Protein AF-0000000085035047 (afdb_homodimer)

pLDDT: mean 96.56, std 3.83, range [50.47, 98.94]

Solvent-accessible surface area (backbone atoms only — not comparable to full-atom values): 28621 Å² total; per-residue (Å²): 92,32,32,30,36,51,61,58,9,42,32,40,32,51,67,88,42,80,45,72,74,44,67,36,40,34,36,32,37,59,63,46,33,72,75,69,70,40,66,66,44,41,54,66,47,47,47,49,54,51,51,47,40,31,73,75,41,15,54,67,38,71,71,41,52,54,65,52,70,88,74,54,93,82,37,68,30,52,38,52,28,62,33,44,81,69,79,24,57,30,35,37,42,66,34,76,21,32,15,22,32,38,31,62,39,36,58,48,44,19,11,44,41,46,88,55,65,40,71,74,42,51,38,70,31,68,59,44,44,52,52,39,43,75,62,59,33,41,59,47,99,68,48,36,78,41,59,63,61,44,49,51,50,43,43,72,74,65,56,48,28,36,34,36,58,38,38,31,94,49,28,69,54,47,53,58,47,55,53,45,26,69,72,67,74,35,46,71,46,34,33,37,34,63,20,48,77,54,52,79,84,40,47,76,30,56,71,70,32,18,31,39,38,20,56,53,18,61,61,43,44,66,70,47,21,60,62,25,46,31,36,41,40,58,51,54,36,26,30,22,51,36,72,67,32,43,52,45,54,46,56,34,53,71,73,52,80,69,31,30,37,37,31,80,44,74,48,58,67,77,52,79,91,46,38,35,37,60,53,90,125,92,34,33,32,36,51,61,56,10,41,33,40,32,50,67,90,42,78,44,72,74,43,67,37,40,33,36,33,38,59,64,46,32,71,75,68,70,41,67,68,44,40,54,67,46,48,48,49,54,52,50,48,42,30,73,76,40,15,54,67,40,70,71,42,52,52,65,52,68,87,74,52,93,82,39,69,30,53,37,51,28,62,34,46,80,69,79,23,56,33,34,37,42,68,32,77,20,32,15,21,33,38,31,64,38,36,57,48,43,20,11,45,41,45,89,56,63,39,72,74,42,51,38,70,31,70,59,44,44,50,51,37,43,75,62,60,33,42,61,48,98,68,48,37,80,39,60,63,62,44,50,52,50,43,44,72,74,65,55,48,28,35,34,36,59,38,37,32,92,48,27,68,54,47,54,57,46,54,53,46,26,69,73,66,75,35,47,72,46,35,33,35,34,63,20,47,76,53,52,78,85,40,46,77,30,54,70,71,33,19,30,37,37,20,54,52,18,60,62,44,44,68,70,48,21,60,62,26,46,31,34,42,40,58,50,55,37,25,30,20,50,37,74,68,32,43,51,46,53,46,57,34,53,70,74,52,80,68,31,32,37,37,31,79,43,75,47,57,66,78,50,78,90,45,38,34,36,61,53,88,123

Foldseek 3Di:
DWWFADQQWIWDADALAIDTDDWHQFQAAPLCCVPVVDGGDTSVNRRVLSNCCCVPANALYLSHWQFDDDQDQDDPLLLCLLCQVHLAPWEWEQAAQFATKIASHSRNSCSRRHPDGGIDWHAHDPSVQVVCVVRG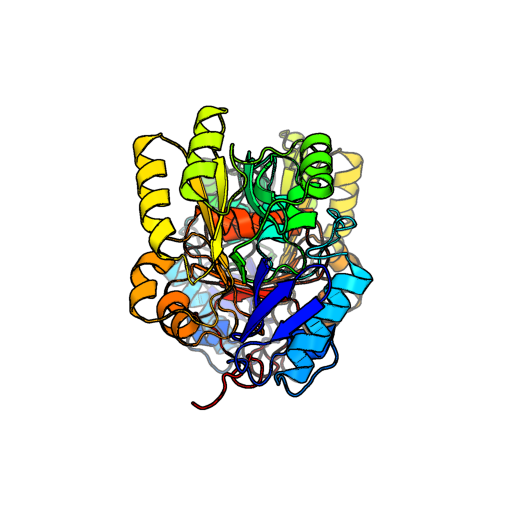IDADPRGIHDQLVVVVVVVVVPTAEYEYEDEQVRLVVLVSVVVCCVVSVGHYQYEYDNNQPHDPVSLVSQLSHQKYWCAQPPCCQVRVFQQAPDWDDAATTMGGHDPSSVVSSVSSVVPDPDDDDDDDDRTPDYDPVRYTDTDPD/DWWFADQQWIWDADALAIDTDDWHQFQAAPLCCVPVVDGGDTSVNRRVLSNCCCVPANALYLNHWQFDDDQDQDDPLLLCLLCQVHLAPWEWEQAAQFATKIASHSRNSCSRRHPDGGIDWHAHDPSVQVVCVVRGIDADPRGIHDQLVVVVVVVVVPTAEYEYEDEQVRLVVLVSVVVVCVVSVGHYQYEYDNNQPHDPVSLVSQLSHQKYWCAQPPCCQVRVFQQAPDWDDAATTMGGHDPSSVVSSVSSVVPDPDDDDDDDDRTPDYDPVRYTDTDPD

Nearest PDB structures (foldseek):
  2hig-assembly1_B-2  TM=5.770E-01  e=3.362E+00  Trypanosoma brucei
  3f5m-assembly1_D  TM=5.810E-01  e=4.275E+00  Trypanosoma brucei
  7d73-assembly1_F  TM=5.641E-01  e=5.435E+00  Homo sapiens
  3f5m-assembly1_B  TM=4.274E-01  e=2.644E+00  Trypanosoma brucei
  3f5m-assembly1_A  TM=4.271E-01  e=3.570E+00  Trypanosoma brucei

Radius of gyration: 27.34 Å; Cα contacts (8 Å, |Δi|>4): 1334; chains: 2; bounding box: 51×74×58 Å

Sequence (562 aa):
MHELLCRGARVLVRGCEVEVLTDPAVSSCPYVRAVYKIENIDREAVKRILEDKIREFGFFCPHRSLESDIAVPFGSSEMISSVMGDLIDCAVVVCDGAGSVITRNPKLVQGIGARMNGLLKTVPIPEIIERIREMGGVTLEDPRIDQVAAVRRAIEMGFKRIAVTVIGPMARDIEELRAMESAESVKLAIFSTCNTLVREEDVPYLEKADIVCASASRIVMERIGPRALIQLGVHIPVFVLTSFGKAIALRYLEGMRSPILISRSRLPFLKEDALPKLRDIMHELLCRGARVLVRGCEVEVLTDPAVSSCPYVRAVYKIENIDREAVKRILEDKIREFGFFCPHRSLESDIAVPFGSSEMISSVMGDLIDCAVVVCDGAGSVITRNPKLVQGIGARMNGLLKTVPIPEIIERIREMGGVTLEDPRIDQVAAVRRAIEMGFKRIAVTVIGPMARDIEELRAMESAESVKLAIFSTCNTLVREEDVPYLEKADIVCASASRIVMERIGPRALIQLGVHIPVFVLTSFGKAIALRYLEGMRSPILISRSRLPFLKEDALPKLRDI

Secondary structure (DSSP, 8-state):
-EEEEETTEEEEEETTEEEE-S--SEEE-HHHHHHH--SS--HHHHHHHHHHHHHHH-TTSTT--------STT-HHHHHHHHBTTTBSEEEEEETTTEEEEE--HHHHHHHHTT--EEEE----HHHHHHHHHTT-EE-SS----HHHHHHHHHHTT-SEEEEEEEGGGTTHHHHHHHHHHHHT-EEEEEEE--TT--GGGHHHHTT-SEEE-TT-HHIIIIIGGG-SEEE-SSS-EEE-SHHHHHHHHHHHHT--S-EEEEE--SS---GGGS-EE---/-EEEEETTEEEEEETTEEEE-S--SEEE-HHHHHHH--SS--HHHHHHHHHHHHHHH-TTSTT--------STT-HHHHHHHHBTTTBSEEEEEETTTEEEEE--HHHHHHHHTT--EEEE----HHHHHHHHHTT-EE-SS----HHHHHHHHHHTT-SEEEEEEEGGGTTHHHHHHHHHHHHT-EEEEEEE--TT--GGGHHHHTTSSEEE-TT-HHIIIIIGGG-SEEE-SSS-EEE-SHHHHHHHHHHHHT--S-EEEEE--S----GGGS-EE---

Organism: Korarchaeum cryptofilum (strain OPF8) (NCBI:txid374847)

Structure (mmCIF, N/CA/C/O backbone):
data_AF-0000000085035047-model_v1
#
loop_
_entity.id
_entity.type
_entity.pdbx_description
1 polymer 'Methanogenesis marker protein 8'
#
loop_
_atom_site.group_PDB
_atom_site.id
_atom_site.type_symbol
_atom_site.label_atom_id
_atom_site.label_alt_id
_atom_site.label_comp_id
_atom_site.label_asym_id
_atom_site.label_entity_id
_atom_site.label_seq_id
_atom_site.pdbx_PDB_ins_code
_atom_site.Cartn_x
_atom_site.Cartn_y
_atom_site.Cartn_z
_atom_site.occupancy
_atom_site.B_iso_or_equiv
_atom_site.auth_seq_id
_atom_site.auth_comp_id
_atom_site.auth_asym_id
_atom_site.auth_atom_id
_atom_site.pdbx_PDB_model_num
ATOM 1 N N . MET A 1 1 ? 1.13 36.344 19.844 1 92.12 1 MET A N 1
ATOM 2 C CA . MET A 1 1 ? -0.221 35.969 19.422 1 92.12 1 MET A CA 1
ATOM 3 C C . MET A 1 1 ? -0.184 35 18.266 1 92.12 1 MET A C 1
ATOM 5 O O . MET A 1 1 ? 0.542 35.219 17.281 1 92.12 1 MET A O 1
ATOM 9 N N . HIS A 1 2 ? -0.903 33.906 18.469 1 97.19 2 HIS A N 1
ATOM 10 C CA . HIS A 1 2 ? -1.031 32.875 17.422 1 97.19 2 HIS A CA 1
ATOM 11 C C . HIS A 1 2 ? -2.48 32.719 16.969 1 97.19 2 HIS A C 1
ATOM 13 O O . HIS A 1 2 ? -3.404 32.875 17.781 1 97.19 2 HIS A O 1
ATOM 19 N N . GLU A 1 3 ? -2.67 32.562 15.703 1 98.19 3 GLU A N 1
ATOM 20 C CA . GLU A 1 3 ? -3.979 32.281 15.133 1 98.19 3 GLU A CA 1
ATOM 21 C C . GLU A 1 3 ? -3.963 30.953 14.367 1 98.19 3 GLU A C 1
ATOM 23 O O . GLU A 1 3 ? -3.016 30.656 13.633 1 98.19 3 GLU A O 1
ATOM 28 N N . LEU A 1 4 ? -4.969 30.172 14.602 1 98.25 4 LEU A N 1
ATOM 29 C CA . LEU A 1 4 ? -4.996 28.859 13.945 1 98.25 4 LEU A CA 1
ATOM 30 C C . LEU A 1 4 ? -6.43 28.406 13.688 1 98.25 4 LEU A C 1
ATOM 32 O O . LEU A 1 4 ? -7.379 29.047 14.156 1 98.25 4 LEU A O 1
ATOM 36 N N . LEU A 1 5 ? -6.531 27.391 12.867 1 98.06 5 LEU A N 1
ATOM 37 C CA . LEU A 1 5 ? -7.789 26.703 12.641 1 98.06 5 LEU A CA 1
ATOM 38 C C . LEU A 1 5 ? -7.816 25.375 13.391 1 98.06 5 LEU A C 1
ATOM 40 O O . LEU A 1 5 ? -6.844 24.609 13.359 1 98.06 5 LEU A O 1
ATOM 44 N N . CYS A 1 6 ? -8.828 25.125 14.125 1 97.69 6 CYS A N 1
ATOM 45 C CA . CYS A 1 6 ? -9.086 23.859 14.781 1 97.69 6 CYS A CA 1
ATOM 46 C C . CYS A 1 6 ? -10.516 23.391 14.523 1 97.69 6 CYS A C 1
ATOM 48 O O . CYS A 1 6 ? -11.469 23.984 15 1 97.69 6 CYS A O 1
ATOM 50 N N . ARG A 1 7 ? -10.586 22.297 13.711 1 96.88 7 ARG A N 1
ATOM 51 C CA . ARG A 1 7 ? -11.875 21.75 13.32 1 96.88 7 ARG A CA 1
ATOM 52 C C . ARG A 1 7 ? -12.727 22.812 12.609 1 96.88 7 ARG A C 1
ATOM 54 O O . ARG A 1 7 ? -13.945 22.844 12.781 1 96.88 7 ARG A O 1
ATOM 61 N N . GLY A 1 8 ? -12.07 23.688 11.93 1 96.5 8 GLY A N 1
ATOM 62 C CA . GLY A 1 8 ? -12.758 24.703 11.164 1 96.5 8 GLY A CA 1
ATOM 63 C C . GLY A 1 8 ? -13.031 25.969 11.961 1 96.5 8 GLY A C 1
ATOM 64 O O . GLY A 1 8 ? -13.547 26.953 11.422 1 96.5 8 GLY A O 1
ATOM 65 N N . ALA A 1 9 ? -12.719 25.953 13.188 1 97.69 9 ALA A N 1
ATOM 66 C CA . ALA A 1 9 ? -12.875 27.156 14 1 97.69 9 ALA A CA 1
ATOM 67 C C . ALA A 1 9 ? -11.594 28 13.992 1 97.69 9 ALA A C 1
ATOM 69 O O . ALA A 1 9 ? -10.492 27.453 14.047 1 97.69 9 ALA A O 1
ATOM 70 N N . ARG A 1 10 ? -11.812 29.297 14 1 97.94 10 ARG A N 1
ATOM 71 C CA . ARG A 1 10 ? -10.695 30.203 14.203 1 97.94 10 ARG A CA 1
ATOM 72 C C . ARG A 1 10 ? -10.398 30.391 15.688 1 97.94 10 ARG A C 1
ATOM 74 O O . ARG A 1 10 ? -11.305 30.672 16.469 1 97.94 10 ARG A O 1
ATOM 81 N N . VAL A 1 11 ? -9.195 30.25 16 1 98.44 11 VAL A N 1
ATOM 82 C CA . VAL A 1 11 ? -8.805 30.312 17.406 1 98.44 11 VAL A CA 1
ATOM 83 C C . VAL A 1 11 ? -7.621 31.266 17.578 1 98.44 11 VAL A C 1
ATOM 85 O O . VAL A 1 11 ? -6.707 31.281 16.75 1 98.44 11 VAL A O 1
ATOM 88 N N . LEU A 1 12 ? -7.703 32.031 18.609 1 98.25 12 LEU A N 1
ATOM 89 C CA . LEU A 1 12 ? -6.609 32.906 19 1 98.25 12 LEU A CA 1
ATOM 90 C C . LEU A 1 12 ? -5.957 32.406 20.281 1 98.25 12 LEU A C 1
ATOM 92 O O . LEU A 1 12 ? -6.645 32.031 21.234 1 98.25 12 LEU A O 1
ATOM 96 N N . VAL A 1 13 ? -4.656 32.375 20.25 1 97.31 13 VAL A N 1
ATOM 97 C CA . VAL A 1 13 ? -3.914 32 21.453 1 97.31 13 VAL A CA 1
ATOM 98 C C . VAL A 1 13 ? -2.965 33.156 21.828 1 97.31 13 VAL A C 1
ATOM 100 O O . VAL A 1 13 ? -2.139 33.562 21.016 1 97.31 13 VAL A O 1
ATOM 103 N N . ARG A 1 14 ? -3.113 33.656 22.969 1 93.69 14 ARG A N 1
ATOM 104 C CA . ARG A 1 14 ? -2.248 34.656 23.547 1 93.69 14 ARG A CA 1
ATOM 105 C C . ARG A 1 14 ? -1.565 34.156 24.812 1 93.69 14 ARG A C 1
ATOM 107 O O . ARG A 1 14 ? -2.229 33.875 25.812 1 93.69 14 ARG A O 1
ATOM 114 N N . GLY A 1 15 ? -0.243 34.156 24.625 1 86.06 15 GLY A N 1
ATOM 115 C CA . GLY A 1 15 ? 0.412 33.406 25.703 1 86.06 15 GLY A CA 1
ATOM 116 C C . GLY A 1 15 ? -0.043 31.969 25.781 1 86.06 15 GLY A C 1
ATOM 117 O O . GLY A 1 15 ? 0.105 31.203 24.812 1 86.06 15 GLY A O 1
ATOM 118 N N . CYS A 1 16 ? -0.577 31.516 26.75 1 84.25 16 CYS A N 1
ATOM 119 C CA . CYS A 1 16 ? -1.072 30.141 26.859 1 84.25 16 CYS A CA 1
ATOM 120 C C . CYS A 1 16 ? -2.58 30.125 27.078 1 84.25 16 CYS A C 1
ATOM 122 O O . CYS A 1 16 ? -3.139 29.109 27.484 1 84.25 16 CYS A O 1
ATOM 124 N N . GLU A 1 17 ? -3.137 31.312 26.734 1 93.56 17 GLU A N 1
ATOM 125 C CA . GLU A 1 17 ? -4.586 31.406 26.875 1 93.56 17 GLU A CA 1
ATOM 126 C C . GLU A 1 17 ? -5.281 31.234 25.531 1 93.56 17 GLU A C 1
ATOM 128 O O . GLU A 1 17 ? -4.828 31.75 24.516 1 93.56 17 GLU A O 1
ATOM 133 N N . VAL A 1 18 ? -6.383 30.531 25.562 1 97.69 18 VAL A N 1
ATOM 134 C CA . VAL A 1 18 ? -7.07 30.141 24.328 1 97.69 18 VAL A CA 1
ATOM 135 C C . VAL A 1 18 ? -8.383 30.922 24.203 1 97.69 18 VAL A C 1
ATOM 137 O O . VAL A 1 18 ? -9.18 30.969 25.141 1 97.69 18 VAL A O 1
ATOM 140 N N . GLU A 1 19 ? -8.586 31.516 23.125 1 97.94 19 GLU A N 1
ATOM 141 C CA . GLU A 1 19 ? -9.844 32.188 22.781 1 97.94 19 GLU A CA 1
ATOM 142 C C . GLU A 1 19 ? -10.398 31.656 21.453 1 97.94 19 GLU A C 1
ATOM 144 O O . GLU A 1 19 ? -9.773 31.828 20.406 1 97.94 19 GLU A O 1
ATOM 149 N N . VAL A 1 20 ? -11.562 31.047 21.5 1 98.31 20 VAL A N 1
ATOM 150 C CA . VAL A 1 20 ? -12.211 30.547 20.281 1 98.31 20 VAL A CA 1
ATOM 151 C C . VAL A 1 20 ? -13.062 31.656 19.672 1 98.31 20 VAL A C 1
ATOM 153 O O . VAL A 1 20 ? -14.039 32.125 20.266 1 98.31 20 VAL A O 1
ATOM 156 N N . LEU A 1 21 ? -12.781 31.969 18.453 1 97.81 21 LEU A N 1
ATOM 157 C CA . LEU A 1 21 ? -13.367 33.156 17.844 1 97.81 21 LEU A CA 1
ATOM 158 C C . LEU A 1 21 ? -14.633 32.812 17.062 1 97.81 21 LEU A C 1
ATOM 160 O O . LEU A 1 21 ? -15.539 33.656 16.938 1 97.81 21 LEU A O 1
ATOM 164 N N . THR A 1 22 ? -14.688 31.625 16.469 1 97.62 22 THR A N 1
ATOM 165 C CA . THR A 1 22 ? -15.82 31.219 15.648 1 97.62 22 THR A CA 1
ATOM 166 C C . THR A 1 22 ? -16.25 29.797 16 1 97.62 22 THR A C 1
ATOM 168 O O . THR A 1 22 ? -15.508 29.062 16.641 1 97.62 22 THR A O 1
ATOM 171 N N . ASP A 1 23 ? -17.453 29.453 15.547 1 97.38 23 ASP A N 1
ATOM 172 C CA . ASP A 1 23 ? -17.922 28.078 15.711 1 97.38 23 ASP A CA 1
ATOM 173 C C . ASP A 1 23 ? -17.141 27.125 14.797 1 97.38 23 ASP A C 1
ATOM 175 O O . ASP A 1 23 ? -16.766 27.5 13.688 1 97.38 23 ASP A O 1
ATOM 179 N N . PRO A 1 24 ? -16.859 25.938 15.328 1 97.81 24 PRO A N 1
ATOM 180 C CA . PRO A 1 24 ? -16.234 24.969 14.445 1 97.81 24 PRO A CA 1
ATOM 181 C C . PRO A 1 24 ? -17.125 24.562 13.273 1 97.81 24 PRO A C 1
ATOM 183 O O . PRO A 1 24 ? -18.344 24.516 13.414 1 97.81 24 PRO A O 1
ATOM 186 N N . ALA A 1 25 ? -16.5 24.297 12.156 1 97.12 25 ALA A N 1
ATOM 187 C CA . ALA A 1 25 ? -17.234 23.812 10.984 1 97.12 25 ALA A CA 1
ATOM 188 C C . ALA A 1 25 ? -17.547 22.328 11.094 1 97.12 25 ALA A C 1
ATOM 190 O O . ALA A 1 25 ? -18.5 21.844 10.477 1 97.12 25 ALA A O 1
ATOM 191 N N . VAL A 1 26 ? -16.766 21.594 11.828 1 97.31 26 VAL A N 1
ATOM 192 C CA . VAL A 1 26 ? -16.906 20.156 11.984 1 97.31 26 VAL A CA 1
ATOM 193 C C . VAL A 1 26 ? -17.75 19.844 13.211 1 97.31 26 VAL A C 1
ATOM 195 O O . VAL A 1 26 ? -17.5 20.359 14.305 1 97.31 26 VAL A O 1
ATOM 198 N N . SER A 1 27 ? -18.75 19.016 13.047 1 96.5 27 SER A N 1
ATOM 199 C CA . SER A 1 27 ? -19.641 18.688 14.156 1 96.5 27 SER A CA 1
ATOM 200 C C . SER A 1 27 ? -19.219 17.391 14.836 1 96.5 27 SER A C 1
ATOM 202 O O . SER A 1 27 ? -19.469 17.188 16.031 1 96.5 27 SER A O 1
ATOM 204 N N . SER A 1 28 ? -18.734 16.484 14.062 1 95.88 28 SER A N 1
ATOM 205 C CA . SER A 1 28 ? -18.219 15.227 14.586 1 95.88 28 SER A CA 1
ATOM 206 C C . SER A 1 28 ? -17.047 14.719 13.75 1 95.88 28 SER A C 1
ATOM 208 O O . SER A 1 28 ? -16.969 14.992 12.555 1 95.88 28 SER A O 1
ATOM 210 N N . CYS A 1 29 ? -16.172 13.992 14.406 1 95.5 29 CYS A N 1
ATOM 211 C CA . CYS A 1 29 ? -14.961 13.5 13.758 1 95.5 29 CYS A CA 1
ATOM 212 C C . CYS A 1 29 ? -14.445 12.25 14.453 1 95.5 29 CYS A C 1
ATOM 214 O O . CYS A 1 29 ? -14.234 12.25 15.672 1 95.5 29 CYS A O 1
ATOM 216 N N . PRO A 1 30 ? -14.211 11.234 13.695 1 93.31 30 PRO A N 1
ATOM 217 C CA . PRO A 1 30 ? -13.734 9.984 14.289 1 93.31 30 PRO A CA 1
ATOM 218 C C . PRO A 1 30 ? -12.414 10.156 15.031 1 93.31 30 PRO A C 1
ATOM 220 O O . PRO A 1 30 ? -12.188 9.516 16.062 1 93.31 30 PRO A O 1
ATOM 223 N N . TYR A 1 31 ? -11.539 10.945 14.602 1 92.88 31 TYR A N 1
ATOM 224 C CA . TYR A 1 31 ? -10.266 11.195 15.273 1 92.88 31 TYR A CA 1
ATOM 225 C C . TYR A 1 31 ? -10.484 11.852 16.625 1 92.88 31 TYR A C 1
ATOM 227 O O . TYR A 1 31 ? -9.891 11.445 17.625 1 92.88 31 TYR A O 1
ATOM 235 N N . VAL A 1 32 ? -11.297 12.844 16.656 1 95.12 32 VAL A N 1
ATOM 236 C CA . VAL A 1 32 ? -11.57 13.586 17.875 1 95.12 32 VAL A CA 1
ATOM 237 C C . VAL A 1 32 ? -12.219 12.664 18.922 1 95.12 32 VAL A C 1
ATOM 239 O O . VAL A 1 32 ? -11.859 12.703 20.094 1 95.12 32 VAL A O 1
ATOM 242 N N . ARG A 1 33 ? -13.109 11.875 18.406 1 95.12 33 ARG A N 1
ATOM 243 C CA . ARG A 1 33 ? -13.742 10.906 19.297 1 95.12 33 ARG A CA 1
ATOM 244 C C . ARG A 1 33 ? -12.719 9.938 19.875 1 95.12 33 ARG A C 1
ATOM 246 O O . ARG A 1 33 ? -12.719 9.672 21.078 1 95.12 33 ARG A O 1
ATOM 253 N N . ALA A 1 34 ? -11.844 9.492 19.047 1 91.5 34 ALA A N 1
ATOM 254 C CA . ALA A 1 34 ? -10.883 8.469 19.453 1 91.5 34 ALA A CA 1
ATOM 255 C C . ALA A 1 34 ? -9.828 9.055 20.391 1 91.5 34 ALA A C 1
ATOM 257 O O . ALA A 1 34 ? -9.445 8.414 21.375 1 91.5 34 ALA A O 1
ATOM 258 N N . VAL A 1 35 ? -9.375 10.258 20.156 1 91.69 35 VAL A N 1
ATOM 259 C CA . VAL A 1 35 ? -8.203 10.805 20.828 1 91.69 35 VAL A CA 1
ATOM 260 C C . VAL A 1 35 ? -8.641 11.68 22 1 91.69 35 VAL A C 1
ATOM 262 O O . VAL A 1 35 ? -8.039 11.633 23.078 1 91.69 35 VAL A O 1
ATOM 265 N N . TYR A 1 36 ? -9.711 12.391 21.844 1 94.5 36 TYR A N 1
ATOM 266 C CA . TYR A 1 36 ? -10.094 13.375 22.844 1 94.5 36 TYR A CA 1
ATOM 267 C C . TYR A 1 36 ? -11.359 12.953 23.578 1 94.5 36 TYR A C 1
ATOM 269 O O . TYR A 1 36 ? -11.781 13.594 24.531 1 94.5 36 TYR A O 1
ATOM 277 N N . LYS A 1 37 ? -12.031 11.953 23.094 1 96.06 37 LYS A N 1
ATOM 278 C CA . LYS A 1 37 ? -13.258 11.438 23.688 1 96.06 37 LYS A CA 1
ATOM 279 C C . LYS A 1 37 ? -14.367 12.484 23.641 1 96.06 37 LYS A C 1
ATOM 281 O O . LYS A 1 37 ? -15.109 12.656 24.609 1 96.06 37 LYS A O 1
ATOM 286 N N . ILE A 1 38 ? -14.336 13.156 22.562 1 96.5 38 ILE A N 1
ATOM 287 C CA . ILE A 1 38 ? -15.352 14.172 22.312 1 96.5 38 ILE A CA 1
ATOM 288 C C . ILE A 1 38 ? -16.266 13.742 21.156 1 96.5 38 ILE A C 1
ATOM 290 O O . ILE A 1 38 ? -15.781 13.484 20.062 1 96.5 38 ILE A O 1
ATOM 294 N N . GLU A 1 39 ? -17.531 13.695 21.406 1 94.88 39 GLU A N 1
ATOM 295 C CA . GLU A 1 39 ? -18.484 13.266 20.391 1 94.88 39 GLU A CA 1
ATOM 296 C C . GLU A 1 39 ? -19 14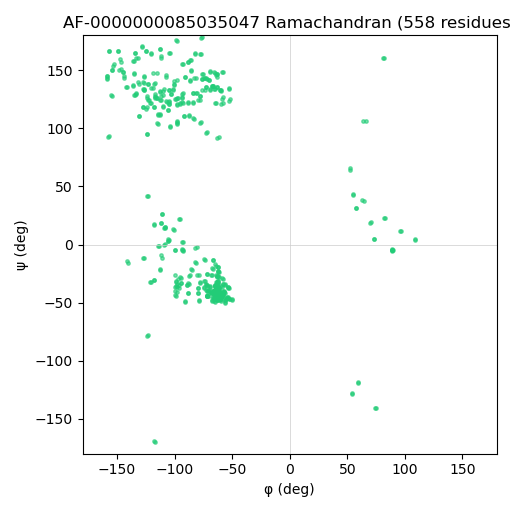.453 19.594 1 94.88 39 GLU A C 1
ATOM 298 O O . GLU A 1 39 ? -19.016 14.406 18.359 1 94.88 39 GLU A O 1
ATOM 303 N N . ASN A 1 40 ? -19.422 15.469 20.359 1 95.75 40 ASN A N 1
ATOM 304 C CA . ASN A 1 40 ? -19.906 16.688 19.734 1 95.75 40 ASN A CA 1
ATOM 305 C C . ASN A 1 40 ? -18.891 17.828 19.828 1 95.75 40 ASN A C 1
ATOM 307 O O . ASN A 1 40 ? -18.531 18.25 20.922 1 95.75 40 ASN A O 1
ATOM 311 N N . ILE A 1 41 ? -18.547 18.328 18.672 1 97.88 41 ILE A N 1
ATOM 312 C CA . ILE A 1 41 ? -17.484 19.328 18.641 1 97.88 41 ILE A CA 1
ATOM 313 C C . ILE A 1 41 ? -18.109 20.734 18.594 1 97.88 41 ILE A C 1
ATOM 315 O O . ILE A 1 41 ? -18.609 21.156 17.547 1 97.88 41 ILE A O 1
ATOM 319 N N . ASP A 1 42 ? -18.094 21.391 19.641 1 97.19 42 ASP A N 1
ATOM 320 C CA . ASP A 1 42 ? -18.516 22.781 19.75 1 97.19 42 ASP A CA 1
ATOM 321 C C . ASP A 1 42 ? -17.344 23.672 20.172 1 97.19 42 ASP A C 1
ATOM 323 O O . ASP A 1 42 ? -16.188 23.25 20.141 1 97.19 42 ASP A O 1
ATOM 327 N N . ARG A 1 43 ? -17.656 24.969 20.516 1 97.69 43 ARG A N 1
ATOM 328 C CA . ARG A 1 43 ? -16.609 25.906 20.875 1 97.69 43 ARG A CA 1
ATOM 329 C C . ARG A 1 43 ? -15.859 25.438 22.109 1 97.69 43 ARG A C 1
ATOM 331 O O . ARG A 1 43 ? -14.633 25.578 22.203 1 97.69 43 ARG A O 1
ATOM 338 N N . GLU A 1 44 ? -16.625 24.922 23.031 1 97.81 44 GLU A N 1
ATOM 339 C CA . GLU A 1 44 ? -16 24.422 24.25 1 97.81 44 GLU A CA 1
ATOM 340 C C . GLU A 1 44 ? -15.07 23.25 23.969 1 97.81 44 GLU A C 1
ATOM 342 O O . GLU A 1 44 ? -14 23.141 24.562 1 97.81 44 GLU A O 1
ATOM 347 N N . ALA A 1 45 ? -15.523 22.375 23.125 1 97.75 45 ALA A N 1
ATOM 348 C CA . ALA A 1 45 ? -14.695 21.234 22.734 1 97.75 45 ALA A CA 1
ATOM 349 C C . ALA A 1 45 ? -13.391 21.703 22.094 1 97.75 45 ALA A C 1
ATOM 351 O O . ALA A 1 45 ? -12.32 21.172 22.406 1 97.75 45 ALA A O 1
ATOM 352 N N . VAL A 1 46 ? -13.453 22.641 21.219 1 98.31 46 VAL A N 1
ATOM 353 C CA . VAL A 1 46 ? -12.281 23.172 20.547 1 98.31 46 VAL A CA 1
ATOM 354 C C . VAL A 1 46 ? -11.32 23.766 21.562 1 98.31 46 VAL A C 1
ATOM 356 O O . VAL A 1 46 ? -10.117 23.516 21.531 1 98.31 46 VAL A O 1
ATOM 359 N N . LYS A 1 47 ? -11.883 24.578 22.453 1 98.06 47 LYS A N 1
ATOM 360 C CA . LYS A 1 47 ? -11.078 25.156 23.516 1 98.06 47 LYS A CA 1
ATOM 361 C C . LYS A 1 47 ? -10.359 24.078 24.328 1 98.06 47 LYS A C 1
ATOM 363 O O . LYS A 1 47 ? -9.156 24.188 24.578 1 98.06 47 LYS A O 1
ATOM 368 N N . ARG A 1 48 ? -11.055 23.109 24.688 1 97.38 48 ARG A N 1
ATOM 369 C CA . ARG A 1 48 ? -10.5 22.016 25.469 1 97.38 48 ARG A CA 1
ATOM 370 C C . ARG A 1 48 ? -9.367 21.312 24.719 1 97.38 48 ARG A C 1
ATOM 372 O O . ARG A 1 48 ? -8.336 20.984 25.312 1 97.38 48 ARG A O 1
ATOM 379 N N . ILE A 1 49 ? -9.586 21.016 23.484 1 97.69 49 ILE A N 1
ATOM 380 C CA . ILE A 1 49 ? -8.586 20.359 22.656 1 97.69 49 ILE A CA 1
ATOM 381 C C . ILE A 1 49 ? -7.285 21.156 22.672 1 97.69 49 ILE A C 1
ATOM 383 O O . ILE A 1 49 ? -6.207 20.609 22.875 1 97.69 49 ILE A O 1
ATOM 387 N N . LEU A 1 50 ? -7.391 22.469 22.5 1 97.75 50 LEU A N 1
ATOM 388 C CA . LEU A 1 50 ? -6.203 23.312 22.453 1 97.75 50 LEU A CA 1
ATOM 389 C C . LEU A 1 50 ? -5.547 23.422 23.828 1 97.75 50 LEU A C 1
ATOM 391 O O . LEU A 1 50 ? -4.32 23.422 23.922 1 97.75 50 LEU A O 1
ATOM 395 N N . GLU A 1 51 ? -6.348 23.516 24.812 1 97.19 51 GLU A N 1
ATOM 396 C CA . GLU A 1 51 ? -5.801 23.562 26.172 1 97.19 51 GLU A CA 1
ATOM 397 C C . GLU A 1 51 ? -5.062 22.266 26.5 1 97.19 51 GLU A C 1
ATOM 399 O O . GLU A 1 51 ? -4.02 22.297 27.172 1 97.19 51 GLU A O 1
ATOM 404 N N . ASP A 1 52 ? -5.578 21.172 26.094 1 96.25 52 ASP A N 1
ATOM 405 C CA . ASP A 1 52 ? -4.906 19.891 26.281 1 96.25 52 ASP A CA 1
ATOM 406 C C . ASP A 1 52 ? -3.557 19.859 25.562 1 96.25 52 ASP A C 1
ATOM 408 O O . ASP A 1 52 ? -2.566 19.375 26.125 1 96.25 52 ASP A O 1
ATOM 412 N N . LYS A 1 53 ? -3.516 20.375 24.391 1 96.25 53 LYS A N 1
ATOM 413 C CA . LYS A 1 53 ? -2.275 20.406 23.609 1 96.25 53 LYS A CA 1
ATOM 414 C C . LYS A 1 53 ? -1.237 21.297 24.281 1 96.25 53 LYS A C 1
ATOM 416 O O . LYS A 1 53 ? -0.046 20.984 24.297 1 96.25 53 LYS A O 1
ATOM 421 N N . ILE A 1 54 ? -1.733 22.391 24.797 1 96.62 54 ILE A N 1
ATOM 422 C CA . ILE A 1 54 ? -0.844 23.312 25.5 1 96.62 54 ILE A CA 1
ATOM 423 C C . ILE A 1 54 ? -0.306 22.641 26.766 1 96.62 54 ILE A C 1
ATOM 425 O O . ILE A 1 54 ? 0.9 22.656 27.016 1 96.62 54 ILE A O 1
ATOM 429 N N . ARG A 1 55 ? -1.183 22.031 27.484 1 95.69 55 ARG A N 1
ATOM 430 C CA . ARG A 1 55 ? -0.823 21.406 28.75 1 95.69 55 ARG A CA 1
ATOM 431 C C . ARG A 1 55 ? 0.118 20.219 28.531 1 95.69 55 ARG A C 1
ATOM 433 O O . ARG A 1 55 ? 1.132 20.094 29.219 1 95.69 55 ARG A O 1
ATOM 440 N N . GLU A 1 56 ? -0.155 19.438 27.547 1 95.38 56 GLU A N 1
ATOM 441 C CA . GLU A 1 56 ? 0.547 18.172 27.375 1 95.38 56 GLU A CA 1
ATOM 442 C C . GLU A 1 56 ? 1.82 18.344 26.562 1 95.38 56 GLU A C 1
ATOM 444 O O . GLU A 1 56 ? 2.82 17.672 26.797 1 95.38 56 GLU A O 1
ATOM 449 N N . PHE A 1 57 ? 1.799 19.297 25.578 1 96.44 57 PHE A N 1
ATOM 450 C CA . PHE A 1 57 ? 2.896 19.328 24.609 1 96.44 57 PHE A CA 1
ATOM 451 C C . PHE A 1 57 ? 3.506 20.719 24.531 1 96.44 57 PHE A C 1
ATOM 453 O O . PHE A 1 57 ? 4.488 20.938 23.812 1 96.44 57 PHE A O 1
ATOM 460 N N . GLY A 1 58 ? 2.855 21.734 25.125 1 96.38 58 GLY A N 1
ATOM 461 C CA . GLY A 1 58 ? 3.406 23.078 25.188 1 96.38 58 GLY A CA 1
ATOM 462 C C . GLY A 1 58 ? 3.172 23.875 23.922 1 96.38 58 GLY A C 1
ATOM 463 O O . GLY A 1 58 ? 3.912 24.828 23.641 1 96.38 58 GLY A O 1
ATOM 464 N N . PHE A 1 59 ? 2.211 23.516 23.172 1 97.19 59 PHE A N 1
ATOM 465 C CA . PHE A 1 59 ? 1.922 24.25 21.938 1 97.19 59 PHE A CA 1
ATOM 466 C C . PHE A 1 59 ? 1.771 25.75 22.234 1 97.19 59 PHE A C 1
ATOM 468 O O . PHE A 1 59 ? 1.195 26.125 23.25 1 97.19 59 PHE A O 1
ATOM 475 N N . PHE A 1 60 ? 2.408 26.625 21.406 1 96.44 60 PHE A N 1
ATOM 476 C CA . PHE A 1 60 ? 2.285 28.078 21.391 1 96.44 60 PHE A CA 1
ATOM 477 C C . PHE A 1 60 ? 3.01 28.688 22.594 1 96.44 60 PHE A C 1
ATOM 479 O O . PHE A 1 60 ? 2.969 29.891 22.797 1 96.44 60 PHE A O 1
ATOM 486 N N . CYS A 1 61 ? 3.686 27.828 23.359 1 95.19 61 CYS A N 1
ATOM 487 C CA . CYS A 1 61 ? 4.383 28.281 24.547 1 95.19 61 CYS A CA 1
ATOM 488 C C . CYS A 1 61 ? 5.871 27.969 24.469 1 95.19 61 CYS A C 1
ATOM 490 O O . CYS A 1 61 ? 6.293 27.141 23.656 1 95.19 61 CYS A O 1
ATOM 492 N N . PRO A 1 62 ? 6.656 28.625 25.344 1 95.06 62 PRO A N 1
ATOM 493 C CA . PRO A 1 62 ? 8.109 28.406 25.328 1 95.06 62 PRO A CA 1
ATOM 494 C C . PRO A 1 62 ? 8.5 26.969 25.625 1 95.06 62 PRO A C 1
ATOM 496 O O . PRO A 1 62 ? 9.562 26.516 25.188 1 95.06 62 PRO A O 1
ATOM 499 N N . HIS A 1 63 ? 7.699 26.234 26.281 1 94.5 63 HIS A N 1
ATOM 500 C CA . HIS A 1 63 ? 8.055 24.859 26.656 1 94.5 63 HIS A CA 1
ATOM 501 C C . HIS A 1 63 ? 7.508 23.859 25.641 1 94.5 63 HIS A C 1
ATOM 503 O O . HIS A 1 63 ? 7.32 22.688 25.969 1 94.5 63 HIS A O 1
ATOM 509 N N . ARG A 1 64 ? 7.242 24.312 24.453 1 96.75 64 ARG A N 1
ATOM 510 C CA . ARG A 1 64 ? 6.777 23.5 23.328 1 96.75 64 ARG A CA 1
ATOM 511 C C . ARG A 1 64 ? 7.695 22.312 23.109 1 96.75 64 ARG A C 1
ATOM 513 O O . ARG A 1 64 ? 8.906 22.469 22.938 1 96.75 64 ARG A O 1
ATOM 520 N N . SER A 1 65 ? 7.125 21.141 23.109 1 96.88 65 SER A N 1
ATOM 521 C CA . SER A 1 65 ? 7.883 19.953 22.766 1 96.88 65 SER A CA 1
ATOM 522 C C . SER A 1 65 ? 8.117 19.844 21.266 1 96.88 65 SER A C 1
ATOM 524 O O . SER A 1 65 ? 7.188 20 20.469 1 96.88 65 SER A O 1
ATOM 526 N N . LEU A 1 66 ? 9.367 19.562 20.844 1 97.31 66 LEU A N 1
ATOM 527 C CA . LEU A 1 66 ? 9.703 19.422 19.438 1 97.31 66 LEU A CA 1
ATOM 528 C C . LEU A 1 66 ? 10.055 17.969 19.109 1 97.31 66 LEU A C 1
ATOM 530 O O . LEU A 1 66 ? 10.742 17.703 18.109 1 97.31 66 LEU A O 1
ATOM 534 N N . GLU A 1 67 ? 9.68 17.078 19.922 1 94.62 67 GLU A N 1
ATOM 535 C CA . GLU A 1 67 ? 9.805 15.641 19.703 1 94.62 67 GLU A CA 1
ATOM 536 C C . GLU A 1 67 ? 8.461 14.93 19.891 1 94.62 67 GLU A C 1
ATOM 538 O O . GLU A 1 67 ? 7.676 15.312 20.766 1 94.62 67 GLU A O 1
ATOM 543 N N . SER A 1 68 ? 8.258 14.039 19.031 1 93.12 68 SER A N 1
ATOM 544 C CA . SER A 1 68 ? 7.008 13.289 19.125 1 93.12 68 SER A CA 1
ATOM 545 C C . SER A 1 68 ? 7.105 11.953 18.406 1 93.12 68 SER A C 1
ATOM 547 O O . SER A 1 68 ? 7.766 11.844 17.375 1 93.12 68 SER A O 1
ATOM 549 N N . ASP A 1 69 ? 6.438 11 18.969 1 89.5 69 ASP A N 1
ATOM 550 C CA . ASP A 1 69 ? 6.203 9.75 18.25 1 89.5 69 ASP A CA 1
ATOM 551 C C . ASP A 1 69 ? 5.094 9.914 17.219 1 89.5 69 ASP A C 1
ATOM 553 O O . ASP A 1 69 ? 4.598 11.023 17 1 89.5 69 ASP A O 1
ATOM 557 N N . ILE A 1 70 ? 4.859 8.859 16.516 1 87.44 70 ILE A N 1
ATOM 558 C CA . ILE A 1 70 ? 3.787 8.852 15.523 1 87.44 70 ILE A CA 1
ATOM 559 C C . ILE A 1 70 ? 2.459 9.172 16.203 1 87.44 70 ILE A C 1
ATOM 561 O O . ILE A 1 70 ? 2.107 8.562 17.219 1 87.44 70 ILE A O 1
ATOM 565 N N . ALA A 1 71 ? 1.777 10.172 15.664 1 87.06 71 ALA A N 1
ATOM 566 C CA . ALA A 1 71 ? 0.505 10.602 16.234 1 87.06 71 ALA A CA 1
ATOM 567 C C . ALA A 1 71 ? -0.673 10.023 15.453 1 87.06 71 ALA A C 1
ATOM 569 O O . ALA A 1 71 ? -1.71 9.695 16.031 1 87.06 71 ALA A O 1
ATOM 570 N N . VAL A 1 72 ? -0.532 10.008 14.172 1 91.25 72 VAL A N 1
ATOM 571 C CA . VAL A 1 72 ? -1.527 9.422 13.281 1 91.25 72 VAL A CA 1
ATOM 572 C C . VAL A 1 72 ? -0.832 8.586 12.211 1 91.25 72 VAL A C 1
ATOM 574 O O . VAL A 1 72 ? 0.313 8.859 11.844 1 91.25 72 VAL A O 1
ATOM 577 N N . PRO A 1 73 ? -1.512 7.688 11.648 1 93.31 73 PRO A N 1
ATOM 578 C CA . PRO A 1 73 ? -0.831 6.73 10.781 1 93.31 73 PRO A CA 1
ATOM 579 C C . PRO A 1 73 ? -0.505 7.309 9.406 1 93.31 73 PRO A C 1
ATOM 581 O O . PRO A 1 73 ? 0.465 6.891 8.766 1 93.31 73 PRO A O 1
ATOM 584 N N . PHE A 1 74 ? -1.358 8.195 8.906 1 96.69 74 PHE A N 1
ATOM 585 C CA . PHE A 1 74 ? -1.146 8.672 7.543 1 96.69 74 PHE A CA 1
ATOM 586 C C . PHE A 1 74 ? -1.021 10.188 7.512 1 96.69 74 PHE A C 1
ATOM 588 O O . PHE A 1 74 ? -1.581 10.844 6.633 1 96.69 74 PHE A O 1
ATOM 595 N N . GLY A 1 75 ? -0.311 10.695 8.461 1 96.69 75 GLY A N 1
ATOM 596 C CA . GLY A 1 75 ? -0.086 12.133 8.516 1 96.69 75 GLY A CA 1
ATOM 597 C C . GLY A 1 75 ? 1.05 12.586 7.617 1 96.69 75 GLY A C 1
ATOM 598 O O . GLY A 1 75 ? 1.884 11.781 7.203 1 96.69 75 GLY A O 1
ATOM 599 N N . SER A 1 76 ? 1.078 13.859 7.387 1 98.12 76 SER A N 1
ATOM 600 C CA . SER A 1 76 ? 2.117 14.438 6.539 1 98.12 76 SER A CA 1
ATOM 601 C C . SER A 1 76 ? 3.488 14.336 7.195 1 98.12 76 SER A C 1
ATOM 603 O O . SER A 1 76 ? 4.453 13.891 6.57 1 98.12 76 SER A O 1
ATOM 605 N N . SER A 1 77 ? 3.588 14.727 8.477 1 98.06 77 SER A N 1
ATOM 606 C CA . SER A 1 77 ? 4.887 14.695 9.148 1 98.06 77 SER A CA 1
ATOM 607 C C . SER A 1 77 ? 5.406 13.273 9.281 1 98.06 77 SER A C 1
ATOM 609 O O . SER A 1 77 ? 6.609 13.031 9.172 1 98.06 77 SER A O 1
ATOM 611 N N . GLU A 1 78 ? 4.473 12.281 9.516 1 97.62 78 GLU A N 1
ATOM 612 C CA . GLU A 1 78 ? 4.863 10.875 9.586 1 97.62 78 GLU A CA 1
ATOM 613 C C . GLU A 1 78 ? 5.504 10.414 8.281 1 97.62 78 GLU A C 1
ATOM 615 O O . GLU A 1 78 ? 6.574 9.812 8.289 1 97.62 78 GLU A O 1
ATOM 620 N N . MET A 1 79 ? 4.887 10.789 7.191 1 98.25 79 MET A N 1
ATOM 621 C CA . MET A 1 79 ? 5.379 10.352 5.891 1 98.25 79 MET A CA 1
ATOM 622 C C . MET A 1 79 ? 6.684 11.062 5.535 1 98.25 79 MET A C 1
ATOM 624 O O . MET A 1 79 ? 7.645 10.422 5.109 1 98.25 79 MET A O 1
ATOM 628 N N . ILE A 1 80 ? 6.723 12.359 5.77 1 98.69 80 ILE A N 1
ATOM 629 C CA . ILE A 1 80 ? 7.898 13.148 5.418 1 98.69 80 ILE A CA 1
ATOM 630 C C . ILE A 1 80 ? 9.102 12.656 6.219 1 98.69 80 ILE A C 1
ATOM 632 O O . ILE A 1 80 ? 10.164 12.391 5.652 1 98.69 80 ILE A O 1
ATOM 636 N N . SER A 1 81 ? 8.93 12.492 7.508 1 97.94 81 SER A N 1
ATOM 637 C CA . SER A 1 81 ? 10.039 12.094 8.367 1 97.94 81 SER A CA 1
ATOM 638 C C . SER A 1 81 ? 10.562 10.711 7.996 1 97.94 81 SER A C 1
ATOM 640 O O . SER A 1 81 ? 11.766 10.453 8.086 1 97.94 81 SER A O 1
ATOM 642 N N . SER A 1 82 ? 9.711 9.883 7.547 1 96.56 82 SER A N 1
ATOM 643 C CA . SER A 1 82 ? 10.086 8.5 7.273 1 96.56 82 SER A CA 1
ATOM 644 C C . SER A 1 82 ? 10.969 8.406 6.035 1 96.56 82 SER A C 1
ATOM 646 O O . SER A 1 82 ? 11.773 7.48 5.914 1 96.56 82 SER A O 1
ATOM 648 N N . VAL A 1 83 ? 10.859 9.367 5.125 1 97.75 83 VAL A N 1
ATOM 649 C CA . VAL A 1 83 ? 11.57 9.234 3.857 1 97.75 83 VAL A CA 1
ATOM 650 C C . VAL A 1 83 ? 12.734 10.219 3.811 1 97.75 83 VAL A C 1
ATOM 652 O O . VAL A 1 83 ? 13.414 10.344 2.785 1 97.75 83 VAL A O 1
ATOM 655 N N . MET A 1 84 ? 12.844 10.961 4.922 1 97.62 84 MET A N 1
ATOM 656 C CA . MET A 1 84 ? 13.953 11.914 5 1 97.62 84 MET A CA 1
ATOM 657 C C . MET A 1 84 ? 15.289 11.195 4.895 1 97.62 84 MET A C 1
ATOM 659 O O . MET A 1 84 ? 15.516 10.18 5.559 1 97.62 84 MET A O 1
ATOM 663 N N . GLY A 1 85 ? 16.266 11.703 4.012 1 96.19 85 GLY A N 1
ATOM 664 C CA . GLY A 1 85 ? 17.562 11.078 3.785 1 96.19 85 GLY A CA 1
ATOM 665 C C . GLY A 1 85 ? 17.531 10.047 2.67 1 96.19 85 GLY A C 1
ATOM 666 O O . GLY A 1 85 ? 18.578 9.523 2.279 1 96.19 85 GLY A O 1
ATOM 667 N N . ASP A 1 86 ? 16.328 9.797 2.135 1 96 86 ASP A N 1
ATOM 668 C CA . ASP A 1 86 ? 16.141 8.859 1.03 1 96 86 ASP A CA 1
ATOM 669 C C . ASP A 1 86 ? 15.469 9.539 -0.157 1 96 86 ASP A C 1
ATOM 671 O O . ASP A 1 86 ? 16.141 10.109 -1.021 1 96 86 ASP A O 1
ATOM 675 N N . LEU A 1 87 ? 14.203 9.734 -0.091 1 97.69 87 LEU A N 1
ATOM 676 C CA . LEU A 1 87 ? 13.461 10.344 -1.187 1 97.69 87 LEU A CA 1
ATOM 677 C C . LEU A 1 87 ? 13.461 11.867 -1.059 1 97.69 87 LEU A C 1
ATOM 679 O O . LEU A 1 87 ? 13.25 12.578 -2.045 1 97.69 87 LEU A O 1
ATOM 683 N N . ILE A 1 88 ? 13.594 12.312 0.246 1 98.38 88 ILE A N 1
ATOM 684 C CA . ILE A 1 88 ? 13.562 13.734 0.569 1 98.38 88 ILE A CA 1
ATOM 685 C C . ILE A 1 88 ? 14.844 14.117 1.304 1 98.38 88 ILE A C 1
ATOM 687 O O . ILE A 1 88 ? 15.289 13.406 2.205 1 98.38 88 ILE A O 1
ATOM 691 N N . ASP A 1 89 ? 15.383 15.242 0.94 1 97.81 89 ASP A N 1
ATOM 692 C CA . ASP A 1 89 ? 16.609 15.695 1.587 1 97.81 89 ASP A CA 1
ATOM 693 C C . ASP A 1 89 ? 16.297 16.734 2.666 1 97.81 89 ASP A C 1
ATOM 695 O O . ASP A 1 89 ? 17.094 16.922 3.596 1 97.81 89 ASP A O 1
ATOM 699 N N . CYS A 1 90 ? 15.172 17.406 2.449 1 98.25 90 CYS A N 1
ATOM 700 C CA . CYS A 1 90 ? 14.828 18.5 3.342 1 98.25 90 CYS A CA 1
ATOM 701 C C . CYS A 1 90 ? 13.32 18.719 3.383 1 98.25 90 CYS A C 1
ATOM 703 O O . CYS A 1 90 ? 12.609 18.328 2.455 1 98.25 90 CYS A O 1
ATOM 705 N N . ALA A 1 91 ? 12.93 19.266 4.512 1 98.88 91 ALA A N 1
ATOM 706 C CA . ALA A 1 91 ? 11.508 19.594 4.645 1 98.88 91 ALA A CA 1
ATOM 707 C C . ALA A 1 91 ? 11.305 21.047 5.035 1 98.88 91 ALA A C 1
ATOM 709 O O . ALA A 1 91 ? 12.125 21.625 5.758 1 98.88 91 ALA A O 1
ATOM 710 N N . VAL A 1 92 ? 10.289 21.625 4.531 1 98.94 92 VAL A N 1
ATOM 711 C CA . VAL A 1 92 ? 9.773 22.922 4.949 1 98.94 92 VAL A CA 1
ATOM 712 C C . VAL A 1 92 ? 8.414 22.75 5.613 1 98.94 92 VAL A C 1
ATOM 714 O O . VAL A 1 92 ? 7.426 22.422 4.953 1 98.94 92 VAL A O 1
ATOM 717 N N . VAL A 1 93 ? 8.375 23.016 6.906 1 98.75 93 VAL A N 1
ATOM 718 C CA . VAL A 1 93 ? 7.152 22.812 7.68 1 98.75 93 VAL A CA 1
ATOM 719 C C . VAL A 1 93 ? 6.891 24.031 8.555 1 98.75 93 VAL A C 1
ATOM 721 O O . VAL A 1 93 ? 7.785 24.859 8.766 1 98.75 93 VAL A O 1
ATOM 724 N N . VAL A 1 94 ? 5.664 24.188 9 1 98.69 94 VAL A N 1
ATOM 725 C CA . VAL A 1 94 ? 5.285 25.359 9.781 1 98.69 94 VAL A CA 1
ATOM 726 C C . VAL A 1 94 ? 5.23 25 11.258 1 98.69 94 VAL A C 1
ATOM 728 O O . VAL A 1 94 ? 4.637 24 11.641 1 98.69 94 VAL A O 1
ATOM 731 N N . CYS A 1 95 ? 5.809 25.828 12.078 1 98.5 95 CYS A N 1
ATOM 732 C CA . CYS A 1 95 ? 5.875 25.609 13.523 1 98.5 95 CYS A CA 1
ATOM 733 C C . CYS A 1 95 ? 5.355 26.812 14.281 1 98.5 95 CYS A C 1
ATOM 735 O O . CYS A 1 95 ? 5.707 27.953 13.961 1 98.5 95 CYS A O 1
ATOM 737 N N . ASP A 1 96 ? 4.512 26.562 15.281 1 97.75 96 ASP A N 1
ATOM 738 C CA . ASP A 1 96 ? 4.129 27.656 16.172 1 97.75 96 ASP A CA 1
ATOM 739 C C . ASP A 1 96 ? 5.344 28.234 16.891 1 97.75 96 ASP A C 1
ATOM 741 O O . ASP A 1 96 ? 6.211 27.484 17.359 1 97.75 96 ASP A O 1
ATOM 745 N N . GLY A 1 97 ? 5.41 29.531 16.875 1 97.44 97 GLY A N 1
ATOM 746 C CA . GLY A 1 97 ? 6.508 30.219 17.547 1 97.44 97 GLY A CA 1
ATOM 747 C C . GLY A 1 97 ? 7.719 30.422 16.656 1 97.44 97 GLY A C 1
ATOM 748 O O . GLY A 1 97 ? 8.672 31.094 17.047 1 97.44 97 GLY A O 1
ATOM 749 N N . ALA A 1 98 ? 7.668 29.844 15.375 1 98.38 98 ALA A N 1
ATOM 750 C CA . ALA A 1 98 ? 8.883 29.922 14.578 1 98.38 98 ALA A CA 1
ATOM 751 C C . ALA A 1 98 ? 8.562 30.203 13.109 1 98.38 98 ALA A C 1
ATOM 753 O O . ALA A 1 98 ? 9.438 30.578 12.336 1 98.38 98 ALA A O 1
ATOM 754 N N . GLY A 1 99 ? 7.25 30 12.742 1 98.38 99 GLY A N 1
ATOM 755 C CA . GLY A 1 99 ? 6.906 30.141 11.336 1 98.38 99 GLY A CA 1
ATOM 756 C C . GLY A 1 99 ? 7.371 28.969 10.492 1 98.38 99 GLY A C 1
ATOM 757 O O . GLY A 1 99 ? 7.234 27.812 10.891 1 98.38 99 GLY A O 1
ATOM 758 N N . SER A 1 100 ? 7.863 29.281 9.266 1 98.81 100 SER A N 1
ATOM 759 C CA . SER A 1 100 ? 8.359 28.234 8.375 1 98.81 100 SER A CA 1
ATOM 760 C C . SER A 1 100 ? 9.75 27.781 8.789 1 98.81 100 SER A C 1
ATOM 762 O O . SER A 1 100 ? 10.656 28.594 8.961 1 98.81 100 SER A O 1
ATOM 764 N N . VAL A 1 101 ? 9.914 26.5 8.945 1 98.88 101 VAL A N 1
ATOM 765 C CA . VAL A 1 101 ? 11.164 25.891 9.391 1 98.88 101 VAL A CA 1
ATOM 766 C C . VAL A 1 101 ? 11.711 24.984 8.305 1 98.88 101 VAL A C 1
ATOM 768 O O . VAL A 1 101 ? 10.977 24.156 7.738 1 98.88 101 VAL A O 1
ATOM 771 N N . ILE A 1 102 ? 12.945 25.156 7.969 1 98.94 102 ILE A N 1
ATOM 772 C CA . ILE A 1 102 ? 13.688 24.297 7.051 1 98.94 102 ILE A CA 1
ATOM 773 C C . ILE A 1 102 ? 14.531 23.297 7.848 1 98.94 102 ILE A C 1
ATOM 775 O O . ILE A 1 102 ? 15.312 23.688 8.719 1 98.94 102 ILE A O 1
ATOM 779 N N . THR A 1 103 ? 14.391 22 7.57 1 98.81 103 THR A N 1
ATOM 780 C CA . THR A 1 103 ? 15.164 21.062 8.383 1 98.81 103 THR A CA 1
ATOM 781 C C . THR A 1 103 ? 15.414 19.766 7.617 1 98.81 103 THR A C 1
ATOM 783 O O . THR A 1 103 ? 14.602 19.359 6.777 1 98.81 103 THR A O 1
ATOM 786 N N . ARG A 1 104 ? 16.5 19.109 7.875 1 98.38 104 ARG A N 1
ATOM 787 C CA . ARG A 1 104 ? 16.828 17.781 7.379 1 98.38 104 ARG A CA 1
ATOM 788 C C . ARG A 1 104 ? 16.688 16.734 8.484 1 98.38 104 ARG A C 1
ATOM 790 O O . ARG A 1 104 ? 17.062 15.578 8.297 1 98.38 104 ARG A O 1
ATOM 797 N N . ASN A 1 105 ? 16.25 17.219 9.633 1 98.38 105 ASN A N 1
ATOM 798 C CA . ASN A 1 105 ? 16.125 16.344 10.797 1 98.38 105 ASN A CA 1
ATOM 799 C C . ASN A 1 105 ? 14.727 15.734 10.883 1 98.38 105 ASN A C 1
ATOM 801 O O . ASN A 1 105 ? 13.758 16.422 11.211 1 98.38 105 ASN A O 1
ATOM 805 N N . PRO A 1 106 ? 14.656 14.406 10.648 1 98.19 106 PRO A N 1
ATOM 806 C CA . PRO A 1 106 ? 13.336 13.781 10.656 1 98.19 106 PRO A CA 1
ATOM 807 C C . PRO A 1 106 ? 12.648 13.883 12.016 1 98.19 106 PRO A C 1
ATOM 809 O O . PRO A 1 106 ? 11.422 13.992 12.086 1 98.19 106 PRO A O 1
ATOM 812 N N . LYS A 1 107 ? 13.367 13.883 13.062 1 98 107 LYS A N 1
ATOM 813 C CA . LYS A 1 107 ? 12.789 14 14.398 1 98 107 LYS A CA 1
ATOM 814 C C . LYS A 1 107 ? 12.133 15.359 14.594 1 98 107 LYS A C 1
ATOM 816 O O . LYS A 1 107 ? 11.055 15.453 15.195 1 98 107 LYS A O 1
ATOM 821 N N . LEU A 1 108 ? 12.781 16.328 14.07 1 98.56 108 LEU A N 1
ATOM 822 C CA . LEU A 1 108 ? 12.234 17.672 14.172 1 98.56 108 LEU A CA 1
ATOM 823 C C . LEU A 1 108 ? 10.977 17.828 13.32 1 98.56 108 LEU A C 1
ATOM 825 O O . LEU A 1 108 ? 9.992 18.438 13.758 1 98.56 108 LEU A O 1
ATOM 829 N N . VAL A 1 109 ? 10.969 17.25 12.102 1 98.62 109 VAL A N 1
ATOM 830 C CA . VAL A 1 109 ? 9.797 17.266 11.234 1 98.62 109 VAL A CA 1
ATOM 831 C C . VAL A 1 109 ? 8.602 16.656 11.969 1 98.62 109 VAL A C 1
ATOM 833 O O . VAL A 1 109 ? 7.531 17.266 12.039 1 98.62 109 VAL A O 1
ATOM 836 N N . GLN A 1 110 ? 8.844 15.5 12.523 1 98.38 110 GLN A N 1
ATOM 837 C CA . GLN A 1 110 ? 7.789 14.781 13.234 1 98.38 110 GLN A CA 1
ATOM 838 C C . GLN A 1 110 ? 7.352 15.547 14.484 1 98.38 110 GLN A C 1
ATOM 840 O O . GLN A 1 110 ? 6.156 15.672 14.758 1 98.38 110 GLN A O 1
ATOM 845 N N . GLY A 1 111 ? 8.273 16.047 15.203 1 98 111 GLY A N 1
ATOM 846 C CA . GLY A 1 111 ? 7.961 16.797 16.406 1 98 111 GLY A CA 1
ATOM 847 C C . GLY A 1 111 ? 7.137 18.047 16.141 1 98 111 GLY A C 1
ATOM 848 O O . GLY A 1 111 ? 6.207 18.344 16.891 1 98 111 GLY A O 1
ATOM 849 N N . ILE A 1 112 ? 7.434 18.75 15.07 1 98 112 ILE A N 1
ATOM 850 C CA . ILE A 1 112 ? 6.719 19.969 14.703 1 98 112 ILE A CA 1
ATOM 851 C C . ILE A 1 112 ? 5.312 19.609 14.211 1 98 112 ILE A C 1
ATOM 853 O O . ILE A 1 112 ? 4.332 20.219 14.633 1 98 112 ILE A O 1
ATOM 857 N N . GLY A 1 113 ? 5.277 18.594 13.422 1 97.38 113 GLY A N 1
ATOM 858 C CA . GLY A 1 113 ? 4.059 18.344 12.664 1 97.38 113 GLY A CA 1
ATOM 859 C C . GLY A 1 113 ? 3.039 17.531 13.438 1 97.38 113 GLY A C 1
ATOM 860 O O . GLY A 1 113 ? 1.844 17.578 13.141 1 97.38 113 GLY A O 1
ATOM 861 N N . ALA A 1 114 ? 3.545 16.797 14.469 1 95.94 114 ALA A N 1
ATOM 862 C CA . ALA A 1 114 ? 2.637 15.914 15.203 1 95.94 114 ALA A CA 1
ATOM 863 C C . ALA A 1 114 ? 1.571 16.719 15.938 1 95.94 114 ALA A C 1
ATOM 865 O O . ALA A 1 114 ? 1.894 17.625 16.719 1 95.94 114 ALA A O 1
ATOM 866 N N . ARG A 1 115 ? 0.294 16.469 15.656 1 93.44 115 ARG A N 1
ATOM 867 C CA . ARG A 1 115 ? -0.851 17.047 16.344 1 93.44 115 ARG A CA 1
ATOM 868 C C . ARG A 1 115 ? -0.983 18.531 16.016 1 93.44 115 ARG A C 1
ATOM 870 O O . ARG A 1 115 ? -1.661 19.281 16.734 1 93.44 115 ARG A O 1
ATOM 877 N N . MET A 1 116 ? -0.358 18.922 14.945 1 94.19 116 MET A N 1
ATOM 878 C CA . MET A 1 116 ? -0.404 20.328 14.547 1 94.19 116 MET A CA 1
ATOM 879 C C . MET A 1 116 ? -1.745 20.672 13.906 1 94.19 116 MET A C 1
ATOM 881 O O . MET A 1 116 ? -2.322 19.844 13.188 1 94.19 116 MET A O 1
ATOM 885 N N . ASN A 1 117 ? -2.215 21.844 14.195 1 93.25 117 ASN A N 1
ATOM 886 C CA . ASN A 1 117 ? -3.389 22.406 13.523 1 93.25 117 ASN A CA 1
ATOM 887 C C . ASN A 1 117 ? -2.996 23.359 12.406 1 93.25 117 ASN A C 1
ATOM 889 O O . ASN A 1 117 ? -1.811 23.562 12.141 1 93.25 117 ASN A O 1
ATOM 893 N N . GLY A 1 118 ? -4.031 23.812 11.711 1 97 118 GLY A N 1
ATOM 894 C CA . GLY A 1 118 ? -3.758 24.781 10.648 1 97 118 GLY A CA 1
ATOM 895 C C . GLY A 1 118 ? -3.367 26.141 11.18 1 97 118 GLY A C 1
ATOM 896 O O . GLY A 1 118 ? -4.23 26.984 11.445 1 97 118 GLY A O 1
ATOM 897 N N . LEU A 1 119 ? -2.086 26.375 11.242 1 98.19 119 LEU A N 1
ATOM 898 C CA . LEU A 1 119 ? -1.564 27.641 11.766 1 98.19 119 LEU A CA 1
ATOM 899 C C . LEU A 1 119 ? -1.652 28.75 10.719 1 98.19 119 LEU A C 1
ATOM 901 O O . LEU A 1 119 ? -1.156 28.578 9.602 1 98.19 119 LEU A O 1
ATOM 905 N N . LEU A 1 120 ? -2.295 29.797 11.102 1 97.88 120 LEU A N 1
ATOM 906 C CA . LEU A 1 120 ? -2.496 30.922 10.18 1 97.88 120 LEU A CA 1
ATOM 907 C C . LEU A 1 120 ? -1.472 32.031 10.43 1 97.88 120 LEU A C 1
ATOM 909 O O . LEU A 1 120 ? -0.966 32.625 9.477 1 97.88 120 LEU A O 1
ATOM 913 N N . LYS A 1 121 ? -1.317 32.281 11.664 1 97.44 121 LYS A N 1
ATOM 914 C CA . LYS A 1 121 ? -0.394 33.312 12.094 1 97.44 121 LYS A CA 1
ATOM 915 C C . LYS A 1 121 ? 0.322 32.938 13.383 1 97.44 121 LYS A C 1
ATOM 917 O O . LYS A 1 121 ? -0.261 32.281 14.242 1 97.44 121 LYS A O 1
ATOM 922 N N . THR A 1 122 ? 1.571 33.312 13.461 1 97.62 122 THR A N 1
ATOM 923 C CA . THR A 1 122 ? 2.332 33.062 14.68 1 97.62 122 THR A CA 1
ATOM 924 C C . THR A 1 122 ? 3.33 34.156 14.945 1 97.62 122 THR A C 1
ATOM 926 O O . THR A 1 122 ? 3.607 35 14.062 1 97.62 122 THR A O 1
ATOM 929 N N . VAL A 1 123 ? 3.703 34.281 16.156 1 96.38 123 VAL A N 1
ATOM 930 C CA . VAL A 1 123 ? 4.742 35.219 16.547 1 96.38 123 VAL A CA 1
ATOM 931 C C . VAL A 1 123 ? 5.953 34.469 17.094 1 96.38 123 VAL A C 1
ATOM 933 O O . VAL A 1 123 ? 5.812 33.406 17.703 1 96.38 123 VAL A O 1
ATOM 936 N N . PRO A 1 124 ? 7.086 35.031 16.859 1 97.12 124 PRO A N 1
ATOM 937 C CA . PRO A 1 124 ? 8.305 34.312 17.266 1 97.12 124 PRO A CA 1
ATOM 938 C C . PRO A 1 124 ? 8.375 34.125 18.781 1 97.12 124 PRO A C 1
ATOM 940 O O . PRO A 1 124 ? 8.047 35.031 19.547 1 97.12 124 PRO A O 1
ATOM 943 N N . ILE A 1 125 ? 8.734 32.938 19.156 1 97.06 125 ILE A N 1
ATOM 944 C CA . ILE A 1 125 ? 9.086 32.594 20.531 1 97.06 125 ILE A CA 1
ATOM 945 C C . ILE A 1 125 ? 10.562 32.219 20.594 1 97.06 125 ILE A C 1
ATOM 947 O O . ILE A 1 125 ? 10.953 31.141 20.109 1 97.06 125 ILE A O 1
ATOM 951 N N . PRO A 1 126 ? 11.367 33 21.234 1 97.38 126 PRO A N 1
ATOM 952 C CA . PRO A 1 126 ? 12.82 32.812 21.172 1 97.38 126 PRO A CA 1
ATOM 953 C C . PRO A 1 126 ? 13.25 31.422 21.641 1 97.38 126 PRO A C 1
ATOM 955 O O . PRO A 1 126 ? 14.125 30.812 21.031 1 97.38 126 PRO A O 1
ATOM 958 N N . GLU A 1 127 ? 12.664 30.875 22.688 1 97.5 127 GLU A N 1
ATOM 959 C CA . GLU A 1 127 ? 13.031 29.578 23.219 1 97.5 127 GLU A CA 1
ATOM 960 C C . GLU A 1 127 ? 12.812 28.469 22.188 1 97.5 127 GLU A C 1
ATOM 962 O O . GLU A 1 127 ? 13.641 27.562 22.062 1 97.5 127 GLU A O 1
ATOM 967 N N . ILE A 1 128 ? 11.742 28.594 21.422 1 97.75 128 ILE A N 1
ATOM 968 C CA . ILE A 1 128 ? 11.414 27.594 20.422 1 97.75 128 ILE A CA 1
ATOM 969 C C . ILE A 1 128 ? 12.406 27.688 19.25 1 97.75 128 ILE A C 1
ATOM 971 O O . ILE A 1 128 ? 12.922 26.672 18.797 1 97.75 128 ILE A O 1
ATOM 975 N N . ILE A 1 129 ? 12.672 28.875 18.828 1 98.38 129 ILE A N 1
ATOM 976 C CA . ILE A 1 129 ? 13.562 29.125 17.703 1 98.38 129 ILE A CA 1
ATOM 977 C C . ILE A 1 129 ? 14.961 28.609 18.031 1 98.38 129 ILE A C 1
ATOM 979 O O . ILE A 1 129 ? 15.617 27.969 17.203 1 98.38 129 ILE A O 1
ATOM 983 N N . GLU A 1 130 ? 15.398 28.828 19.266 1 98.19 130 GLU A N 1
ATOM 984 C CA . GLU A 1 130 ? 16.703 28.344 19.703 1 98.19 130 GLU A CA 1
ATOM 985 C C . GLU A 1 130 ? 16.766 26.828 19.672 1 98.19 130 GLU A C 1
ATOM 987 O O . GLU A 1 130 ? 17.766 26.25 19.219 1 98.19 130 GLU A O 1
ATOM 992 N N . ARG A 1 131 ? 15.789 26.172 20.156 1 98.19 131 ARG A N 1
ATOM 993 C CA . ARG A 1 131 ? 15.758 24.719 20.156 1 98.19 131 ARG A CA 1
ATOM 994 C C . ARG A 1 131 ? 15.734 24.172 18.734 1 98.19 131 ARG A C 1
ATOM 996 O O . ARG A 1 131 ? 16.359 23.141 18.453 1 98.19 131 ARG A O 1
ATOM 1003 N N . ILE A 1 132 ? 14.992 24.812 17.844 1 98.62 132 ILE A N 1
ATOM 1004 C CA . ILE A 1 132 ? 14.969 24.422 16.453 1 98.62 132 ILE A CA 1
ATOM 1005 C C . ILE A 1 132 ? 16.375 24.5 15.859 1 98.62 132 ILE A C 1
ATOM 1007 O O . ILE A 1 132 ? 16.828 23.562 15.188 1 98.62 132 ILE A O 1
ATOM 1011 N N . ARG A 1 133 ? 17.047 25.578 16.188 1 98.38 133 ARG A N 1
ATOM 1012 C CA . ARG A 1 133 ? 18.422 25.734 15.711 1 98.38 133 ARG A CA 1
ATOM 1013 C C . ARG A 1 133 ? 19.328 24.641 16.25 1 98.38 133 ARG A C 1
ATOM 1015 O O . ARG A 1 133 ? 20.141 24.094 15.516 1 98.38 133 ARG A O 1
ATOM 1022 N N . GLU A 1 134 ? 19.156 24.328 17.469 1 98.31 134 GLU A N 1
ATOM 1023 C CA . GLU A 1 134 ? 19.969 23.281 18.109 1 98.31 134 GLU A CA 1
ATOM 1024 C C . GLU A 1 134 ? 19.719 21.922 17.469 1 98.31 134 GLU A C 1
ATOM 1026 O O . GLU A 1 134 ? 20.625 21.094 17.422 1 98.31 134 GLU A O 1
ATOM 1031 N N . MET A 1 135 ? 18.562 21.812 16.938 1 98.25 135 MET A N 1
ATOM 1032 C CA . MET A 1 135 ? 18.203 20.531 16.328 1 98.25 135 MET A CA 1
ATOM 1033 C C . MET A 1 135 ? 18.516 20.547 14.828 1 98.25 135 MET A C 1
ATOM 1035 O O . MET A 1 135 ? 18.156 19.609 14.109 1 98.25 135 MET A O 1
ATOM 1039 N N . GLY A 1 136 ? 19.062 21.609 14.375 1 97.75 136 GLY A N 1
ATOM 1040 C CA . GLY A 1 136 ? 19.516 21.672 13 1 97.75 136 GLY A CA 1
ATOM 1041 C C . GLY A 1 136 ? 18.516 22.328 12.062 1 97.75 136 GLY A C 1
ATOM 1042 O O . GLY A 1 136 ? 18.656 22.25 10.844 1 97.75 136 GLY A O 1
ATOM 1043 N N . GLY A 1 137 ? 17.5 22.953 12.617 1 98.56 137 GLY A N 1
ATOM 1044 C CA . GLY A 1 137 ? 16.516 23.656 11.805 1 98.56 137 GLY A CA 1
ATOM 1045 C C . GLY A 1 137 ? 16.906 25.109 11.523 1 98.56 137 GLY A C 1
ATOM 1046 O O . GLY A 1 137 ? 17.734 25.688 12.234 1 98.56 137 GLY A O 1
ATOM 1047 N N . VAL A 1 138 ? 16.328 25.594 10.453 1 98.62 138 VAL A N 1
ATOM 1048 C CA . VAL A 1 138 ? 16.562 26.984 10.039 1 98.62 138 VAL A CA 1
ATOM 1049 C C . VAL A 1 138 ? 15.219 27.688 9.859 1 98.62 138 VAL A C 1
ATOM 1051 O O . VAL A 1 138 ? 14.297 27.141 9.258 1 98.62 138 VAL A O 1
ATOM 1054 N N . THR A 1 139 ? 15.133 28.875 10.414 1 98.44 139 THR A N 1
ATOM 1055 C CA . THR A 1 139 ? 13.953 29.703 10.203 1 98.44 139 THR A CA 1
ATOM 1056 C C . THR A 1 139 ? 14.258 30.828 9.227 1 98.44 139 THR A C 1
ATOM 1058 O O . THR A 1 139 ? 15.422 31.094 8.914 1 98.44 139 THR A O 1
ATOM 1061 N N . LEU A 1 140 ? 13.227 31.438 8.727 1 98 140 LEU A N 1
ATOM 1062 C CA . LEU A 1 140 ? 13.398 32.625 7.918 1 98 140 LEU A CA 1
ATOM 1063 C C . LEU A 1 140 ? 13.883 33.812 8.773 1 98 140 LEU A C 1
ATOM 1065 O O . LEU A 1 140 ? 13.656 33.812 9.984 1 98 140 LEU A O 1
ATOM 1069 N N . GLU A 1 141 ? 14.695 34.688 7.996 1 93.94 141 GLU A N 1
ATOM 1070 C CA . GLU A 1 141 ? 15.062 35.938 8.633 1 93.94 141 GLU A CA 1
ATOM 1071 C C . GLU A 1 141 ? 13.898 36.938 8.625 1 93.94 141 GLU A C 1
ATOM 1073 O O . GLU A 1 141 ? 13.617 37.562 7.605 1 93.94 141 GLU A O 1
ATOM 1078 N N . ASP A 1 142 ? 13.297 37.125 9.711 1 93.56 142 ASP A N 1
ATOM 1079 C CA . ASP A 1 142 ? 12.07 37.344 10.469 1 93.56 142 ASP A CA 1
ATOM 1080 C C . ASP A 1 142 ? 11.148 36.125 10.414 1 93.56 142 ASP A C 1
ATOM 1082 O O . ASP A 1 142 ? 10.688 35.75 9.336 1 93.56 142 ASP A O 1
ATOM 1086 N N . PRO A 1 143 ? 11.188 35.562 11.523 1 95.44 143 PRO A N 1
ATOM 1087 C CA . PRO A 1 143 ? 10.391 34.344 11.547 1 95.44 143 PRO A CA 1
ATOM 1088 C C . PRO A 1 143 ? 8.914 34.562 11.242 1 95.44 143 PRO A C 1
ATOM 1090 O O . PRO A 1 143 ? 8.289 35.438 11.867 1 95.44 143 PRO A O 1
ATOM 1093 N N . ARG A 1 144 ? 8.43 33.938 10.242 1 97.19 144 ARG A N 1
ATOM 1094 C CA . ARG A 1 144 ? 7.043 34.062 9.789 1 97.19 144 ARG A CA 1
ATOM 1095 C C . ARG A 1 144 ? 6.621 32.844 8.984 1 97.19 144 ARG A C 1
ATOM 1097 O O . ARG A 1 144 ? 7.469 32.062 8.562 1 97.19 144 ARG A O 1
ATOM 1104 N N . ILE A 1 145 ? 5.398 32.75 8.781 1 98.25 145 ILE A N 1
ATOM 1105 C CA . ILE A 1 145 ? 4.891 31.672 7.926 1 98.25 145 ILE A CA 1
ATOM 1106 C C . ILE A 1 145 ? 4.973 32.094 6.465 1 98.25 145 ILE A C 1
ATOM 1108 O O . ILE A 1 145 ? 4.273 33.031 6.043 1 98.25 145 ILE A O 1
ATOM 1112 N N . ASP A 1 146 ? 5.832 31.531 5.773 1 98.44 146 ASP A N 1
ATOM 1113 C CA . ASP A 1 146 ? 6.02 31.766 4.344 1 98.44 146 ASP A CA 1
ATOM 1114 C C . ASP A 1 146 ? 6.711 30.578 3.68 1 98.44 146 ASP A C 1
ATOM 1116 O O . ASP A 1 146 ? 7.938 30.562 3.562 1 98.44 146 ASP A O 1
ATOM 1120 N N . GLN A 1 147 ? 5.93 29.703 3.176 1 98.31 147 GLN A N 1
ATOM 1121 C CA . GLN A 1 147 ? 6.461 28.453 2.639 1 98.31 147 GLN A CA 1
ATOM 1122 C C . GLN A 1 147 ? 7.207 28.688 1.33 1 98.31 147 GLN A C 1
ATOM 1124 O O . GLN A 1 147 ? 8.172 27.984 1.024 1 98.31 147 GLN A O 1
ATOM 1129 N N . VAL A 1 148 ? 6.723 29.625 0.556 1 98.44 148 VAL A N 1
ATOM 1130 C CA . VAL A 1 148 ? 7.371 29.938 -0.712 1 98.44 148 VAL A CA 1
ATOM 1131 C C . VAL A 1 148 ? 8.773 30.469 -0.454 1 98.44 148 VAL A C 1
ATOM 1133 O O . VAL A 1 148 ? 9.75 29.969 -1.019 1 98.44 148 VAL A O 1
ATOM 1136 N N . ALA A 1 149 ? 8.875 31.391 0.454 1 98.5 149 ALA A N 1
ATOM 1137 C CA . ALA A 1 149 ? 10.18 31.953 0.794 1 98.5 149 ALA A CA 1
ATOM 1138 C C . ALA A 1 149 ? 11.086 30.891 1.422 1 98.5 149 ALA A C 1
ATOM 1140 O O . ALA A 1 149 ? 12.297 30.875 1.169 1 98.5 149 ALA A O 1
ATOM 1141 N N . ALA A 1 150 ? 10.555 30.078 2.24 1 98.75 150 ALA A N 1
ATOM 1142 C CA . ALA A 1 150 ? 11.344 29.062 2.922 1 98.75 150 ALA A CA 1
ATOM 1143 C C . ALA A 1 150 ? 11.883 28.031 1.931 1 98.75 150 ALA A C 1
ATOM 1145 O O . ALA A 1 150 ? 13.016 27.562 2.066 1 98.75 150 ALA A O 1
ATOM 1146 N N . VAL A 1 151 ? 11.062 27.641 0.957 1 98.69 151 VAL A N 1
ATOM 1147 C CA . VAL A 1 151 ? 11.523 26.703 -0.072 1 98.69 151 VAL A CA 1
ATOM 1148 C C . VAL A 1 151 ? 12.641 27.344 -0.886 1 98.69 151 VAL A C 1
ATOM 1150 O O . VAL A 1 151 ? 13.641 26.703 -1.193 1 98.69 151 VAL A O 1
ATOM 1153 N N . ARG A 1 152 ? 12.438 28.609 -1.212 1 98.19 152 ARG A N 1
ATOM 1154 C CA . ARG A 1 152 ? 13.508 29.328 -1.911 1 98.19 152 ARG A CA 1
ATOM 1155 C C . ARG A 1 152 ? 14.805 29.281 -1.118 1 98.19 152 ARG A C 1
ATOM 1157 O O . ARG A 1 152 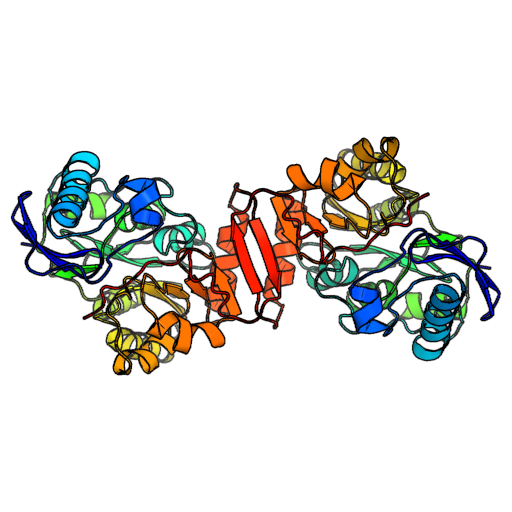? 15.875 29.016 -1.68 1 98.19 152 ARG A O 1
ATOM 1164 N N . ARG A 1 153 ? 14.711 29.562 0.127 1 98.44 153 ARG A N 1
ATOM 1165 C CA . ARG A 1 153 ? 15.875 29.516 0.998 1 98.44 153 ARG A CA 1
ATOM 1166 C C . ARG A 1 153 ? 16.484 28.109 1.032 1 98.44 153 ARG A C 1
ATOM 1168 O O . ARG A 1 153 ? 17.703 27.969 1.019 1 98.44 153 ARG A O 1
ATOM 1175 N N . ALA A 1 154 ? 15.664 27.062 1.116 1 98.62 154 ALA A N 1
ATOM 1176 C CA . ALA A 1 154 ? 16.141 25.688 1.091 1 98.62 154 ALA A CA 1
ATOM 1177 C C . ALA A 1 154 ? 16.922 25.391 -0.19 1 98.62 154 ALA A C 1
ATOM 1179 O O . ALA A 1 154 ? 17.969 24.734 -0.155 1 98.62 154 ALA A O 1
ATOM 1180 N N . ILE A 1 155 ? 16.359 25.875 -1.3 1 98.19 155 ILE A N 1
ATOM 1181 C CA . ILE A 1 155 ? 17.031 25.703 -2.586 1 98.19 155 ILE A CA 1
ATOM 1182 C C . ILE A 1 155 ? 18.391 26.391 -2.557 1 98.19 155 ILE A C 1
ATOM 1184 O O . ILE A 1 155 ? 19.391 25.828 -3.006 1 98.19 155 ILE A O 1
ATOM 1188 N N . GLU A 1 156 ? 18.422 27.562 -1.985 1 97.62 156 GLU A N 1
ATOM 1189 C CA . GLU A 1 156 ? 19.672 28.312 -1.858 1 97.62 156 GLU A CA 1
ATOM 1190 C C . GLU A 1 156 ? 20.688 27.547 -1.004 1 97.62 156 GLU A C 1
ATOM 1192 O O . GLU A 1 156 ? 21.891 27.656 -1.218 1 97.62 156 GLU A O 1
ATOM 1197 N N . MET A 1 157 ? 20.203 26.844 -0.063 1 97.75 157 MET A N 1
ATOM 1198 C CA . MET A 1 157 ? 21.047 26.047 0.825 1 97.75 157 MET A CA 1
ATOM 1199 C C . MET A 1 157 ? 21.578 24.812 0.117 1 97.75 157 MET A C 1
ATOM 1201 O O . MET A 1 157 ? 22.406 24.078 0.665 1 97.75 157 MET A O 1
ATOM 1205 N N . GLY A 1 158 ? 21 24.469 -1.1 1 97.38 158 GLY A N 1
ATOM 1206 C CA . GLY A 1 158 ? 21.547 23.391 -1.925 1 97.38 158 GLY A CA 1
ATOM 1207 C C . GLY A 1 158 ? 20.672 22.156 -1.953 1 97.38 158 GLY A C 1
ATOM 1208 O O . GLY A 1 158 ? 21.047 21.141 -2.553 1 97.38 158 GLY A O 1
ATOM 1209 N N . PHE A 1 159 ? 19.562 22.25 -1.323 1 97.88 159 PHE A N 1
ATOM 1210 C CA . PHE A 1 159 ? 18.672 21.094 -1.312 1 97.88 159 PHE A CA 1
ATOM 1211 C C . PHE A 1 159 ? 17.969 20.938 -2.65 1 97.88 159 PHE A C 1
ATOM 1213 O O . PHE A 1 159 ? 17.609 21.922 -3.289 1 97.88 159 PHE A O 1
ATOM 1220 N N . LYS A 1 160 ? 17.688 19.656 -3.076 1 97.5 160 LYS A N 1
ATOM 1221 C CA . LYS A 1 160 ? 17.141 19.391 -4.406 1 97.5 160 LYS A CA 1
ATOM 1222 C C . LYS A 1 160 ? 15.805 18.672 -4.316 1 97.5 160 LYS A C 1
ATOM 1224 O O . LYS A 1 160 ? 14.992 18.734 -5.246 1 97.5 160 LYS A O 1
ATOM 1229 N N . ARG A 1 161 ? 15.609 17.859 -3.33 1 98.62 161 ARG A N 1
ATOM 1230 C CA . ARG A 1 161 ? 14.352 17.172 -3.064 1 98.62 161 ARG A CA 1
ATOM 1231 C C . ARG A 1 161 ? 13.734 17.641 -1.753 1 98.62 161 ARG A C 1
ATOM 1233 O O . ARG A 1 161 ? 14.188 17.25 -0.672 1 98.62 161 ARG A O 1
ATOM 1240 N N . ILE A 1 162 ? 12.711 18.469 -1.817 1 98.88 162 ILE A N 1
ATOM 1241 C CA . ILE A 1 162 ? 12.203 19.203 -0.667 1 98.88 162 ILE A CA 1
ATOM 1242 C C . ILE A 1 162 ? 10.734 18.875 -0.446 1 98.88 162 ILE A C 1
ATOM 1244 O O . ILE A 1 162 ? 9.922 18.984 -1.369 1 98.88 162 ILE A O 1
ATOM 1248 N N . ALA A 1 163 ? 10.406 18.438 0.711 1 98.94 163 ALA A N 1
ATOM 1249 C CA . ALA A 1 163 ? 9.008 18.328 1.098 1 98.94 163 ALA A CA 1
ATOM 1250 C C . ALA A 1 163 ? 8.5 19.641 1.677 1 98.94 163 ALA A C 1
ATOM 1252 O O . ALA A 1 163 ? 9.211 20.328 2.42 1 98.94 163 ALA A O 1
ATOM 1253 N N . VAL A 1 164 ? 7.289 20 1.355 1 98.88 164 VAL A N 1
ATOM 1254 C CA . VAL A 1 164 ? 6.715 21.25 1.875 1 98.88 164 VAL A CA 1
ATOM 1255 C C . VAL A 1 164 ? 5.238 21.031 2.205 1 98.88 164 VAL A C 1
ATOM 1257 O O . VAL A 1 164 ? 4.516 20.375 1.451 1 98.88 164 VAL A O 1
ATOM 1260 N N . THR A 1 165 ? 4.812 21.531 3.354 1 98.75 165 THR A N 1
ATOM 1261 C CA . THR A 1 165 ? 3.408 21.469 3.746 1 98.75 165 THR A CA 1
ATOM 1262 C C . THR A 1 165 ? 2.719 22.797 3.492 1 98.75 165 THR A C 1
ATOM 1264 O O . THR A 1 165 ? 3.295 23.859 3.744 1 98.75 165 THR A O 1
ATOM 1267 N N . VAL A 1 166 ? 1.535 22.734 2.98 1 98.62 166 VAL A N 1
ATOM 1268 C CA . VAL A 1 166 ? 0.697 23.891 2.727 1 98.62 166 VAL A CA 1
ATOM 1269 C C . VAL A 1 166 ? -0.718 23.641 3.238 1 98.62 166 VAL A C 1
ATOM 1271 O O . VAL A 1 166 ? -1.3 22.578 2.969 1 98.62 166 VAL A O 1
ATOM 1274 N N . ILE A 1 167 ? -1.268 24.594 4.035 1 98.31 167 ILE A N 1
ATOM 1275 C CA . ILE A 1 167 ? -2.625 24.391 4.527 1 98.31 167 ILE A CA 1
ATOM 1276 C C . ILE A 1 167 ? -3.631 24.906 3.498 1 98.31 167 ILE A C 1
ATOM 1278 O O . ILE A 1 167 ? -3.301 25.734 2.656 1 98.31 167 ILE A O 1
ATOM 1282 N N . GLY A 1 168 ? -4.824 24.438 3.58 1 97.19 168 GLY A N 1
ATOM 1283 C CA . GLY A 1 168 ? -5.895 24.734 2.643 1 97.19 168 GLY A CA 1
ATOM 1284 C C . GLY A 1 168 ? -6.062 26.219 2.389 1 97.19 168 GLY A C 1
ATOM 1285 O O . GLY A 1 168 ? -6.109 26.656 1.238 1 97.19 168 GLY A O 1
ATOM 1286 N N . PRO A 1 169 ? -6.086 26.969 3.426 1 96.19 169 PRO A N 1
ATOM 1287 C CA . PRO A 1 169 ? -6.262 28.422 3.273 1 96.19 169 PRO A CA 1
ATOM 1288 C C . PRO A 1 169 ? -5.133 29.078 2.482 1 96.19 169 PRO A C 1
ATOM 1290 O O . PRO A 1 169 ? -5.289 30.188 1.985 1 96.19 169 PRO A O 1
ATOM 1293 N N . MET A 1 170 ? -4.043 28.406 2.393 1 97.31 170 MET A N 1
ATOM 1294 C CA . MET A 1 170 ? -2.9 28.938 1.656 1 97.31 170 MET A CA 1
ATOM 1295 C C . MET A 1 170 ? -2.656 28.141 0.38 1 97.31 170 MET A C 1
ATOM 1297 O O . MET A 1 170 ? -1.535 28.109 -0.128 1 97.31 170 MET A O 1
ATOM 1301 N N . ALA A 1 171 ? -3.664 27.516 -0.175 1 98.06 171 ALA A N 1
ATOM 1302 C CA . ALA A 1 171 ? -3.564 26.609 -1.312 1 98.06 171 ALA A CA 1
ATOM 1303 C C . ALA A 1 171 ? -2.936 27.297 -2.518 1 98.06 171 ALA A C 1
ATOM 1305 O O . ALA A 1 171 ? -2.234 26.672 -3.311 1 98.06 171 ALA A O 1
ATOM 1306 N N . ARG A 1 172 ? -3.088 28.594 -2.678 1 97.62 172 ARG A N 1
ATOM 1307 C CA . ARG A 1 172 ? -2.582 29.344 -3.82 1 97.62 172 ARG A CA 1
ATOM 1308 C C . ARG A 1 172 ? -1.06 29.281 -3.883 1 97.62 172 ARG A C 1
ATOM 1310 O O . ARG A 1 172 ? -0.475 29.375 -4.965 1 97.62 172 ARG A O 1
ATOM 1317 N N . ASP A 1 173 ? -0.418 29.109 -2.742 1 98.19 173 ASP A N 1
ATOM 1318 C CA . ASP A 1 173 ? 1.039 29.047 -2.688 1 98.19 173 ASP A CA 1
ATOM 1319 C C . ASP A 1 173 ? 1.558 27.859 -3.496 1 98.19 173 ASP A C 1
ATOM 1321 O O . ASP A 1 173 ? 2.717 27.844 -3.914 1 98.19 173 ASP A O 1
ATOM 1325 N N . ILE A 1 174 ? 0.731 26.844 -3.713 1 98.69 174 ILE A N 1
ATOM 1326 C CA . ILE A 1 174 ? 1.139 25.641 -4.422 1 98.69 174 ILE A CA 1
ATOM 1327 C C . ILE A 1 174 ? 1.535 25.984 -5.855 1 98.69 174 ILE A C 1
ATOM 1329 O O . ILE A 1 174 ? 2.471 25.406 -6.406 1 98.69 174 ILE A O 1
ATOM 1333 N N . GLU A 1 175 ? 0.807 26.938 -6.414 1 97.75 175 GLU A N 1
ATOM 1334 C CA . GLU A 1 175 ? 1.128 27.375 -7.77 1 97.75 175 GLU A CA 1
ATOM 1335 C C . GLU A 1 175 ? 2.545 27.938 -7.848 1 97.75 175 GLU A C 1
ATOM 1337 O O . GLU A 1 175 ? 3.307 27.594 -8.75 1 97.75 175 GLU A O 1
ATOM 1342 N N . GLU A 1 176 ? 2.814 28.734 -6.945 1 97.19 176 GLU A N 1
ATOM 1343 C CA . GLU A 1 176 ? 4.145 29.344 -6.914 1 97.19 176 GLU A CA 1
ATOM 1344 C C . GLU A 1 176 ? 5.219 28.297 -6.641 1 97.19 176 GLU A C 1
ATOM 1346 O O . GLU A 1 176 ? 6.305 28.344 -7.227 1 97.19 176 GLU A O 1
ATOM 1351 N N . LEU A 1 177 ? 4.949 27.422 -5.793 1 98.5 177 LEU A N 1
ATOM 1352 C CA . LEU A 1 177 ? 5.887 26.344 -5.473 1 98.5 177 LEU A CA 1
ATOM 1353 C C . LEU A 1 177 ? 6.188 25.5 -6.707 1 98.5 177 LEU A C 1
ATOM 1355 O O . LEU A 1 177 ? 7.352 25.203 -6.988 1 98.5 177 LEU A O 1
ATOM 1359 N N . ARG A 1 178 ? 5.188 25.125 -7.48 1 98 178 ARG A N 1
ATOM 1360 C CA . ARG A 1 178 ? 5.379 24.328 -8.695 1 98 178 ARG A CA 1
ATOM 1361 C C . ARG A 1 178 ? 6.188 25.109 -9.727 1 98 178 ARG A C 1
ATOM 1363 O O . ARG A 1 178 ? 7.043 24.531 -10.406 1 98 178 ARG A O 1
ATOM 1370 N N . ALA A 1 179 ? 5.906 26.375 -9.781 1 96.38 179 ALA A N 1
ATOM 1371 C CA . ALA A 1 179 ? 6.668 27.203 -10.711 1 96.38 179 ALA A CA 1
ATOM 1372 C C . ALA A 1 179 ? 8.148 27.203 -10.352 1 96.38 179 ALA A C 1
ATOM 1374 O O . ALA A 1 179 ? 9.016 27.203 -11.234 1 96.38 179 ALA A O 1
ATOM 1375 N N . MET A 1 180 ? 8.43 27.188 -9.102 1 95.5 180 MET A N 1
ATOM 1376 C CA . MET A 1 180 ? 9.805 27.172 -8.625 1 95.5 180 MET A CA 1
ATOM 1377 C C . MET A 1 180 ? 10.492 25.859 -8.969 1 95.5 180 MET A C 1
ATOM 1379 O O . MET A 1 180 ? 11.688 25.844 -9.273 1 95.5 180 MET A O 1
ATOM 1383 N N . GLU A 1 181 ? 9.781 24.766 -8.805 1 95.06 181 GLU A N 1
ATOM 1384 C CA . GLU A 1 181 ? 10.328 23.453 -9.117 1 95.06 181 GLU A CA 1
ATOM 1385 C C . GLU A 1 181 ? 10.867 23.391 -10.539 1 95.06 181 GLU A C 1
ATOM 1387 O O . GLU A 1 181 ? 11.977 22.922 -10.773 1 95.06 181 GLU A O 1
ATOM 1392 N N . SER A 1 182 ? 10.125 23.891 -11.445 1 90 182 SER A N 1
ATOM 1393 C CA . SER A 1 182 ? 10.484 23.906 -12.859 1 90 182 SER A CA 1
ATOM 1394 C C . SER A 1 182 ? 11.68 24.812 -13.117 1 90 182 SER A C 1
ATOM 1396 O O . SER A 1 182 ? 12.609 24.438 -13.836 1 90 182 SER A O 1
ATOM 1398 N N . ALA A 1 183 ? 11.648 25.891 -12.461 1 93.19 183 ALA A N 1
ATOM 1399 C CA . ALA A 1 183 ? 12.648 26.938 -12.711 1 93.19 183 ALA A CA 1
ATOM 1400 C C . ALA A 1 183 ? 14 26.547 -12.125 1 93.19 183 ALA A C 1
ATOM 1402 O O . ALA A 1 183 ? 15.047 26.828 -12.719 1 93.19 183 ALA A O 1
ATOM 1403 N N . GLU A 1 184 ? 14.008 25.938 -11.016 1 93.88 184 GLU A N 1
ATOM 1404 C CA . GLU A 1 184 ? 15.234 25.703 -10.266 1 93.88 184 GLU A CA 1
ATOM 1405 C C . GLU A 1 184 ? 15.688 24.25 -10.383 1 93.88 184 GLU A C 1
ATOM 1407 O O . GLU A 1 184 ? 16.719 23.859 -9.82 1 93.88 184 GLU A O 1
ATOM 1412 N N . SER A 1 185 ? 15.062 23.406 -11.141 1 92.81 185 SER A N 1
ATOM 1413 C CA . SER A 1 185 ? 15.375 22 -11.359 1 92.81 185 SER A CA 1
ATOM 1414 C C . SER A 1 185 ? 15.453 21.234 -10.047 1 92.81 185 SER A C 1
ATOM 1416 O O . SER A 1 185 ? 16.438 20.547 -9.773 1 92.81 185 SER A O 1
ATOM 1418 N N . VAL A 1 186 ? 14.492 21.531 -9.18 1 97.69 186 VAL A N 1
ATOM 1419 C CA . VAL A 1 186 ? 14.352 20.797 -7.93 1 97.69 186 VAL A CA 1
ATOM 1420 C C . VAL A 1 186 ? 13.07 19.969 -7.961 1 97.69 186 VAL A C 1
ATOM 1422 O O . VAL A 1 186 ? 12.227 20.141 -8.844 1 97.69 186 VAL A O 1
ATOM 1425 N N . LYS A 1 187 ? 12.984 19.016 -7.117 1 98.19 187 LYS A N 1
ATOM 1426 C CA . LYS A 1 187 ? 11.781 18.188 -6.965 1 98.19 187 LYS A CA 1
ATOM 1427 C C . LYS A 1 187 ? 11.086 18.469 -5.637 1 98.19 187 LYS A C 1
ATOM 1429 O O . LYS A 1 187 ? 11.688 18.328 -4.57 1 98.19 187 LYS A O 1
ATOM 1434 N N . LEU A 1 188 ? 9.875 18.922 -5.719 1 98.75 188 LEU A N 1
ATOM 1435 C CA . LEU A 1 188 ? 9.117 19.219 -4.512 1 98.75 188 LEU A CA 1
ATOM 1436 C C . LEU A 1 188 ? 8.062 18.156 -4.246 1 98.75 188 LEU A C 1
ATOM 1438 O O . LEU A 1 188 ? 7.402 17.688 -5.176 1 98.75 188 LEU A O 1
ATOM 1442 N N . ALA A 1 189 ? 8.008 17.719 -3.033 1 98.88 189 ALA A N 1
ATOM 1443 C CA . ALA A 1 189 ? 6.848 16.969 -2.547 1 98.88 189 ALA A CA 1
ATOM 1444 C C . ALA A 1 189 ? 5.895 17.875 -1.777 1 98.88 189 ALA A C 1
ATOM 1446 O O . ALA A 1 189 ? 6.164 18.25 -0.633 1 98.88 189 ALA A O 1
ATOM 1447 N N . ILE A 1 190 ? 4.805 18.203 -2.379 1 98.88 190 ILE A N 1
ATOM 1448 C CA . ILE A 1 190 ? 3.883 19.156 -1.78 1 98.88 190 ILE A CA 1
ATOM 1449 C C . ILE A 1 190 ? 2.756 18.422 -1.065 1 98.88 190 ILE A C 1
ATOM 1451 O O . ILE A 1 190 ? 2.008 17.656 -1.69 1 98.88 190 ILE A O 1
ATOM 1455 N N . PHE A 1 191 ? 2.656 18.672 0.225 1 98.88 191 PHE A N 1
ATOM 1456 C CA . PHE A 1 191 ? 1.614 18.109 1.081 1 98.88 191 PHE A CA 1
ATOM 1457 C C . PHE A 1 191 ? 0.574 19.172 1.426 1 98.88 191 PHE A C 1
ATOM 1459 O O . PHE A 1 191 ? 0.883 20.156 2.098 1 98.88 191 PHE A O 1
ATOM 1466 N N . SER A 1 192 ? -0.621 18.953 0.969 1 98.75 192 SER A N 1
ATOM 1467 C CA . SER A 1 192 ? -1.715 19.844 1.364 1 98.75 192 SER A CA 1
ATOM 1468 C C . SER A 1 192 ? -2.447 19.297 2.586 1 98.75 192 SER A C 1
ATOM 1470 O O . SER A 1 192 ? -2.957 18.172 2.564 1 98.75 192 SER A O 1
ATOM 1472 N N . THR A 1 193 ? -2.465 20.109 3.6 1 97.25 193 THR A N 1
ATOM 1473 C CA . THR A 1 193 ? -3.061 19.672 4.859 1 97.25 193 THR A CA 1
ATOM 1474 C C . THR A 1 193 ? -4.086 20.688 5.348 1 97.25 193 THR A C 1
ATOM 1476 O O . THR A 1 193 ? -4.23 21.766 4.758 1 97.25 193 THR A O 1
ATOM 1479 N N . CYS A 1 194 ? -4.867 20.359 6.383 1 96.31 194 CYS A N 1
ATOM 1480 C CA . CYS A 1 194 ? -5.863 21.234 6.98 1 96.31 194 CYS A CA 1
ATOM 1481 C C . CYS A 1 194 ? -6.812 21.781 5.926 1 96.31 194 CYS A C 1
ATOM 1483 O O . CYS A 1 194 ? -6.977 23 5.805 1 96.31 194 CYS A O 1
ATOM 1485 N N . ASN A 1 195 ? -7.586 20.922 5.285 1 97.81 195 ASN A N 1
ATOM 1486 C CA . ASN A 1 195 ? -8.359 21.297 4.105 1 97.81 195 ASN A CA 1
ATOM 1487 C C . ASN A 1 195 ? -9.852 21.375 4.414 1 97.81 195 ASN A C 1
ATOM 1489 O O . ASN A 1 195 ? -10.672 21.453 3.5 1 97.81 195 ASN A O 1
ATOM 1493 N N . THR A 1 196 ? -10.203 21.391 5.645 1 96.5 196 THR A N 1
ATOM 1494 C CA . THR A 1 196 ? -11.594 21.375 6.066 1 96.5 196 THR A CA 1
ATOM 1495 C C . THR A 1 196 ? -12.375 22.5 5.391 1 96.5 196 THR A C 1
ATOM 1497 O O . THR A 1 196 ? -13.5 22.312 4.938 1 96.5 196 THR A O 1
ATOM 1500 N N . LEU A 1 197 ? -11.734 23.641 5.211 1 95.75 197 LEU A N 1
ATOM 1501 C CA . LEU A 1 197 ? -12.461 24.828 4.797 1 95.75 197 LEU A CA 1
ATOM 1502 C C . LEU A 1 197 ? -12.141 25.188 3.35 1 95.75 197 LEU A C 1
ATOM 1504 O O . LEU A 1 197 ? -12.406 26.312 2.908 1 95.75 197 LEU A O 1
ATOM 1508 N N . VAL A 1 198 ? -11.586 24.328 2.643 1 96.5 198 VAL A N 1
ATOM 1509 C CA . VAL A 1 198 ? -11.266 24.594 1.246 1 96.5 198 VAL A CA 1
ATOM 1510 C C . VAL A 1 198 ? -12.555 24.812 0.451 1 96.5 198 VAL A C 1
ATOM 1512 O O . VAL A 1 198 ? -13.602 24.266 0.789 1 96.5 198 VAL A O 1
ATOM 1515 N N . ARG A 1 199 ? -12.484 25.75 -0.599 1 96.81 199 ARG A N 1
ATOM 1516 C CA . ARG A 1 199 ? -13.57 26.078 -1.513 1 96.81 199 ARG A CA 1
ATOM 1517 C C . ARG A 1 199 ? -13.25 25.625 -2.932 1 96.81 199 ARG A C 1
ATOM 1519 O O . ARG A 1 199 ? -12.125 25.219 -3.219 1 96.81 199 ARG A O 1
ATOM 1526 N N . GLU A 1 200 ? -14.203 25.656 -3.721 1 97.88 200 GLU A N 1
ATOM 1527 C CA . GLU A 1 200 ? -14.062 25.234 -5.113 1 97.88 200 GLU A CA 1
ATOM 1528 C C . GLU A 1 200 ? -12.898 25.953 -5.793 1 97.88 200 GLU A C 1
ATOM 1530 O O . GLU A 1 200 ? -12.188 25.359 -6.605 1 97.88 200 GLU A O 1
ATOM 1535 N N . GLU A 1 201 ? -12.711 27.156 -5.477 1 97.81 201 GLU A N 1
ATOM 1536 C CA . GLU A 1 201 ? -11.68 27.953 -6.113 1 97.81 201 GLU A CA 1
ATOM 1537 C C . GLU A 1 201 ? -10.281 27.453 -5.75 1 97.81 201 GLU A C 1
ATOM 1539 O O . GLU A 1 201 ? -9.297 27.797 -6.406 1 97.81 201 GLU A O 1
ATOM 1544 N N . ASP A 1 202 ? -10.195 26.719 -4.668 1 97.94 202 ASP A N 1
ATOM 1545 C CA . ASP A 1 202 ? -8.914 26.188 -4.215 1 97.94 202 ASP A CA 1
ATOM 1546 C C . ASP A 1 202 ? -8.539 24.906 -4.965 1 97.94 202 ASP A C 1
ATOM 1548 O O . ASP A 1 202 ? -7.383 24.5 -4.961 1 97.94 202 ASP A O 1
ATOM 1552 N N . VAL A 1 203 ? -9.516 24.281 -5.668 1 98.25 203 VAL A N 1
ATOM 1553 C CA . VAL A 1 203 ? -9.391 22.938 -6.242 1 98.25 203 VAL A CA 1
ATOM 1554 C C . VAL A 1 203 ? -8.266 22.922 -7.277 1 98.25 203 VAL A C 1
ATOM 1556 O O . VAL A 1 203 ? -7.395 22.062 -7.25 1 98.25 203 VAL A O 1
ATOM 1559 N N . PRO A 1 204 ? -8.164 23.938 -8.164 1 98.38 204 PRO A N 1
ATOM 1560 C CA . PRO A 1 204 ? -7.102 23.906 -9.18 1 98.38 204 PRO A CA 1
ATOM 1561 C C . PRO A 1 204 ? -5.703 23.922 -8.57 1 98.38 204 PRO A C 1
ATOM 1563 O O . PRO A 1 204 ? -4.762 23.391 -9.156 1 98.38 204 PRO A O 1
ATOM 1566 N N . TYR A 1 205 ? -5.57 24.5 -7.383 1 98.62 205 TYR A N 1
ATOM 1567 C CA . TYR A 1 205 ? -4.277 24.516 -6.703 1 98.62 205 TYR A CA 1
ATOM 1568 C C . TYR A 1 205 ? -4 23.188 -6.008 1 98.62 205 TYR A C 1
ATOM 1570 O O . TYR A 1 205 ? -2.889 22.672 -6.082 1 98.62 205 TYR A O 1
ATOM 1578 N N . LEU A 1 206 ? -5.012 22.641 -5.371 1 98.62 206 LEU A N 1
ATOM 1579 C CA . LEU A 1 206 ? -4.871 21.375 -4.645 1 98.62 206 LEU A CA 1
ATOM 1580 C C . LEU A 1 206 ? -4.516 20.234 -5.598 1 98.62 206 LEU A C 1
ATOM 1582 O O . LEU A 1 206 ? -3.775 19.328 -5.227 1 98.62 206 LEU A O 1
ATOM 1586 N N . GLU A 1 207 ? -4.996 20.297 -6.828 1 98.31 207 GLU A N 1
ATOM 1587 C CA . GLU A 1 207 ? -4.734 19.281 -7.836 1 98.31 207 GLU A CA 1
ATOM 1588 C C . GLU A 1 207 ? -3.25 19.203 -8.188 1 98.31 207 GLU A C 1
ATOM 1590 O O . GLU A 1 207 ? -2.777 18.219 -8.734 1 98.31 207 GLU A O 1
ATOM 1595 N N . LYS A 1 208 ? -2.561 20.234 -7.848 1 98.44 208 LYS A N 1
ATOM 1596 C CA . LYS A 1 208 ? -1.14 20.312 -8.172 1 98.44 208 LYS A CA 1
ATOM 1597 C C . LYS A 1 208 ? -0.282 19.781 -7.027 1 98.44 208 LYS A C 1
ATOM 1599 O O . LYS A 1 208 ? 0.942 19.703 -7.145 1 98.44 208 LYS A O 1
ATOM 1604 N N . ALA A 1 209 ? -0.891 19.438 -5.93 1 98.75 209 ALA A N 1
ATOM 1605 C CA . ALA A 1 209 ? -0.163 18.859 -4.809 1 98.75 209 ALA A CA 1
ATOM 1606 C C . ALA A 1 209 ? 0.147 17.391 -5.066 1 98.75 209 ALA A C 1
ATOM 1608 O O . ALA A 1 209 ? -0.385 16.781 -6.004 1 98.75 209 ALA A O 1
ATOM 1609 N N . ASP A 1 210 ? 1.066 16.828 -4.305 1 98.81 210 ASP A N 1
ATOM 1610 C CA . ASP A 1 210 ? 1.407 15.414 -4.414 1 98.81 210 ASP A CA 1
ATOM 1611 C C . ASP A 1 210 ? 0.514 14.562 -3.516 1 98.81 210 ASP A C 1
ATOM 1613 O O . ASP A 1 210 ? 0.136 13.445 -3.885 1 98.81 210 ASP A O 1
ATOM 1617 N N . ILE A 1 211 ? 0.274 15.062 -2.307 1 98.88 211 ILE A N 1
ATOM 1618 C CA . ILE A 1 211 ? -0.541 14.375 -1.311 1 98.88 211 ILE A CA 1
ATOM 1619 C C . ILE A 1 211 ? -1.5 15.367 -0.656 1 98.88 211 ILE A C 1
ATOM 1621 O O . ILE A 1 211 ? -1.085 16.438 -0.212 1 98.88 211 ILE A O 1
ATOM 1625 N N . VAL A 1 212 ? -2.779 15.016 -0.622 1 98.88 212 VAL A N 1
ATOM 1626 C CA . VAL A 1 212 ? -3.814 15.922 -0.13 1 98.88 212 VAL A CA 1
ATOM 1627 C C . VAL A 1 212 ? -4.641 15.219 0.947 1 98.88 212 VAL A C 1
ATOM 1629 O O . VAL A 1 212 ? -5.277 14.195 0.685 1 98.88 212 VAL A O 1
ATOM 1632 N N . CYS A 1 213 ? -4.586 15.789 2.123 1 98.19 213 CYS A N 1
ATOM 1633 C CA . CYS A 1 213 ? -5.461 15.305 3.186 1 98.19 213 CYS A CA 1
ATOM 1634 C C . CYS A 1 213 ? -6.863 15.875 3.045 1 98.19 213 CYS A C 1
ATOM 1636 O O . CYS A 1 213 ? -7.035 17.094 2.947 1 98.19 213 CYS A O 1
ATOM 1638 N N . ALA A 1 214 ? -7.84 15.055 3.092 1 97.5 214 ALA A N 1
ATOM 1639 C CA . ALA A 1 214 ? -9.211 15.516 2.896 1 97.5 214 ALA A CA 1
ATOM 1640 C C . ALA A 1 214 ? -9.711 16.266 4.121 1 97.5 214 ALA A C 1
ATOM 1642 O O . ALA A 1 214 ? -10.484 17.234 3.996 1 97.5 214 ALA A O 1
ATOM 1643 N N . SER A 1 215 ? -9.195 15.836 5.297 1 95.06 215 SER A N 1
ATOM 1644 C CA . SER A 1 215 ? -9.805 16.328 6.527 1 95.06 215 SER A CA 1
ATOM 1645 C C . SER A 1 215 ? -11.312 16.078 6.531 1 95.06 215 SER A C 1
ATOM 1647 O O . SER A 1 215 ? -11.766 14.953 6.34 1 95.06 215 SER A O 1
ATOM 1649 N N . ALA A 1 216 ? -12.141 17.125 6.789 1 95.69 216 ALA A N 1
ATOM 1650 C CA . ALA A 1 216 ? -13.594 16.953 6.762 1 95.69 216 ALA A CA 1
ATOM 1651 C C . ALA A 1 216 ? -14.18 17.484 5.457 1 95.69 216 ALA A C 1
ATOM 1653 O O . ALA A 1 216 ? -15.406 17.578 5.309 1 95.69 216 ALA A O 1
ATOM 1654 N N . SER A 1 217 ? -13.406 17.766 4.453 1 96.12 217 SER A N 1
ATOM 1655 C CA . SER A 1 217 ? -13.844 18.5 3.271 1 96.12 217 SER A CA 1
ATOM 1656 C C . SER A 1 217 ? -14.508 17.578 2.256 1 96.12 217 SER A C 1
ATOM 1658 O O . SER A 1 217 ? -13.844 16.719 1.666 1 96.12 217 SER A O 1
ATOM 1660 N N . ARG A 1 218 ? -15.695 17.828 1.893 1 94.44 218 ARG A N 1
ATOM 1661 C CA . ARG A 1 218 ? -16.406 17.109 0.844 1 94.44 218 ARG A CA 1
ATOM 1662 C C . ARG A 1 218 ? -15.875 17.484 -0.536 1 94.44 218 ARG A C 1
ATOM 1664 O O . ARG A 1 218 ? -15.828 16.641 -1.437 1 94.44 218 ARG A O 1
ATOM 1671 N N . ILE A 1 219 ? -15.508 18.672 -0.634 1 97.06 219 ILE A N 1
ATOM 1672 C CA . ILE A 1 219 ? -14.977 19.172 -1.896 1 97.06 219 ILE A CA 1
ATOM 1673 C C . ILE A 1 219 ? -13.727 18.375 -2.275 1 97.06 219 ILE A C 1
ATOM 1675 O O . ILE A 1 219 ? -13.594 17.922 -3.412 1 97.06 219 ILE A O 1
ATOM 1679 N N . VAL A 1 220 ? -12.844 18.172 -1.325 1 98.25 220 VAL A N 1
ATOM 1680 C CA . VAL A 1 220 ? -11.617 17.422 -1.591 1 98.25 220 VAL A CA 1
ATOM 1681 C C . VAL A 1 220 ? -11.961 15.984 -1.963 1 98.25 220 VAL A C 1
ATOM 1683 O O . VAL A 1 220 ? -11.43 15.445 -2.936 1 98.25 220 VAL A O 1
ATOM 1686 N N . MET A 1 221 ? -12.883 15.422 -1.231 1 97.75 221 MET A N 1
ATOM 1687 C CA . MET A 1 221 ? -13.258 14.031 -1.485 1 97.75 221 MET A CA 1
ATOM 1688 C C . MET A 1 221 ? -13.891 13.883 -2.863 1 97.75 221 MET A C 1
ATOM 1690 O O . MET A 1 221 ? -13.578 12.945 -3.598 1 97.75 221 MET A O 1
ATOM 1694 N N . GLU A 1 222 ? -14.617 14.805 -3.311 1 97.25 222 GLU A N 1
ATOM 1695 C CA . GLU A 1 222 ? -15.391 14.688 -4.543 1 97.25 222 GLU A CA 1
ATOM 1696 C C . GLU A 1 222 ? -14.578 15.141 -5.75 1 97.25 222 GLU A C 1
ATOM 1698 O O . GLU A 1 222 ? -14.711 14.586 -6.844 1 97.25 222 GLU A O 1
ATOM 1703 N N . ARG A 1 223 ? -13.758 16.141 -5.527 1 98.12 223 ARG A N 1
ATOM 1704 C CA . ARG A 1 223 ? -13.086 16.75 -6.672 1 98.12 223 ARG A CA 1
ATOM 1705 C C . ARG A 1 223 ? -11.664 16.219 -6.828 1 98.12 223 ARG A C 1
ATOM 1707 O O . ARG A 1 223 ? -11.148 16.125 -7.945 1 98.12 223 ARG A O 1
ATOM 1714 N N . ILE A 1 224 ? -11.023 15.867 -5.734 1 98.62 224 ILE A N 1
ATOM 1715 C CA . ILE A 1 224 ? -9.641 15.422 -5.758 1 98.62 224 ILE A CA 1
ATOM 1716 C C . ILE A 1 224 ? -9.578 13.898 -5.699 1 98.62 224 ILE A C 1
ATOM 1718 O O . ILE A 1 224 ? -8.773 13.273 -6.395 1 98.62 224 ILE A O 1
ATOM 1722 N N . GLY A 1 225 ? -10.484 13.281 -4.945 1 98.38 225 GLY A N 1
ATOM 1723 C CA . GLY A 1 225 ? -10.531 11.852 -4.699 1 98.38 225 GLY A CA 1
ATOM 1724 C C . GLY A 1 225 ? -10.5 11.023 -5.973 1 98.38 225 GLY A C 1
ATOM 1725 O O . GLY A 1 225 ? -9.695 10.102 -6.098 1 98.38 225 GLY A O 1
ATOM 1726 N N . PRO A 1 226 ? -11.289 11.359 -6.961 1 98.12 226 PRO A N 1
ATOM 1727 C CA . PRO A 1 226 ? -11.375 10.539 -8.172 1 98.12 226 PRO A CA 1
ATOM 1728 C C . PRO A 1 226 ? -10.078 10.531 -8.977 1 98.12 226 PRO A C 1
ATOM 1730 O O . PRO A 1 226 ? -9.891 9.664 -9.836 1 98.12 226 PRO A O 1
ATOM 1733 N N . ARG A 1 227 ? -9.18 11.445 -8.656 1 97.19 227 ARG A N 1
ATOM 1734 C CA . ARG A 1 227 ? -7.945 11.57 -9.422 1 97.19 227 ARG A CA 1
ATOM 1735 C C . ARG A 1 227 ? -6.789 10.875 -8.711 1 97.19 227 ARG A C 1
ATOM 1737 O O . ARG A 1 227 ? -5.68 10.805 -9.242 1 97.19 227 ARG A O 1
ATOM 1744 N N . ALA A 1 228 ? -7.047 10.398 -7.582 1 98.62 228 ALA A N 1
ATOM 1745 C CA . ALA A 1 228 ? -5.973 9.875 -6.742 1 98.62 228 ALA A CA 1
ATOM 1746 C C . ALA A 1 228 ? -5.469 8.539 -7.27 1 98.62 228 ALA A C 1
ATOM 1748 O O . ALA A 1 228 ? -6.246 7.734 -7.789 1 98.62 228 ALA A O 1
ATOM 1749 N N . LEU A 1 229 ? -4.172 8.312 -7.156 1 98.5 229 LEU A N 1
ATOM 1750 C CA . LEU A 1 229 ? -3.551 7.02 -7.406 1 98.5 229 LEU A CA 1
ATOM 1751 C C . LEU A 1 229 ? -3.732 6.09 -6.207 1 98.5 229 LEU A C 1
ATOM 1753 O O . LEU A 1 229 ? -3.863 4.875 -6.375 1 98.5 229 LEU A O 1
ATOM 1757 N N . ILE A 1 230 ? -3.652 6.695 -5.066 1 98.81 230 ILE A N 1
ATOM 1758 C CA . ILE A 1 230 ? -3.818 5.969 -3.812 1 98.81 230 ILE A CA 1
ATOM 1759 C C . ILE A 1 230 ? -4.707 6.773 -2.867 1 98.81 230 ILE A C 1
ATOM 1761 O O . ILE A 1 230 ? -4.578 7.996 -2.773 1 98.81 230 ILE A O 1
ATOM 1765 N N . GLN A 1 231 ? -5.59 6.148 -2.232 1 98.81 231 GLN A N 1
ATOM 1766 C CA . GLN A 1 231 ? -6.234 6.672 -1.031 1 98.81 231 GLN A CA 1
ATOM 1767 C C . GLN A 1 231 ? -5.711 5.977 0.222 1 98.81 231 GLN A C 1
ATOM 1769 O O . GLN A 1 231 ? -5.746 4.746 0.317 1 98.81 231 GLN A O 1
ATOM 1774 N N . LEU A 1 232 ? -5.148 6.723 1.136 1 98.5 232 LEU A N 1
ATOM 1775 C CA . LEU A 1 232 ? -4.738 6.223 2.443 1 98.5 232 LEU A CA 1
ATOM 1776 C C . LEU A 1 232 ? -5.816 6.48 3.488 1 98.5 232 LEU A C 1
ATOM 1778 O O . LEU A 1 232 ? -6.215 7.629 3.707 1 98.5 232 LEU A O 1
ATOM 1782 N N . GLY A 1 233 ? -6.277 5.441 4.098 1 96.69 233 GLY A N 1
ATOM 1783 C CA . GLY A 1 233 ? -7.262 5.562 5.164 1 96.69 233 GLY A CA 1
ATOM 1784 C C . GLY A 1 233 ? -8.68 5.727 4.652 1 96.69 233 GLY A C 1
ATOM 1785 O O . GLY A 1 233 ? -8.891 6.18 3.525 1 96.69 233 GLY A O 1
ATOM 1786 N N . VAL A 1 234 ? -9.625 5.41 5.602 1 94.69 234 VAL A N 1
ATOM 1787 C CA . VAL A 1 234 ? -11.031 5.457 5.238 1 94.69 234 VAL A CA 1
ATOM 1788 C C . VAL A 1 234 ? -11.75 6.5 6.09 1 94.69 234 VAL A C 1
ATOM 1790 O O . VAL A 1 234 ? -12.711 7.129 5.641 1 94.69 234 VAL A O 1
ATOM 1793 N N . HIS A 1 235 ? -11.273 6.707 7.301 1 94.75 235 HIS A N 1
ATOM 1794 C CA . HIS A 1 235 ? -11.938 7.629 8.219 1 94.75 235 HIS A CA 1
ATOM 1795 C C . HIS A 1 235 ? -11.594 9.078 7.891 1 94.75 235 HIS A C 1
ATOM 1797 O O . HIS A 1 235 ? -12.469 9.945 7.934 1 94.75 235 HIS A O 1
ATOM 1803 N N . ILE A 1 236 ? -10.398 9.336 7.719 1 95.56 236 ILE A N 1
ATOM 1804 C CA . ILE A 1 236 ? -9.898 10.602 7.191 1 95.56 236 ILE A CA 1
ATOM 1805 C C . ILE A 1 236 ? -9.031 10.336 5.961 1 95.56 236 ILE A C 1
ATOM 1807 O O . ILE A 1 236 ? -7.82 10.156 6.078 1 95.56 236 ILE A O 1
ATOM 1811 N N . PRO A 1 237 ? -9.648 10.438 4.812 1 97.62 237 PRO A N 1
ATOM 1812 C CA . PRO A 1 237 ? -8.93 10.039 3.598 1 97.62 237 PRO A CA 1
ATOM 1813 C C . PRO A 1 237 ? -7.77 10.969 3.268 1 97.62 237 PRO A C 1
ATOM 1815 O O . PRO A 1 237 ? -7.879 12.188 3.438 1 97.62 237 PRO A O 1
ATOM 1818 N N . VAL A 1 238 ? -6.695 10.406 2.916 1 98.69 238 VAL A N 1
ATOM 1819 C CA . VAL A 1 238 ? -5.551 11.102 2.338 1 98.69 238 VAL A CA 1
ATOM 1820 C C . VAL A 1 238 ? -5.332 10.633 0.9 1 98.69 238 VAL A C 1
ATOM 1822 O O . VAL A 1 238 ? -5.191 9.438 0.645 1 98.69 238 VAL A O 1
ATOM 1825 N N . PHE A 1 239 ? -5.27 11.531 -0.072 1 98.88 239 PHE A N 1
ATOM 1826 C CA . PHE A 1 239 ? -5.195 11.195 -1.488 1 98.88 239 PHE A CA 1
ATOM 1827 C C . PHE A 1 239 ? -3.801 11.469 -2.037 1 98.88 239 PHE A C 1
ATOM 1829 O O . PHE A 1 239 ? -3.283 12.578 -1.903 1 98.88 239 PHE A O 1
ATOM 1836 N N . VAL A 1 240 ? -3.193 10.469 -2.586 1 98.88 240 VAL A N 1
ATOM 1837 C CA . VAL A 1 240 ? -1.911 10.578 -3.273 1 98.88 240 VAL A CA 1
ATOM 1838 C C . VAL A 1 240 ? -2.143 10.797 -4.766 1 98.88 240 VAL A C 1
ATOM 1840 O O . VAL A 1 240 ? -2.785 9.977 -5.43 1 98.88 240 VAL A O 1
ATOM 1843 N N . LEU A 1 241 ? -1.54 11.859 -5.352 1 98.69 241 LEU A N 1
ATOM 1844 C CA . LEU A 1 241 ? -1.977 12.289 -6.676 1 98.69 241 LEU A CA 1
ATOM 1845 C C . LEU A 1 241 ? -0.881 12.055 -7.711 1 98.69 241 LEU A C 1
ATOM 1847 O O . LEU A 1 241 ? -1.153 12.023 -8.914 1 98.69 241 LEU A O 1
ATOM 1851 N N . THR A 1 242 ? 0.335 11.945 -7.309 1 98.25 242 THR A N 1
ATOM 1852 C CA . THR A 1 242 ? 1.439 11.883 -8.258 1 98.25 242 THR A CA 1
ATOM 1853 C C . THR A 1 242 ? 2.289 10.633 -8.016 1 98.25 242 THR A C 1
ATOM 1855 O O . THR A 1 242 ? 2.186 10 -6.965 1 98.25 242 THR A O 1
ATOM 1858 N N . SER A 1 243 ? 3.162 10.32 -9.008 1 97.69 243 SER A N 1
ATOM 1859 C CA . SER A 1 243 ? 4.078 9.188 -8.875 1 97.69 243 SER A CA 1
ATOM 1860 C C . SER A 1 243 ? 5.074 9.422 -7.742 1 97.69 243 SER A C 1
ATOM 1862 O O . SER A 1 243 ? 5.484 8.477 -7.062 1 97.69 243 SER A O 1
ATOM 1864 N N . PHE A 1 244 ? 5.48 10.695 -7.586 1 98.06 244 PHE A N 1
ATOM 1865 C CA . PHE A 1 244 ? 6.395 11.008 -6.492 1 98.06 244 PHE A CA 1
ATOM 1866 C C . PHE A 1 244 ? 5.711 10.82 -5.145 1 98.06 244 PHE A C 1
ATOM 1868 O O . PHE A 1 244 ? 6.277 10.219 -4.234 1 98.06 244 PHE A O 1
ATOM 1875 N N . GLY A 1 245 ? 4.473 11.328 -5.016 1 98.56 245 GLY A N 1
ATOM 1876 C CA . GLY A 1 245 ? 3.693 11.07 -3.818 1 98.56 245 GLY A CA 1
ATOM 1877 C C . GLY A 1 245 ? 3.492 9.586 -3.545 1 98.56 245 GLY A C 1
ATOM 1878 O O . GLY A 1 245 ? 3.545 9.148 -2.393 1 98.56 245 GLY A O 1
ATOM 1879 N N . LYS A 1 246 ? 3.254 8.875 -4.586 1 98.5 246 LYS A N 1
ATOM 1880 C CA . LYS A 1 246 ? 3.084 7.43 -4.473 1 98.5 246 LYS A CA 1
ATOM 1881 C C . LYS A 1 246 ? 4.336 6.77 -3.902 1 98.5 246 LYS A C 1
ATOM 1883 O O . LYS A 1 246 ? 4.25 5.941 -2.994 1 98.5 246 LYS A O 1
ATOM 1888 N N . ALA A 1 247 ? 5.5 7.121 -4.418 1 98 247 ALA A N 1
ATOM 1889 C CA . ALA A 1 247 ? 6.77 6.594 -3.92 1 98 247 ALA A CA 1
ATOM 1890 C C . ALA A 1 247 ? 6.941 6.898 -2.434 1 98 247 ALA A C 1
ATOM 1892 O O . ALA A 1 247 ? 7.355 6.031 -1.661 1 98 247 ALA A O 1
ATOM 1893 N N . ILE A 1 248 ? 6.578 8.102 -2.02 1 98.5 248 ILE A N 1
ATOM 1894 C CA . ILE A 1 248 ? 6.715 8.523 -0.631 1 98.5 248 ILE A CA 1
ATOM 1895 C C . ILE A 1 248 ? 5.793 7.691 0.257 1 98.5 248 ILE A C 1
ATOM 1897 O O . ILE A 1 248 ? 6.227 7.152 1.278 1 98.5 248 ILE A O 1
ATOM 1901 N N . ALA A 1 249 ? 4.59 7.594 -0.151 1 98.56 249 ALA A N 1
ATOM 1902 C CA . ALA A 1 249 ? 3.607 6.852 0.633 1 98.56 249 ALA A CA 1
ATOM 1903 C C . ALA A 1 249 ? 4.02 5.387 0.788 1 98.56 249 ALA A C 1
ATOM 1905 O O . ALA A 1 249 ? 3.975 4.836 1.891 1 98.56 249 ALA A O 1
ATOM 1906 N N . LEU A 1 250 ? 4.434 4.793 -0.306 1 98.19 250 LEU A N 1
ATOM 1907 C CA . LEU A 1 250 ? 4.789 3.377 -0.275 1 98.19 250 LEU A CA 1
ATOM 1908 C C . LEU A 1 250 ? 6.062 3.152 0.535 1 98.19 250 LEU A C 1
ATOM 1910 O O . LEU A 1 250 ? 6.188 2.146 1.238 1 98.19 250 LEU A O 1
ATOM 1914 N N . ARG A 1 251 ? 6.992 4.07 0.458 1 97.38 251 ARG A N 1
ATOM 1915 C CA . ARG A 1 251 ? 8.195 3.977 1.281 1 97.38 251 ARG A CA 1
ATOM 1916 C C . ARG A 1 251 ? 7.852 4.07 2.764 1 97.38 251 ARG A C 1
ATOM 1918 O O . ARG A 1 251 ? 8.406 3.34 3.584 1 97.38 251 ARG A O 1
ATOM 1925 N N . TYR A 1 252 ? 6.973 4.965 3.082 1 97.81 252 TYR A N 1
ATOM 1926 C CA . TYR A 1 252 ? 6.508 5.105 4.457 1 97.81 252 TYR A CA 1
ATOM 1927 C C . TYR A 1 252 ? 5.914 3.795 4.965 1 97.81 252 TYR A C 1
ATOM 1929 O O . TYR A 1 252 ? 6.199 3.373 6.09 1 97.81 252 TYR A O 1
ATOM 1937 N N . LEU A 1 253 ? 5.188 3.125 4.145 1 97.56 253 LEU A N 1
ATOM 1938 C CA . LEU A 1 253 ? 4.488 1.903 4.531 1 97.56 253 LEU A CA 1
ATOM 1939 C C . LEU A 1 253 ? 5.48 0.779 4.816 1 97.56 253 LEU A C 1
ATOM 1941 O O . LEU A 1 253 ? 5.168 -0.155 5.559 1 97.56 253 LEU A O 1
ATOM 1945 N N . GLU A 1 254 ? 6.605 0.84 4.238 1 95.31 254 GLU A N 1
ATOM 1946 C CA . GLU A 1 254 ? 7.617 -0.187 4.469 1 95.31 254 GLU A CA 1
ATOM 1947 C C . GLU A 1 254 ? 7.969 -0.292 5.949 1 95.31 254 GLU A C 1
ATOM 1949 O O . GLU A 1 254 ? 8.219 -1.388 6.457 1 95.31 254 GLU A O 1
ATOM 1954 N N . GLY A 1 255 ? 7.938 0.84 6.621 1 93 255 GLY A N 1
ATOM 1955 C CA . GLY A 1 255 ? 8.336 0.86 8.023 1 93 255 GLY A CA 1
ATOM 1956 C C . GLY A 1 255 ? 7.168 0.697 8.977 1 93 255 GLY A C 1
ATOM 1957 O O . GLY A 1 255 ? 7.363 0.583 10.188 1 93 255 GLY A O 1
ATOM 1958 N N . MET A 1 256 ? 6.035 0.649 8.461 1 93.06 256 MET A N 1
ATOM 1959 C CA . MET A 1 256 ? 4.855 0.549 9.312 1 93.06 256 MET A CA 1
ATOM 1960 C C . MET A 1 256 ? 4.738 -0.848 9.914 1 93.06 256 MET A C 1
ATOM 1962 O O . MET A 1 256 ? 4.848 -1.846 9.203 1 93.06 256 MET A O 1
ATOM 1966 N N . ARG A 1 257 ? 4.449 -0.916 11.172 1 90.5 257 ARG A N 1
ATOM 1967 C CA . ARG A 1 257 ? 4.375 -2.195 11.875 1 90.5 257 ARG A CA 1
ATOM 1968 C C . ARG A 1 257 ? 2.943 -2.717 11.906 1 90.5 257 ARG A C 1
ATOM 1970 O O . ARG A 1 257 ? 2.721 -3.93 11.961 1 90.5 257 ARG A O 1
ATOM 1977 N N . SER A 1 258 ? 2.033 -1.812 11.883 1 94.31 258 SER A N 1
ATOM 1978 C CA . SER A 1 258 ? 0.631 -2.219 11.922 1 94.31 258 SER A CA 1
ATOM 1979 C C . SER A 1 258 ? 0.201 -2.846 10.602 1 94.31 258 SER A C 1
ATOM 1981 O O . SER A 1 258 ? 0.602 -2.387 9.531 1 94.31 258 SER A O 1
ATOM 1983 N N . PRO A 1 259 ? -0.653 -3.881 10.688 1 97.25 259 PRO A N 1
ATOM 1984 C CA . PRO A 1 259 ? -1.12 -4.527 9.461 1 97.25 259 PRO A CA 1
ATOM 1985 C C . PRO A 1 259 ? -1.977 -3.604 8.594 1 97.25 259 PRO A C 1
ATOM 1987 O O . PRO A 1 259 ? -2.719 -2.773 9.125 1 97.25 259 PRO A O 1
ATOM 1990 N N . ILE A 1 260 ? -1.866 -3.842 7.293 1 97.88 260 ILE A N 1
ATOM 1991 C CA . ILE A 1 260 ? -2.633 -2.967 6.41 1 97.88 260 ILE A CA 1
ATOM 1992 C C . ILE A 1 260 ? -3.328 -3.799 5.336 1 97.88 260 ILE A C 1
ATOM 1994 O O . ILE A 1 260 ? -2.863 -4.887 4.984 1 97.88 260 ILE A O 1
ATOM 1998 N N . LEU A 1 261 ? -4.473 -3.346 4.922 1 98.38 261 LEU A N 1
ATOM 1999 C CA . LEU A 1 261 ? -5.23 -3.869 3.793 1 98.38 261 LEU A CA 1
ATOM 2000 C C . LEU A 1 261 ? -5.016 -3.012 2.551 1 98.38 261 LEU A C 1
ATOM 2002 O O . LEU A 1 261 ? -5.137 -1.787 2.607 1 98.38 261 LEU A O 1
ATOM 2006 N N . ILE A 1 262 ? -4.605 -3.635 1.483 1 98.56 262 ILE A N 1
ATOM 2007 C CA . ILE A 1 262 ? -4.465 -2.971 0.193 1 98.56 262 ILE A CA 1
ATOM 2008 C C . ILE A 1 262 ? -5.418 -3.604 -0.82 1 98.56 262 ILE A C 1
ATOM 2010 O O . ILE A 1 262 ? -5.414 -4.824 -1.008 1 98.56 262 ILE A O 1
ATOM 2014 N N . SER A 1 263 ? -6.242 -2.82 -1.479 1 97.06 263 SER A N 1
ATOM 2015 C CA . SER A 1 263 ? -7.184 -3.342 -2.463 1 97.06 263 SER A CA 1
ATOM 2016 C C . SER A 1 263 ? -7.371 -2.367 -3.621 1 97.06 263 SER A C 1
ATOM 2018 O O . SER A 1 263 ? -7.219 -1.156 -3.451 1 97.06 263 SER A O 1
ATOM 2020 N N . ARG A 1 264 ? -7.617 -2.91 -4.797 1 94.69 264 ARG A N 1
ATOM 2021 C CA . ARG A 1 264 ? -8.062 -2.061 -5.895 1 94.69 264 ARG A CA 1
ATOM 2022 C C . ARG A 1 264 ? -9.453 -1.496 -5.625 1 94.69 264 ARG A C 1
ATOM 2024 O O . ARG A 1 264 ? -10.32 -2.195 -5.094 1 94.69 264 ARG A O 1
ATOM 2031 N N . SER A 1 265 ? -9.609 -0.28 -5.902 1 94.19 265 SER A N 1
ATOM 2032 C CA . SER A 1 265 ? -10.883 0.375 -5.648 1 94.19 265 SER A CA 1
ATOM 2033 C C . SER A 1 265 ? -11.039 1.636 -6.492 1 94.19 265 SER A C 1
ATOM 2035 O O . SER A 1 265 ? -10.055 2.318 -6.781 1 94.19 265 SER A O 1
ATOM 2037 N N . ARG A 1 266 ? -12.258 1.807 -6.902 1 95 266 ARG A N 1
ATOM 2038 C CA . ARG A 1 266 ? -12.547 3.146 -7.406 1 95 266 ARG A CA 1
ATOM 2039 C C . ARG A 1 266 ? -12.445 4.184 -6.293 1 95 266 ARG A C 1
ATOM 2041 O O . ARG A 1 266 ? -12.922 3.955 -5.176 1 95 266 ARG A O 1
ATOM 2048 N N . LEU A 1 267 ? -11.805 5.219 -6.574 1 97.62 267 LEU A N 1
ATOM 2049 C CA . LEU A 1 267 ? -11.617 6.246 -5.559 1 97.62 267 LEU A CA 1
ATOM 2050 C C . LEU A 1 267 ? -12.469 7.473 -5.855 1 97.62 267 LEU A C 1
ATOM 2052 O O . LEU A 1 267 ? -12.734 7.781 -7.02 1 97.62 267 LEU A O 1
ATOM 2056 N N . PRO A 1 268 ? -12.984 8.172 -4.953 1 98 268 PRO A N 1
ATOM 2057 C CA . PRO A 1 268 ? -12.711 7.918 -3.535 1 98 268 PRO A CA 1
ATOM 2058 C C . PRO A 1 268 ? -13.562 6.785 -2.965 1 98 268 PRO A C 1
ATOM 2060 O O . PRO A 1 268 ? -14.727 6.625 -3.354 1 98 268 PRO A O 1
ATOM 2063 N N . PHE A 1 269 ? -13.023 6.035 -2.131 1 97.06 269 PHE A N 1
ATOM 2064 C CA . PHE A 1 269 ? -13.758 5.07 -1.32 1 97.06 269 PHE A CA 1
ATOM 2065 C C . PHE A 1 269 ? -14.273 5.719 -0.039 1 97.06 269 PHE A C 1
ATOM 2067 O O . PHE A 1 269 ? -13.492 6.004 0.873 1 97.06 269 PHE A O 1
ATOM 2074 N N . LEU A 1 270 ? -15.594 5.875 0.047 1 95.94 270 LEU A N 1
ATOM 2075 C CA . LEU A 1 270 ? -16.172 6.613 1.167 1 95.94 270 LEU A CA 1
ATOM 2076 C C . LEU A 1 270 ? -17.188 5.766 1.909 1 95.94 270 LEU A C 1
ATOM 2078 O O . LEU A 1 270 ? -18.062 5.156 1.288 1 95.94 270 LEU A O 1
ATOM 2082 N N . LYS A 1 271 ? -16.984 5.668 3.164 1 92 271 LYS A N 1
ATOM 2083 C CA . LYS A 1 271 ? -18.016 5.168 4.074 1 92 271 LYS A CA 1
ATOM 2084 C C . LYS A 1 271 ? -18.656 6.305 4.855 1 92 271 LYS A C 1
ATOM 2086 O O . LYS A 1 271 ? -18.125 6.746 5.879 1 92 271 LYS A O 1
ATOM 2091 N N . GLU A 1 272 ? -19.781 6.695 4.477 1 89.44 272 GLU A N 1
ATOM 2092 C CA . GLU A 1 272 ? -20.422 7.934 4.918 1 89.44 272 GLU A CA 1
ATOM 2093 C C . GLU A 1 272 ? -20.547 7.98 6.438 1 89.44 272 GLU A C 1
ATOM 2095 O O . GLU A 1 272 ? -20.344 9.031 7.047 1 89.44 272 GLU A O 1
ATOM 2100 N N . ASP A 1 273 ? -20.766 6.902 7.023 1 89.75 273 ASP A N 1
ATOM 2101 C CA . ASP A 1 273 ? -21 6.867 8.461 1 89.75 273 ASP A CA 1
ATOM 2102 C C . ASP A 1 273 ? -19.688 6.914 9.242 1 89.75 273 ASP A C 1
ATOM 2104 O O . ASP A 1 273 ? -19.688 7.066 10.469 1 89.75 273 ASP A O 1
ATOM 2108 N N . ALA A 1 274 ? -18.609 6.926 8.516 1 91.5 274 ALA A N 1
ATOM 2109 C CA . ALA A 1 274 ? -17.312 6.863 9.188 1 91.5 274 ALA A CA 1
ATOM 2110 C C . ALA A 1 274 ? -16.516 8.156 8.992 1 91.5 274 ALA A C 1
ATOM 2112 O O . ALA A 1 274 ? -15.422 8.305 9.523 1 91.5 274 ALA A O 1
ATOM 2113 N N . LEU A 1 275 ? -17.078 9.07 8.273 1 94.94 275 LEU A N 1
ATOM 2114 C CA . LEU A 1 275 ? -16.375 10.305 7.926 1 94.94 275 LEU A CA 1
ATOM 2115 C C . LEU A 1 275 ? -16.688 11.406 8.93 1 94.94 275 LEU A C 1
ATOM 2117 O O . LEU A 1 275 ? -17.703 11.352 9.625 1 94.94 275 LEU A O 1
ATOM 2121 N N . PRO A 1 276 ? -15.758 12.391 9.055 1 94.62 276 PRO A N 1
ATOM 2122 C CA . PRO A 1 276 ? -16.156 13.602 9.781 1 94.62 276 PRO A CA 1
ATOM 2123 C C . PRO A 1 276 ? -17.359 14.289 9.164 1 94.62 276 PRO A C 1
ATOM 2125 O O . PRO A 1 276 ? -17.562 14.234 7.945 1 94.62 276 PRO A O 1
ATOM 2128 N N . LYS A 1 277 ? -18.125 14.906 10.023 1 94.12 277 LYS A N 1
ATOM 2129 C CA . LYS A 1 277 ? -19.328 15.578 9.562 1 94.12 277 LYS A CA 1
ATOM 2130 C C . LYS A 1 277 ? -19.203 17.094 9.719 1 94.12 277 LYS A C 1
ATOM 2132 O O . LYS A 1 277 ? -18.75 17.578 10.75 1 94.12 277 LYS A O 1
ATOM 2137 N N . LEU A 1 278 ? -19.547 17.766 8.664 1 93.88 278 LEU A N 1
ATOM 2138 C CA . LEU A 1 278 ? -19.594 19.234 8.711 1 93.88 278 LEU A CA 1
ATOM 2139 C C . LEU A 1 278 ? -20.938 19.703 9.234 1 93.88 278 LEU A C 1
ATOM 2141 O O . LEU A 1 278 ? -21.969 19.031 9.055 1 93.88 278 LEU A O 1
ATOM 2145 N N . ARG A 1 279 ? -20.828 20.828 9.859 1 91 279 ARG A N 1
ATOM 2146 C CA . ARG A 1 279 ? -22.062 21.438 10.328 1 91 279 ARG A CA 1
ATOM 2147 C C . ARG A 1 279 ? -22.906 21.938 9.156 1 91 279 ARG A C 1
ATOM 2149 O O . ARG A 1 279 ? -22.375 22.391 8.148 1 91 279 ARG A O 1
ATOM 2156 N N . ASP A 1 280 ? -24.328 21.562 9.234 1 75.69 280 ASP A N 1
ATOM 2157 C CA . ASP A 1 280 ? -25.266 22.125 8.258 1 75.69 280 ASP A CA 1
ATOM 2158 C C . ASP A 1 280 ? -25.328 23.641 8.359 1 75.69 280 ASP A C 1
ATOM 2160 O O . ASP A 1 280 ? -25.625 24.172 9.43 1 75.69 280 ASP A O 1
ATOM 2164 N N . ILE A 1 281 ? -24.578 24.375 7.629 1 50.47 281 ILE A N 1
ATOM 2165 C CA . ILE A 1 281 ? -24.812 25.812 7.707 1 50.47 281 ILE A CA 1
ATOM 2166 C C . ILE A 1 281 ? -26.094 26.172 6.945 1 50.47 281 ILE A C 1
ATOM 2168 O O . ILE A 1 281 ? -26.359 25.625 5.875 1 50.47 281 ILE A O 1
ATOM 2172 N N . MET B 1 1 ? 1.93 -36.344 -20.672 1 92.06 1 MET B N 1
ATOM 2173 C CA . MET B 1 1 ? 0.823 -36.312 -19.719 1 92.06 1 MET B CA 1
ATOM 2174 C C . MET B 1 1 ? 1.088 -35.281 -18.625 1 92.06 1 MET B C 1
ATOM 2176 O O . MET B 1 1 ? 2.172 -35.281 -18.031 1 92.06 1 MET B O 1
ATOM 2180 N N . HIS B 1 2 ? 0.095 -34.438 -18.469 1 97.25 2 HIS B N 1
ATOM 2181 C CA . HIS B 1 2 ? 0.153 -33.406 -17.406 1 97.25 2 HIS B CA 1
ATOM 2182 C C . HIS B 1 2 ? -0.975 -33.594 -16.406 1 97.25 2 HIS B C 1
ATOM 2184 O O . HIS B 1 2 ? -2.078 -34.031 -16.766 1 97.25 2 HIS B O 1
ATOM 2190 N N . GLU B 1 3 ? -0.67 -33.438 -15.156 1 98.19 3 GLU B N 1
ATOM 2191 C CA . GLU B 1 3 ? -1.66 -33.438 -14.078 1 98.19 3 GLU B CA 1
ATOM 2192 C C . GLU B 1 3 ? -1.661 -32.094 -13.32 1 98.19 3 GLU B C 1
ATOM 2194 O O . GLU B 1 3 ? -0.6 -31.562 -13.016 1 98.19 3 GLU B O 1
ATOM 2199 N N . LEU B 1 4 ? -2.83 -31.609 -13.086 1 98.25 4 LEU B N 1
ATOM 2200 C CA . LEU B 1 4 ? -2.908 -30.312 -12.406 1 98.25 4 LEU B CA 1
ATOM 2201 C C . LEU B 1 4 ? -4.176 -30.219 -11.562 1 98.25 4 LEU B C 1
ATOM 2203 O O . LEU B 1 4 ? -5.043 -31.094 -11.641 1 98.25 4 LEU B O 1
ATOM 2207 N N . LEU B 1 5 ? -4.195 -29.219 -10.719 1 98.06 5 LEU B N 1
ATOM 2208 C CA . LEU B 1 5 ? -5.383 -28.844 -9.969 1 98.06 5 LEU B CA 1
ATOM 2209 C C . LEU B 1 5 ? -6.043 -27.609 -10.578 1 98.06 5 LEU B C 1
ATOM 2211 O O . LEU B 1 5 ? -5.359 -26.641 -10.914 1 98.06 5 LEU B O 1
ATOM 2215 N N . CYS B 1 6 ? -7.281 -27.672 -10.812 1 97.69 6 CYS B N 1
ATOM 2216 C CA . CYS B 1 6 ? -8.086 -26.531 -11.242 1 97.69 6 CYS B CA 1
ATOM 2217 C C . CYS B 1 6 ? -9.352 -26.406 -10.398 1 97.69 6 CYS B C 1
ATOM 2219 O O . CYS B 1 6 ? -10.242 -27.266 -10.492 1 97.69 6 CYS B O 1
ATOM 2221 N N . ARG B 1 7 ? -9.359 -25.328 -9.578 1 96.88 7 ARG B N 1
ATOM 2222 C CA . ARG B 1 7 ? -10.477 -25.109 -8.672 1 96.88 7 ARG B CA 1
ATOM 2223 C C . ARG B 1 7 ? -10.688 -26.297 -7.738 1 96.88 7 ARG B C 1
ATOM 2225 O O . ARG B 1 7 ? -11.82 -26.641 -7.41 1 96.88 7 ARG B O 1
ATOM 2232 N N . GLY B 1 8 ? -9.617 -26.938 -7.418 1 96.62 8 GLY B N 1
ATOM 2233 C CA . GLY B 1 8 ? -9.656 -28.062 -6.492 1 96.62 8 GLY B CA 1
ATOM 2234 C C . GLY B 1 8 ? -9.914 -29.391 -7.176 1 96.62 8 GLY B C 1
ATOM 2235 O O . GLY B 1 8 ? -9.922 -30.438 -6.527 1 96.62 8 GLY B O 1
ATOM 2236 N N . ALA B 1 9 ? -10.133 -29.359 -8.43 1 97.75 9 ALA B N 1
ATOM 2237 C CA . ALA B 1 9 ? -10.297 -30.609 -9.172 1 97.75 9 ALA B CA 1
ATOM 2238 C C . ALA B 1 9 ? -8.961 -31.109 -9.719 1 97.75 9 ALA B C 1
ATOM 2240 O O . ALA B 1 9 ? -8.141 -30.312 -10.188 1 97.75 9 ALA B O 1
ATOM 2241 N N . ARG B 1 10 ? -8.828 -32.406 -9.711 1 98 10 ARG B N 1
ATOM 2242 C CA . ARG B 1 10 ? -7.695 -33.031 -10.391 1 98 10 ARG B CA 1
ATOM 2243 C C . ARG B 1 10 ? -7.992 -33.219 -11.875 1 98 10 ARG B C 1
ATOM 2245 O O . ARG B 1 10 ? -9.047 -33.75 -12.234 1 98 10 ARG B O 1
ATOM 2252 N N . VAL B 1 11 ? -7.102 -32.812 -12.648 1 98.44 11 VAL B N 1
ATOM 2253 C CA . VAL B 1 11 ? -7.316 -32.875 -14.086 1 98.44 11 VAL B CA 1
ATOM 2254 C C . VAL B 1 11 ? -6.105 -33.5 -14.773 1 98.44 11 VAL B C 1
ATOM 2256 O O . VAL B 1 11 ? -4.961 -33.25 -14.391 1 98.44 11 VAL B O 1
ATOM 2259 N N . LEU B 1 12 ? -6.398 -34.312 -15.727 1 98.25 12 LEU B N 1
ATOM 2260 C CA . LEU B 1 12 ? -5.379 -34.906 -16.578 1 98.25 12 LEU B CA 1
ATOM 2261 C C . LEU B 1 12 ? -5.449 -34.344 -17.984 1 98.25 12 LEU B C 1
ATOM 2263 O O . LEU B 1 12 ? -6.535 -34.219 -18.562 1 98.25 12 LEU B O 1
ATOM 2267 N N . VAL B 1 13 ? -4.32 -33.969 -18.469 1 97.31 13 VAL B N 1
ATOM 2268 C CA . VAL B 1 13 ? -4.242 -33.5 -19.859 1 97.31 13 VAL B CA 1
ATOM 2269 C C . VAL B 1 13 ? -3.281 -34.375 -20.641 1 97.31 13 VAL B C 1
ATOM 2271 O O . VAL B 1 13 ? -2.119 -34.531 -20.266 1 97.31 13 VAL B O 1
ATOM 2274 N N . ARG B 1 14 ? -3.744 -34.969 -21.656 1 93.56 14 ARG B N 1
ATOM 2275 C CA . ARG B 1 14 ? -2.969 -35.75 -22.594 1 93.56 14 ARG B CA 1
ATOM 2276 C C . ARG B 1 14 ? -3.018 -35.156 -24 1 93.56 14 ARG B C 1
ATOM 2278 O O . ARG B 1 14 ? -4.078 -35.125 -24.625 1 93.56 14 ARG B O 1
ATOM 2285 N N . GLY B 1 15 ? -1.782 -34.812 -24.375 1 85.69 15 GLY B N 1
ATOM 2286 C CA . GLY B 1 15 ? -1.833 -34 -25.578 1 85.69 15 GLY B CA 1
ATOM 2287 C C . GLY B 1 15 ? -2.639 -32.719 -25.406 1 85.69 15 GLY B C 1
ATOM 2288 O O . GLY B 1 15 ? -2.312 -31.891 -24.547 1 85.69 15 GLY B O 1
ATOM 2289 N N . CYS B 1 16 ? -3.629 -32.5 -26.047 1 83.94 16 CYS B N 1
ATOM 2290 C CA . CYS B 1 16 ? -4.461 -31.312 -25.891 1 83.94 16 CYS B CA 1
ATOM 2291 C C . CYS B 1 16 ? -5.871 -31.688 -25.453 1 83.94 16 CYS B C 1
ATOM 2293 O O . CYS B 1 16 ? -6.789 -30.875 -25.531 1 83.94 16 CYS B O 1
ATOM 2295 N N . GLU B 1 17 ? -5.91 -32.969 -24.969 1 93.38 17 GLU B N 1
ATOM 2296 C CA . GLU B 1 17 ? -7.207 -33.438 -24.484 1 93.38 17 GLU B CA 1
ATOM 2297 C C . GLU B 1 17 ? -7.301 -33.312 -22.969 1 93.38 17 GLU B C 1
ATOM 2299 O O . GLU B 1 17 ? -6.348 -33.656 -22.266 1 93.38 17 GLU B O 1
ATOM 2304 N N . VAL B 1 18 ? -8.445 -32.938 -22.516 1 97.69 18 VAL B N 1
ATOM 2305 C CA . VAL B 1 18 ? -8.648 -32.656 -21.094 1 97.69 18 VAL B CA 1
ATOM 2306 C C . VAL B 1 18 ? -9.562 -33.719 -20.484 1 97.69 18 VAL B C 1
ATOM 2308 O O . VAL B 1 18 ? -10.633 -34 -21.016 1 97.69 18 VAL B O 1
ATOM 2311 N N . GLU B 1 19 ? -9.156 -34.312 -19.438 1 97.94 19 GLU B N 1
ATOM 2312 C CA . GLU B 1 19 ? -9.961 -35.219 -18.656 1 97.94 19 GLU B CA 1
ATOM 2313 C C . GLU B 1 19 ? -10.039 -34.781 -17.188 1 97.94 19 GLU B C 1
ATOM 2315 O O . GLU B 1 19 ? -9.016 -34.75 -16.5 1 97.94 19 GLU B O 1
ATOM 2320 N N . VAL B 1 20 ? -11.219 -34.5 -16.734 1 98.31 20 VAL B N 1
ATOM 2321 C CA . VAL B 1 20 ? -11.422 -34.094 -15.336 1 98.31 20 VAL B CA 1
ATOM 2322 C C . VAL B 1 20 ? -11.641 -35.344 -14.477 1 98.31 20 VAL B C 1
ATOM 2324 O O . VAL B 1 20 ? -12.617 -36.062 -14.656 1 98.31 20 VAL B O 1
ATOM 2327 N N . LEU B 1 21 ? -10.812 -35.5 -13.508 1 97.81 21 LEU B N 1
ATOM 2328 C CA . LEU B 1 21 ? -10.781 -36.781 -12.773 1 97.81 21 LEU B CA 1
ATOM 2329 C C . LEU B 1 21 ? -11.664 -36.688 -11.531 1 97.81 21 LEU B C 1
ATOM 2331 O O . LEU B 1 21 ? -12.195 -37.719 -11.086 1 97.81 21 LEU B O 1
ATOM 2335 N N . THR B 1 22 ? -11.766 -35.531 -10.906 1 97.62 22 THR B N 1
ATOM 2336 C CA . THR B 1 22 ? -12.539 -35.375 -9.68 1 97.62 22 THR B CA 1
ATOM 2337 C C . THR B 1 22 ? -13.414 -34.125 -9.758 1 97.62 22 THR B C 1
ATOM 2339 O O . THR B 1 22 ? -13.203 -33.25 -10.609 1 97.62 22 THR B O 1
ATOM 2342 N N . ASP B 1 23 ? -14.383 -34.062 -8.844 1 97.38 23 ASP B N 1
ATOM 2343 C CA . ASP B 1 23 ? -15.188 -32.844 -8.734 1 97.38 23 ASP B CA 1
ATOM 2344 C C . ASP B 1 23 ? -14.367 -31.688 -8.172 1 97.38 23 ASP B C 1
ATOM 2346 O O . ASP B 1 23 ? -13.492 -31.891 -7.328 1 97.38 23 ASP B O 1
ATOM 2350 N N . PRO B 1 24 ? -14.641 -30.516 -8.727 1 97.81 24 PRO B N 1
ATOM 2351 C CA . PRO B 1 24 ? -13.977 -29.359 -8.125 1 97.81 24 PRO B CA 1
ATOM 2352 C C . PRO B 1 24 ? -14.383 -29.125 -6.672 1 97.81 24 PRO B C 1
ATOM 2354 O O . PRO B 1 24 ? -15.539 -29.375 -6.305 1 97.81 24 PRO B O 1
ATOM 2357 N N . ALA B 1 25 ? -13.461 -28.641 -5.883 1 97.12 25 ALA B N 1
ATOM 2358 C CA . ALA B 1 25 ? -13.75 -28.312 -4.492 1 97.12 25 ALA B CA 1
ATOM 2359 C C . ALA B 1 25 ? -14.445 -26.953 -4.387 1 97.12 25 ALA B C 1
ATOM 2361 O O . ALA B 1 25 ? -15.156 -26.688 -3.416 1 97.12 25 ALA B O 1
ATOM 2362 N N . VAL B 1 26 ? -14.219 -26.094 -5.328 1 97.31 26 VAL B N 1
ATOM 2363 C CA . VAL B 1 26 ? -14.758 -24.734 -5.336 1 97.31 26 VAL B CA 1
ATOM 2364 C C . VAL B 1 26 ? -16.078 -24.719 -6.094 1 97.31 26 VAL B C 1
ATOM 2366 O O . VAL B 1 26 ? -16.172 -25.203 -7.223 1 97.31 26 VAL B O 1
ATOM 2369 N N . SER B 1 27 ? -17.094 -24.125 -5.492 1 96.62 27 SER B N 1
ATOM 2370 C CA . SER B 1 27 ? -18.406 -24.094 -6.133 1 96.62 27 SER B CA 1
ATOM 2371 C C . SER B 1 27 ? -18.641 -22.766 -6.848 1 96.62 27 SER B C 1
ATOM 2373 O O . SER B 1 27 ? -19.375 -22.703 -7.832 1 96.62 27 SER B O 1
ATOM 2375 N N . SER B 1 28 ? -18.109 -21.734 -6.289 1 95.94 28 SER B N 1
ATOM 2376 C CA . SER B 1 28 ? -18.188 -20.422 -6.91 1 95.94 28 SER B CA 1
ATOM 2377 C C . SER B 1 28 ? -16.953 -19.594 -6.59 1 95.94 28 SER B C 1
ATOM 2379 O O . SER B 1 28 ? -16.312 -19.781 -5.543 1 95.94 28 SER B O 1
ATOM 2381 N N . CYS B 1 29 ? -16.609 -18.719 -7.496 1 95.5 29 CYS B N 1
ATOM 2382 C CA . CYS B 1 29 ? -15.398 -17.906 -7.371 1 95.5 29 CYS B CA 1
ATOM 2383 C C . CYS B 1 29 ? -15.531 -16.609 -8.148 1 95.5 29 CYS B C 1
ATOM 2385 O O . CYS B 1 29 ? -15.844 -16.625 -9.344 1 95.5 29 CYS B O 1
ATOM 2387 N N . PRO B 1 30 ? -15.273 -15.523 -7.504 1 93.31 30 PRO B N 1
ATOM 2388 C CA . PRO B 1 30 ? -15.398 -14.227 -8.172 1 93.31 30 PRO B CA 1
ATOM 2389 C C . PRO B 1 30 ? -14.492 -14.109 -9.398 1 93.31 30 PRO B C 1
ATOM 2391 O O . PRO B 1 30 ? -14.867 -13.484 -10.391 1 93.31 30 PRO B O 1
ATOM 2394 N N . TYR B 1 31 ? -13.352 -14.633 -9.398 1 92.75 31 TYR B N 1
ATOM 2395 C CA . TYR B 1 31 ? -12.438 -14.602 -10.531 1 92.75 31 TYR B CA 1
ATOM 2396 C C . TYR B 1 31 ? -13.016 -15.367 -11.719 1 92.75 31 TYR B C 1
ATOM 2398 O O . TYR B 1 31 ? -13 -14.883 -12.852 1 92.75 31 TYR B O 1
ATOM 2406 N N . VAL B 1 32 ? -13.5 -16.516 -11.453 1 95.12 32 VAL B N 1
ATOM 2407 C CA . VAL B 1 32 ? -14.055 -17.359 -12.508 1 95.12 32 VAL B CA 1
ATOM 2408 C C . VAL B 1 32 ? -15.266 -16.688 -13.141 1 95.12 32 VAL B C 1
ATOM 2410 O O . VAL B 1 32 ? -15.422 -16.703 -14.367 1 95.12 32 VAL B O 1
ATOM 2413 N N . ARG B 1 33 ? -16.047 -16.125 -12.281 1 95.06 33 ARG B N 1
ATOM 2414 C CA . ARG B 1 33 ? -17.203 -15.383 -12.781 1 95.06 33 ARG B CA 1
ATOM 2415 C C . ARG B 1 33 ? -16.766 -14.227 -13.672 1 95.06 33 ARG B C 1
ATOM 2417 O O . ARG B 1 33 ? -17.312 -14.031 -14.758 1 95.06 33 ARG B O 1
ATOM 2424 N N . ALA B 1 34 ? -15.766 -13.531 -13.25 1 91.5 34 ALA B N 1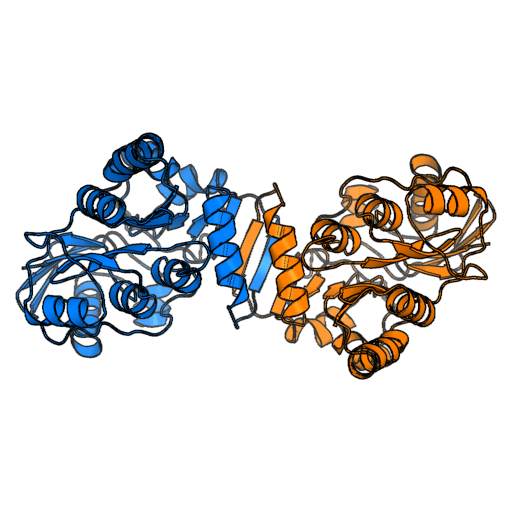
ATOM 2425 C CA . ALA B 1 34 ? -15.328 -12.328 -13.961 1 91.5 34 ALA B CA 1
ATOM 2426 C C . ALA B 1 34 ? -14.641 -12.688 -15.273 1 91.5 34 ALA B C 1
ATOM 2428 O O . ALA B 1 34 ? -14.852 -12.031 -16.297 1 91.5 34 ALA B O 1
ATOM 2429 N N . VAL B 1 35 ? -13.844 -13.727 -15.289 1 91.75 35 VAL B N 1
ATOM 2430 C CA . VAL B 1 35 ? -12.945 -14.008 -16.406 1 91.75 35 VAL B CA 1
ATOM 2431 C C . VAL B 1 35 ? -13.602 -15.016 -17.344 1 91.75 35 VAL B C 1
ATOM 2433 O O . VAL B 1 35 ? -13.516 -14.883 -18.578 1 91.75 35 VAL B O 1
ATOM 2436 N N . TYR B 1 36 ? -14.305 -15.961 -16.797 1 94.5 36 TYR B N 1
ATOM 2437 C CA . TYR B 1 36 ? -14.797 -17.062 -17.625 1 94.5 36 TYR B CA 1
ATOM 2438 C C . TYR B 1 36 ? -16.312 -17 -17.75 1 94.5 36 TYR B C 1
ATOM 2440 O O . TYR B 1 36 ? -16.906 -17.781 -18.5 1 94.5 36 TYR B O 1
ATOM 2448 N N . LYS B 1 37 ? -16.969 -16.172 -17.016 1 96.12 37 LYS B N 1
ATOM 2449 C CA . LYS B 1 37 ? -18.406 -16.016 -17.031 1 96.12 37 LYS B CA 1
ATOM 2450 C C . LYS B 1 37 ? -19.109 -17.297 -16.594 1 96.12 37 LYS B C 1
ATOM 2452 O O . LYS B 1 37 ? -20.109 -17.703 -17.203 1 96.12 37 LYS B O 1
ATOM 2457 N N . ILE B 1 38 ? -18.484 -17.875 -15.641 1 96.56 38 ILE B N 1
ATOM 2458 C CA . ILE B 1 38 ? -19.031 -19.109 -15.062 1 96.56 38 ILE B CA 1
ATOM 2459 C C . ILE B 1 38 ? -19.469 -18.844 -13.617 1 96.56 38 ILE B C 1
ATOM 2461 O O . ILE B 1 38 ? -18.656 -18.422 -12.789 1 96.56 38 ILE B O 1
ATOM 2465 N N . GLU B 1 39 ? -20.703 -19.125 -13.328 1 95 39 GLU B N 1
ATOM 2466 C CA . GLU B 1 39 ? -21.234 -18.891 -11.992 1 95 39 GLU B CA 1
ATOM 2467 C C . GLU B 1 39 ? -21.078 -20.125 -11.109 1 95 39 GLU B C 1
ATOM 2469 O O . GLU B 1 39 ? -20.609 -20.016 -9.977 1 95 39 GLU B O 1
ATOM 2474 N N . ASN B 1 40 ? -21.516 -21.234 -11.719 1 95.81 40 ASN B N 1
ATOM 2475 C CA . ASN B 1 40 ? -21.391 -22.516 -11.008 1 95.81 40 ASN B CA 1
ATOM 2476 C C . ASN B 1 40 ? -20.25 -23.359 -11.57 1 95.81 40 ASN B C 1
ATOM 2478 O O . ASN B 1 40 ? -20.266 -23.734 -12.742 1 95.81 40 ASN B O 1
ATOM 2482 N N . ILE B 1 41 ? -19.359 -23.703 -10.68 1 97.88 41 ILE B N 1
ATOM 2483 C CA . ILE B 1 41 ? -18.172 -24.422 -11.133 1 97.88 41 ILE B CA 1
ATOM 2484 C C . ILE B 1 41 ? -18.359 -25.922 -10.914 1 97.88 41 ILE B C 1
ATOM 2486 O O . ILE B 1 41 ? -18.266 -26.406 -9.781 1 97.88 41 ILE B O 1
ATOM 2490 N N . ASP B 1 42 ? -18.609 -26.609 -11.914 1 97.19 42 ASP B N 1
ATOM 2491 C CA . ASP B 1 42 ? -18.672 -28.062 -11.906 1 97.19 42 ASP B CA 1
ATOM 2492 C C . ASP B 1 42 ? -17.609 -28.672 -12.812 1 97.19 42 ASP B C 1
ATOM 2494 O O . ASP B 1 42 ? -16.688 -27.969 -13.25 1 97.19 42 ASP B O 1
ATOM 2498 N N . ARG B 1 43 ? -17.703 -30.016 -13.07 1 97.69 43 ARG B N 1
ATOM 2499 C CA . ARG B 1 43 ? -16.688 -30.703 -13.883 1 97.69 43 ARG B CA 1
ATOM 2500 C C . ARG B 1 43 ? -16.641 -30.125 -15.297 1 97.69 43 ARG B C 1
ATOM 2502 O O . ARG B 1 43 ? -15.57 -29.953 -15.867 1 97.69 43 ARG B O 1
ATOM 2509 N N . GLU B 1 44 ? -17.812 -29.844 -15.789 1 97.81 44 GLU B N 1
ATOM 2510 C CA . GLU B 1 44 ? -17.891 -29.281 -17.141 1 97.81 44 GLU B CA 1
ATOM 2511 C C . GLU B 1 44 ? -17.25 -27.906 -17.188 1 97.81 44 GLU B C 1
ATOM 2513 O O . GLU B 1 44 ? -16.562 -27.562 -18.172 1 97.81 44 GLU B O 1
ATOM 2518 N N . ALA B 1 45 ? -17.5 -27.109 -16.188 1 97.81 45 ALA B N 1
ATOM 2519 C CA . ALA B 1 45 ? -16.891 -25.797 -16.109 1 97.81 45 ALA B CA 1
ATOM 2520 C C . ALA B 1 45 ? -15.375 -25.891 -16.078 1 97.81 45 ALA B C 1
ATOM 2522 O O . ALA B 1 45 ? -14.688 -25.141 -16.766 1 97.81 45 ALA B O 1
ATOM 2523 N N . VAL B 1 46 ? -14.844 -26.766 -15.297 1 98.31 46 VAL B N 1
ATOM 2524 C CA . VAL B 1 46 ? -13.406 -26.969 -15.188 1 98.31 46 VAL B CA 1
ATOM 2525 C C . VAL B 1 46 ? -12.836 -27.359 -16.547 1 98.31 46 VAL B C 1
ATOM 2527 O O . VAL B 1 46 ? -11.82 -26.812 -16.984 1 98.31 46 VAL B O 1
ATOM 2530 N N . LYS B 1 47 ? -13.492 -28.328 -17.156 1 98.06 47 LYS B N 1
ATOM 2531 C CA . LYS B 1 47 ? -13.062 -28.75 -18.484 1 98.06 47 LYS B CA 1
ATOM 2532 C C . LYS B 1 47 ? -13.023 -27.578 -19.469 1 98.06 47 LYS B C 1
ATOM 2534 O O . LYS B 1 47 ? -12.047 -27.406 -20.188 1 98.06 47 LYS B O 1
ATOM 2539 N N . ARG B 1 48 ? -14.031 -26.828 -19.453 1 97.38 48 ARG B N 1
ATOM 2540 C CA . ARG B 1 48 ? -14.125 -25.672 -20.344 1 97.38 48 ARG B CA 1
ATOM 2541 C C . ARG B 1 48 ? -12.992 -24.688 -20.094 1 97.38 48 ARG B C 1
ATOM 2543 O O . ARG B 1 48 ? -12.406 -24.141 -21.031 1 97.38 48 ARG B O 1
ATOM 2550 N N . ILE B 1 49 ? -12.75 -24.375 -18.844 1 97.69 49 ILE B N 1
ATOM 2551 C CA . ILE B 1 49 ? -11.695 -23.453 -18.453 1 97.69 49 ILE B CA 1
ATOM 2552 C C . ILE B 1 49 ? -10.359 -23.906 -19.047 1 97.69 49 ILE B C 1
ATOM 2554 O O . ILE B 1 49 ? -9.633 -23.125 -19.641 1 97.69 49 ILE B O 1
ATOM 2558 N N . LEU B 1 50 ? -10.07 -25.188 -18.922 1 97.69 50 LEU B N 1
ATOM 2559 C CA . LEU B 1 50 ? -8.797 -25.719 -19.391 1 97.69 50 LEU B CA 1
ATOM 2560 C C . LEU B 1 50 ? -8.75 -25.734 -20.922 1 97.69 50 LEU B C 1
ATOM 2562 O O . LEU B 1 50 ? -7.711 -25.438 -21.516 1 97.69 50 LEU B O 1
ATOM 2566 N N . GLU B 1 51 ? -9.828 -26.078 -21.5 1 97.12 51 GLU B N 1
ATOM 2567 C CA . GLU B 1 51 ? -9.883 -26.062 -22.953 1 97.12 51 GLU B CA 1
ATOM 2568 C C . GLU B 1 51 ? -9.688 -24.656 -23.5 1 97.12 51 GLU B C 1
ATOM 2570 O O . GLU B 1 51 ? -9.023 -24.469 -24.531 1 97.12 51 GLU B O 1
ATOM 2575 N N . ASP B 1 52 ? -10.25 -23.688 -22.859 1 96.19 52 ASP B N 1
ATOM 2576 C CA . ASP B 1 52 ? -10.047 -22.297 -23.234 1 96.19 52 ASP B CA 1
ATOM 2577 C C . ASP B 1 52 ? -8.578 -21.906 -23.141 1 96.19 52 ASP B C 1
ATOM 2579 O O . ASP B 1 52 ? -8.047 -21.219 -24.016 1 96.19 52 ASP B O 1
ATOM 2583 N N . LYS B 1 53 ? -7.938 -22.328 -22.094 1 96.25 53 LYS B N 1
ATOM 2584 C CA . LYS B 1 53 ? -6.523 -22.016 -21.891 1 96.25 53 LYS B CA 1
ATOM 2585 C C . LYS B 1 53 ? -5.664 -22.656 -22.984 1 96.25 53 LYS B C 1
ATOM 2587 O O . LYS B 1 53 ? -4.699 -22.062 -23.453 1 96.25 53 LYS B O 1
ATOM 2592 N N . ILE B 1 54 ? -6.035 -23.859 -23.297 1 96.56 54 ILE B N 1
ATOM 2593 C CA . ILE B 1 54 ? -5.312 -24.578 -24.359 1 96.56 54 ILE B CA 1
ATOM 2594 C C . ILE B 1 54 ? -5.512 -23.859 -25.688 1 96.56 54 ILE B C 1
ATOM 2596 O O . ILE B 1 54 ? -4.551 -23.609 -26.406 1 96.56 54 ILE B O 1
ATOM 2600 N N . ARG B 1 55 ? -6.723 -23.531 -25.953 1 95.69 55 ARG B N 1
ATOM 2601 C CA . ARG B 1 55 ? -7.078 -22.906 -27.234 1 95.69 55 ARG B CA 1
ATOM 2602 C C . ARG B 1 55 ? -6.453 -21.516 -27.359 1 95.69 55 ARG B C 1
ATOM 2604 O O . ARG B 1 55 ? -5.871 -21.188 -28.391 1 95.69 55 ARG B O 1
ATOM 2611 N N . GLU B 1 56 ? -6.5 -20.766 -26.312 1 95.38 56 GLU B N 1
ATOM 2612 C CA . GLU B 1 56 ? -6.133 -19.344 -26.375 1 95.38 56 GLU B CA 1
ATOM 2613 C C . GLU B 1 56 ? -4.637 -19.156 -26.156 1 95.38 56 GLU B C 1
ATOM 2615 O O . GLU B 1 56 ? -4.02 -18.266 -26.734 1 95.38 56 GLU B O 1
ATOM 2620 N N . PHE B 1 57 ? -4.016 -20.031 -25.281 1 96.38 57 PHE B N 1
ATOM 2621 C CA . PHE B 1 57 ? -2.654 -19.734 -24.844 1 96.38 57 PHE B CA 1
ATOM 2622 C C . PHE B 1 57 ? -1.735 -20.922 -25.094 1 96.38 57 PHE B C 1
ATOM 2624 O O . PHE B 1 57 ? -0.532 -20.844 -24.828 1 96.38 57 PHE B O 1
ATOM 2631 N N . GLY B 1 58 ? -2.291 -22.078 -25.422 1 96.31 58 GLY B N 1
ATOM 2632 C CA . GLY B 1 58 ? -1.496 -23.25 -25.781 1 96.31 58 GLY B CA 1
ATOM 2633 C C . GLY B 1 58 ? -0.993 -24.016 -24.578 1 96.31 58 GLY B C 1
ATOM 2634 O O . GLY B 1 58 ? 0.015 -24.719 -24.672 1 96.31 58 GLY B O 1
ATOM 2635 N N . PHE B 1 59 ? -1.621 -23.875 -23.484 1 97.19 59 PHE B N 1
ATOM 2636 C CA . PHE B 1 59 ? -1.198 -24.594 -22.281 1 97.19 59 PHE B CA 1
ATOM 2637 C C . PHE B 1 59 ? -1.071 -26.094 -22.578 1 97.19 59 PHE B C 1
ATOM 2639 O O . PHE B 1 59 ? -1.894 -26.656 -23.297 1 97.19 59 PHE B O 1
ATOM 2646 N N . PHE B 1 60 ? 0.038 -26.719 -22.125 1 96.44 60 PHE B N 1
ATOM 2647 C CA . PHE B 1 60 ? 0.3 -28.156 -22.156 1 96.44 60 PHE B CA 1
ATOM 2648 C C . PHE B 1 60 ? 0.611 -28.625 -23.578 1 96.44 60 PHE B C 1
ATOM 2650 O O . PHE B 1 60 ? 0.801 -29.812 -23.812 1 96.44 60 PHE B O 1
ATOM 2657 N N . CYS B 1 61 ? 0.683 -27.656 -24.484 1 95.19 61 CYS B N 1
ATOM 2658 C CA . CYS B 1 61 ? 0.93 -28 -25.891 1 95.19 61 CYS B CA 1
ATOM 2659 C C . CYS B 1 61 ? 2.207 -27.328 -26.391 1 95.19 61 CYS B C 1
ATOM 2661 O O . CYS B 1 61 ? 2.703 -26.391 -25.766 1 95.19 61 CYS B O 1
ATOM 2663 N N . PRO B 1 62 ? 2.695 -27.812 -27.547 1 95.06 62 PRO B N 1
ATOM 2664 C CA . PRO B 1 62 ? 3.932 -27.25 -28.094 1 95.06 62 PRO B CA 1
ATOM 2665 C C . PRO B 1 62 ? 3.803 -25.766 -28.438 1 95.06 62 PRO B C 1
ATOM 2667 O O . PRO B 1 62 ? 4.801 -25.047 -28.453 1 95.06 62 PRO B O 1
ATOM 2670 N N . HIS B 1 63 ? 2.643 -25.281 -28.672 1 94.44 63 HIS B N 1
ATOM 2671 C CA . HIS B 1 63 ? 2.465 -23.891 -29.078 1 94.44 63 HIS B CA 1
ATOM 2672 C C . HIS B 1 63 ? 2.133 -23 -27.891 1 94.44 63 HIS B C 1
ATOM 2674 O O . HIS B 1 63 ? 1.535 -21.938 -28.047 1 94.44 63 HIS B O 1
ATOM 2680 N N . ARG B 1 64 ? 2.484 -23.453 -26.719 1 96.75 64 ARG B N 1
ATOM 2681 C CA . ARG B 1 64 ? 2.318 -22.719 -25.469 1 96.75 64 ARG B CA 1
ATOM 2682 C C . ARG B 1 64 ? 2.92 -21.328 -25.547 1 96.75 64 ARG B C 1
ATOM 2684 O O . ARG B 1 64 ? 4.094 -21.172 -25.891 1 96.75 64 ARG B O 1
ATOM 2691 N N . SER B 1 65 ? 2.125 -20.344 -25.281 1 96.94 65 SER B N 1
ATOM 2692 C CA . SER B 1 65 ? 2.633 -18.984 -25.203 1 96.94 65 SER B CA 1
ATOM 2693 C C . SER B 1 65 ? 3.43 -18.75 -23.922 1 96.94 65 SER B C 1
ATOM 2695 O O . SER B 1 65 ? 2.973 -19.094 -22.828 1 96.94 65 SER B O 1
ATOM 2697 N N . LEU B 1 66 ? 4.625 -18.141 -24.016 1 97.38 66 LEU B N 1
ATOM 2698 C CA . LEU B 1 66 ? 5.461 -17.844 -22.859 1 97.38 66 LEU B CA 1
ATOM 2699 C C . LEU B 1 66 ? 5.547 -16.328 -22.625 1 97.38 66 LEU B C 1
ATOM 2701 O O . LEU B 1 66 ? 6.488 -15.852 -21.984 1 97.38 66 LEU B O 1
ATOM 2705 N N . GLU B 1 67 ? 4.648 -15.602 -23.172 1 94.69 67 GLU B N 1
ATOM 2706 C CA . GLU B 1 67 ? 4.488 -14.172 -22.938 1 94.69 67 GLU B CA 1
ATOM 2707 C C . GLU B 1 67 ? 3.055 -13.836 -22.531 1 94.69 67 GLU B C 1
ATOM 2709 O O . GLU B 1 67 ? 2.105 -14.453 -23.016 1 94.69 67 GLU B O 1
ATOM 2714 N N . SER B 1 68 ? 3 -12.969 -21.609 1 93.19 68 SER B N 1
ATOM 2715 C CA . SER B 1 68 ? 1.678 -12.57 -21.156 1 93.19 68 SER B CA 1
ATOM 2716 C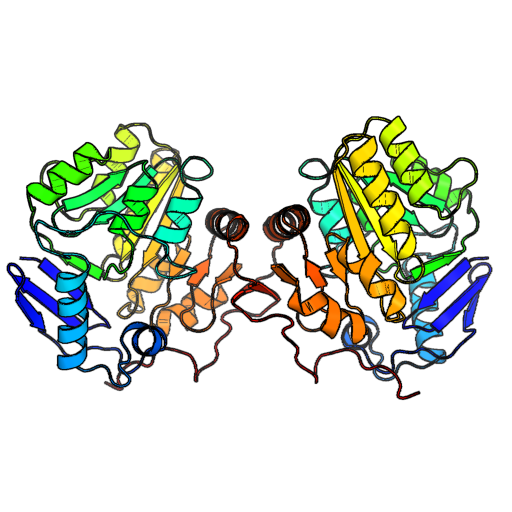 C . SER B 1 68 ? 1.725 -11.211 -20.469 1 93.19 68 SER B C 1
ATOM 2718 O O . SER B 1 68 ? 2.697 -10.891 -19.781 1 93.19 68 SER B O 1
ATOM 2720 N N . ASP B 1 69 ? 0.681 -10.484 -20.672 1 89.5 69 ASP B N 1
ATOM 2721 C CA . ASP B 1 69 ? 0.46 -9.297 -19.844 1 89.5 69 ASP B CA 1
ATOM 2722 C C . ASP B 1 69 ? -0.051 -9.68 -18.453 1 89.5 69 ASP B C 1
ATOM 2724 O O . ASP B 1 69 ? -0.143 -10.867 -18.125 1 89.5 69 ASP B O 1
ATOM 2728 N N . ILE B 1 70 ? -0.237 -8.68 -17.656 1 87 70 ILE B N 1
ATOM 2729 C CA . ILE B 1 70 ? -0.778 -8.891 -16.312 1 87 70 ILE B CA 1
ATOM 2730 C C . ILE B 1 70 ? -2.145 -9.562 -16.406 1 87 70 ILE B C 1
ATOM 2732 O O . ILE B 1 70 ? -3.021 -9.102 -17.156 1 87 70 ILE B O 1
ATOM 2736 N N . ALA B 1 71 ? -2.268 -10.68 -15.711 1 87 71 ALA B N 1
ATOM 2737 C CA . ALA B 1 71 ? -3.512 -11.445 -15.742 1 87 71 ALA B CA 1
ATOM 2738 C C . ALA B 1 71 ? -4.375 -11.133 -14.523 1 87 71 ALA B C 1
ATOM 2740 O O . ALA B 1 71 ? -5.605 -11.109 -14.617 1 87 71 ALA B O 1
ATOM 2741 N N . VAL B 1 72 ? -3.738 -11.016 -13.406 1 91.06 72 VAL B N 1
ATOM 2742 C CA . VAL B 1 72 ? -4.395 -10.648 -12.156 1 91.06 72 VAL B CA 1
ATOM 2743 C C . VAL B 1 72 ? -3.561 -9.602 -11.422 1 91.06 72 VAL B C 1
ATOM 2745 O O . VAL B 1 72 ? -2.336 -9.555 -11.57 1 91.06 72 VAL B O 1
ATOM 2748 N N . PRO B 1 73 ? -4.156 -8.875 -10.586 1 93.31 73 PRO B N 1
ATOM 2749 C CA . PRO B 1 73 ? -3.441 -7.727 -10.016 1 93.31 73 PRO B CA 1
ATOM 2750 C C . PRO B 1 73 ? -2.451 -8.125 -8.93 1 93.31 73 PRO B C 1
ATOM 2752 O O . PRO B 1 73 ? -1.443 -7.449 -8.719 1 93.31 73 PRO B O 1
ATOM 2755 N N . PHE B 1 74 ? -2.768 -9.172 -8.18 1 96.69 74 PHE B N 1
ATOM 2756 C CA . PHE B 1 74 ? -1.91 -9.508 -7.047 1 96.69 74 PHE B CA 1
ATOM 2757 C C . PHE B 1 74 ? -1.416 -10.945 -7.145 1 96.69 74 PHE B C 1
ATOM 2759 O O . PHE B 1 74 ? -1.396 -11.672 -6.148 1 96.69 74 PHE B O 1
ATOM 2766 N N . GLY B 1 75 ? -1.062 -11.305 -8.328 1 96.69 75 GLY B N 1
ATOM 2767 C CA . GLY B 1 75 ? -0.53 -12.641 -8.539 1 96.69 75 GLY B CA 1
ATOM 2768 C C . GLY B 1 75 ? 0.946 -12.75 -8.211 1 96.69 75 GLY B C 1
ATOM 2769 O O . GLY B 1 75 ? 1.646 -11.742 -8.117 1 96.69 75 GLY B O 1
ATOM 2770 N N . SER B 1 76 ? 1.383 -13.969 -8.078 1 98.12 76 SER B N 1
ATOM 2771 C CA . SER B 1 76 ? 2.783 -14.227 -7.762 1 98.12 76 SER B CA 1
ATOM 2772 C C . SER B 1 76 ? 3.695 -13.828 -8.914 1 98.12 76 SER B C 1
ATOM 2774 O O . SER B 1 76 ? 4.688 -13.125 -8.711 1 98.12 76 SER B O 1
ATOM 2776 N N . SER B 1 77 ? 3.357 -14.25 -10.141 1 98 77 SER B N 1
ATOM 2777 C CA . SER B 1 77 ? 4.223 -13.93 -11.273 1 98 77 SER B CA 1
ATOM 2778 C C . SER B 1 77 ? 4.27 -12.43 -11.531 1 98 77 SER B C 1
ATOM 2780 O O . SER B 1 77 ? 5.312 -11.898 -11.922 1 98 77 SER B O 1
ATOM 2782 N N . GLU B 1 78 ? 3.109 -11.727 -11.32 1 97.56 78 GLU B N 1
ATOM 2783 C CA . GLU B 1 78 ? 3.074 -10.273 -11.461 1 97.56 78 GLU B CA 1
ATOM 2784 C C . GLU B 1 78 ? 4.055 -9.594 -10.508 1 97.56 78 GLU B C 1
ATOM 2786 O O . GLU B 1 78 ? 4.844 -8.742 -10.922 1 97.56 78 GLU B O 1
ATOM 2791 N N . MET B 1 79 ? 4.055 -10.039 -9.289 1 98.19 79 MET B N 1
ATOM 2792 C CA . MET B 1 79 ? 4.906 -9.422 -8.273 1 98.19 79 MET B CA 1
ATOM 2793 C C . MET B 1 79 ? 6.375 -9.773 -8.516 1 98.19 79 MET B C 1
ATOM 2795 O O . MET B 1 79 ? 7.238 -8.891 -8.484 1 98.19 79 MET B O 1
ATOM 2799 N N . ILE B 1 80 ? 6.629 -11.031 -8.82 1 98.69 80 ILE B N 1
ATOM 2800 C CA . ILE B 1 80 ? 8 -11.484 -9.016 1 98.69 80 ILE B CA 1
ATOM 2801 C C . ILE B 1 80 ? 8.617 -10.758 -10.211 1 98.69 80 ILE B C 1
ATOM 2803 O O . ILE B 1 80 ? 9.719 -10.211 -10.109 1 98.69 80 ILE B O 1
ATOM 2807 N N . SER B 1 81 ? 7.898 -10.711 -11.305 1 97.94 81 SER B N 1
ATOM 2808 C CA . SER B 1 81 ? 8.43 -10.102 -12.516 1 97.94 81 SER B CA 1
ATOM 2809 C C . SER B 1 81 ? 8.703 -8.609 -12.312 1 97.94 81 SER B C 1
ATOM 2811 O O . SER B 1 81 ? 9.664 -8.07 -12.867 1 97.94 81 SER B O 1
ATOM 2813 N N . SER B 1 82 ? 7.922 -7.992 -11.516 1 96.62 82 SER B N 1
ATOM 2814 C CA . SER B 1 82 ? 8.023 -6.547 -11.344 1 96.62 82 SER B CA 1
ATOM 2815 C C . SER B 1 82 ? 9.281 -6.168 -10.57 1 96.62 82 SER B C 1
ATOM 2817 O O . SER B 1 82 ? 9.812 -5.066 -10.727 1 96.62 82 SER B O 1
ATOM 2819 N N . VAL B 1 83 ? 9.797 -7.086 -9.75 1 97.81 83 VAL B N 1
ATOM 2820 C CA . VAL B 1 83 ? 10.898 -6.711 -8.867 1 97.81 83 VAL B CA 1
ATOM 2821 C C . VAL B 1 83 ? 12.188 -7.375 -9.352 1 97.81 83 VAL B C 1
ATOM 2823 O O . VAL B 1 83 ? 13.234 -7.27 -8.703 1 97.81 83 VAL B O 1
ATOM 2826 N N . MET B 1 84 ? 12.016 -8.133 -10.453 1 97.62 84 MET B N 1
ATOM 2827 C CA . MET B 1 84 ? 13.188 -8.781 -11.023 1 97.62 84 MET B CA 1
ATOM 2828 C C . MET B 1 84 ? 14.234 -7.754 -11.438 1 97.62 84 MET B C 1
ATOM 2830 O O . MET B 1 84 ? 13.906 -6.754 -12.078 1 97.62 84 MET B O 1
ATOM 2834 N N . GLY B 1 85 ? 15.578 -7.953 -11.055 1 96.19 85 GLY B N 1
ATOM 2835 C CA . GLY B 1 85 ? 16.641 -7.012 -11.344 1 96.19 85 GLY B CA 1
ATOM 2836 C C . GLY B 1 85 ? 16.812 -5.957 -10.258 1 96.19 85 GLY B C 1
ATOM 2837 O O . GLY B 1 85 ? 17.766 -5.164 -10.305 1 96.19 85 GLY B O 1
ATOM 2838 N N . ASP B 1 86 ? 15.922 -5.98 -9.266 1 96 86 ASP B N 1
ATOM 2839 C CA . ASP B 1 86 ? 15.977 -5.066 -8.133 1 96 86 ASP B CA 1
ATOM 2840 C C . ASP B 1 86 ? 16.031 -5.832 -6.812 1 96 86 ASP B C 1
ATOM 2842 O O . ASP B 1 86 ? 17.109 -6.168 -6.328 1 96 86 ASP B O 1
ATOM 2846 N N . LEU B 1 87 ? 14.93 -6.324 -6.363 1 97.69 87 LEU B N 1
ATOM 2847 C CA . LEU B 1 87 ? 14.875 -7.043 -5.094 1 97.69 87 LEU B CA 1
ATOM 2848 C C . LEU B 1 87 ? 15.195 -8.516 -5.289 1 97.69 87 LEU B C 1
ATOM 2850 O O . LEU B 1 87 ? 15.586 -9.203 -4.344 1 97.69 87 LEU B O 1
ATOM 2854 N N . ILE B 1 88 ? 14.898 -8.984 -6.559 1 98.38 88 ILE B N 1
ATOM 2855 C CA . ILE B 1 88 ? 15.094 -10.391 -6.914 1 98.38 88 ILE B CA 1
ATOM 2856 C C . ILE B 1 88 ? 16.031 -10.484 -8.125 1 98.38 88 ILE B C 1
ATOM 2858 O O . ILE B 1 88 ? 15.875 -9.742 -9.094 1 98.38 88 ILE B O 1
ATOM 2862 N N . ASP B 1 89 ? 16.922 -11.43 -8.055 1 97.88 89 ASP B N 1
ATOM 2863 C CA . ASP B 1 89 ? 17.859 -11.625 -9.156 1 97.88 89 ASP B CA 1
ATOM 2864 C C . ASP B 1 89 ? 17.375 -12.734 -10.094 1 97.88 89 ASP B C 1
ATOM 2866 O O . ASP B 1 89 ? 17.734 -12.742 -11.281 1 97.88 89 ASP B O 1
ATOM 2870 N N . CYS B 1 90 ? 16.672 -13.641 -9.484 1 98.25 90 CYS B N 1
ATOM 2871 C CA . CYS B 1 90 ? 16.266 -14.828 -10.234 1 98.25 90 CYS B CA 1
ATOM 2872 C C . CYS B 1 90 ? 14.977 -15.414 -9.664 1 98.25 90 CYS B C 1
ATOM 2874 O O . CYS B 1 90 ? 14.633 -15.172 -8.5 1 98.25 90 CYS B O 1
ATOM 2876 N N . ALA B 1 91 ? 14.305 -16.109 -10.562 1 98.88 91 ALA B N 1
ATOM 2877 C CA . ALA B 1 91 ? 13.086 -16.781 -10.125 1 98.88 91 ALA B CA 1
ATOM 2878 C C . ALA B 1 91 ? 13.109 -18.266 -10.477 1 98.88 91 ALA B C 1
ATOM 2880 O O . ALA B 1 91 ? 13.672 -18.656 -11.5 1 98.88 91 ALA B O 1
ATOM 2881 N N . VAL B 1 92 ? 12.555 -19.031 -9.633 1 98.88 92 VAL B N 1
ATOM 2882 C CA . VAL B 1 92 ? 12.25 -20.438 -9.875 1 98.88 92 VAL B CA 1
ATOM 2883 C C . VAL B 1 92 ? 10.734 -20.641 -9.93 1 98.88 92 VAL B C 1
ATOM 2885 O O . VAL B 1 92 ? 10.055 -20.531 -8.914 1 98.88 92 VAL B O 1
ATOM 2888 N N . VAL B 1 93 ? 10.25 -20.953 -11.117 1 98.75 93 VAL B N 1
ATOM 2889 C CA . VAL B 1 93 ? 8.812 -21.094 -11.32 1 98.75 93 VAL B CA 1
ATOM 2890 C C . VAL B 1 93 ? 8.539 -22.406 -12.07 1 98.75 93 VAL B C 1
ATOM 2892 O O . VAL B 1 93 ? 9.445 -23 -12.664 1 98.75 93 VAL B O 1
ATOM 2895 N N . VAL B 1 94 ? 7.316 -22.875 -11.977 1 98.62 94 VAL B N 1
ATOM 2896 C CA . VAL B 1 94 ? 6.961 -24.156 -12.586 1 98.62 94 VAL B CA 1
ATOM 2897 C C . VAL B 1 94 ? 6.215 -23.922 -13.898 1 98.62 94 VAL B C 1
ATOM 2899 O O . VAL B 1 94 ? 5.277 -23.125 -13.945 1 98.62 94 VAL B O 1
ATOM 2902 N N . CYS B 1 95 ? 6.602 -24.609 -14.93 1 98.5 95 CYS B N 1
ATOM 2903 C CA . CYS B 1 95 ? 6.023 -24.453 -16.25 1 98.5 95 CYS B CA 1
ATOM 2904 C C . CYS B 1 95 ? 5.562 -25.797 -16.797 1 98.5 95 CYS B C 1
ATOM 2906 O O . CYS B 1 95 ? 6.289 -26.797 -16.719 1 98.5 95 CYS B O 1
ATOM 2908 N N . ASP B 1 96 ? 4.34 -25.828 -17.359 1 97.75 96 ASP B N 1
ATOM 2909 C CA . ASP B 1 96 ? 3.914 -27.016 -18.078 1 97.75 96 ASP B CA 1
ATOM 2910 C C . ASP B 1 96 ? 4.836 -27.312 -19.25 1 97.75 96 ASP B C 1
ATOM 2912 O O . ASP B 1 96 ? 5.227 -26.391 -19.984 1 97.75 96 ASP B O 1
ATOM 2916 N N . GLY B 1 97 ? 5.227 -28.562 -19.344 1 97.44 97 GLY B N 1
ATOM 2917 C CA . GLY B 1 97 ? 6.09 -28.969 -20.438 1 97.44 97 GLY B CA 1
ATOM 2918 C C . GLY B 1 97 ? 7.566 -28.812 -20.125 1 97.44 97 GLY B C 1
A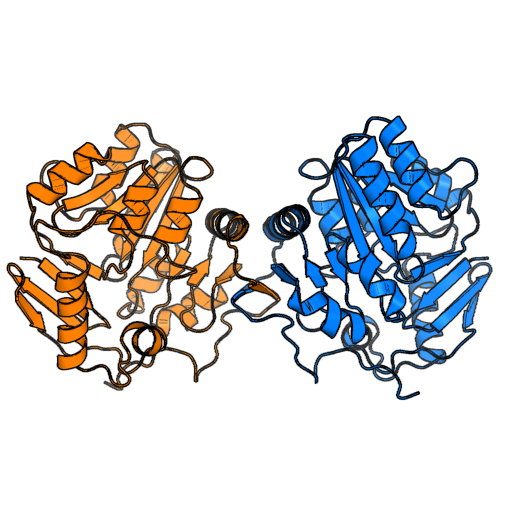TOM 2919 O O . GLY B 1 97 ? 8.422 -29.25 -20.891 1 97.44 97 GLY B O 1
ATOM 2920 N N . ALA B 1 98 ? 7.902 -28.203 -18.906 1 98.38 98 ALA B N 1
ATOM 2921 C CA . ALA B 1 98 ? 9.32 -27.938 -18.672 1 98.38 98 ALA B CA 1
ATOM 2922 C C . ALA B 1 98 ? 9.695 -28.203 -17.219 1 98.38 98 ALA B C 1
ATOM 2924 O O . ALA B 1 98 ? 10.875 -28.312 -16.875 1 98.38 98 ALA B O 1
ATOM 2925 N N . GLY B 1 99 ? 8.641 -28.328 -16.344 1 98.38 99 GLY B N 1
ATOM 2926 C CA . GLY B 1 99 ? 8.938 -28.469 -14.922 1 98.38 99 GLY B CA 1
ATOM 2927 C C . GLY B 1 99 ? 9.398 -27.188 -14.273 1 98.38 99 GLY B C 1
ATOM 2928 O O . GLY B 1 99 ? 8.828 -26.109 -14.531 1 98.38 99 GLY B O 1
ATOM 2929 N N . SER B 1 100 ? 10.398 -27.297 -13.367 1 98.75 100 SER B N 1
ATOM 2930 C CA . SER B 1 100 ? 10.938 -26.109 -12.703 1 98.75 100 SER B CA 1
ATOM 2931 C C . SER B 1 100 ? 11.891 -25.344 -13.617 1 98.75 100 SER B C 1
ATOM 2933 O O . SER B 1 100 ? 12.828 -25.922 -14.172 1 98.75 100 SER B O 1
ATOM 2935 N N . VAL B 1 101 ? 11.656 -24.078 -13.766 1 98.88 101 VAL B N 1
ATOM 2936 C CA . VAL B 1 101 ? 12.422 -23.203 -14.648 1 98.88 101 VAL B CA 1
ATOM 2937 C C . VAL B 1 101 ? 13.125 -22.125 -13.828 1 98.88 101 VAL B C 1
ATOM 2939 O O . VAL B 1 101 ? 12.508 -21.5 -12.969 1 98.88 101 VAL B O 1
ATOM 2942 N N . ILE B 1 102 ? 14.391 -21.984 -14.023 1 98.94 102 ILE B N 1
ATOM 2943 C CA . ILE B 1 102 ? 15.195 -20.906 -13.445 1 98.94 102 ILE B CA 1
ATOM 2944 C C . ILE B 1 102 ? 15.367 -19.781 -14.453 1 98.94 102 ILE B C 1
ATOM 2946 O O . ILE B 1 102 ? 15.797 -20.016 -15.586 1 98.94 102 ILE B O 1
ATOM 2950 N N . THR B 1 103 ? 15.031 -18.547 -14.086 1 98.81 103 THR B N 1
ATOM 2951 C CA . THR B 1 103 ? 15.156 -17.484 -15.086 1 98.81 103 THR B CA 1
ATOM 2952 C C . THR B 1 103 ? 15.359 -16.125 -14.422 1 98.81 103 THR B C 1
ATOM 2954 O O . THR B 1 103 ? 14.891 -15.898 -13.305 1 98.81 103 THR B O 1
ATOM 2957 N N . ARG B 1 104 ? 16.047 -15.242 -15.062 1 98.38 104 ARG B N 1
ATOM 2958 C CA . ARG B 1 104 ? 16.203 -13.844 -14.672 1 98.38 104 ARG B CA 1
ATOM 2959 C C . ARG B 1 104 ? 15.383 -12.93 -15.578 1 98.38 104 ARG B C 1
ATOM 2961 O O . ARG B 1 104 ? 15.508 -11.703 -15.5 1 98.38 104 ARG B O 1
ATOM 2968 N N . ASN B 1 105 ? 14.648 -13.555 -16.484 1 98.38 105 ASN B N 1
ATOM 2969 C CA . ASN B 1 105 ? 13.844 -12.812 -17.438 1 98.38 105 ASN B CA 1
ATOM 2970 C C . ASN B 1 105 ? 12.43 -12.578 -16.922 1 98.38 105 ASN B C 1
ATOM 2972 O O . ASN B 1 105 ? 11.625 -13.508 -16.859 1 98.38 105 ASN B O 1
ATOM 2976 N N . PRO B 1 106 ? 12.141 -11.297 -16.609 1 98.19 106 PRO B N 1
ATOM 2977 C CA . PRO B 1 106 ? 10.82 -11.023 -16.047 1 98.19 106 PRO B CA 1
ATOM 2978 C C . PRO B 1 106 ? 9.688 -11.359 -17 1 98.19 106 PRO B C 1
ATOM 2980 O O . PRO B 1 106 ? 8.602 -11.773 -16.578 1 98.19 106 PRO B O 1
ATOM 2983 N N . LYS B 1 107 ? 9.891 -11.234 -18.25 1 98 107 LYS B N 1
ATOM 2984 C CA . LYS B 1 107 ? 8.867 -11.562 -19.234 1 98 107 LYS B CA 1
ATOM 2985 C C . LYS B 1 107 ? 8.547 -13.047 -19.219 1 98 107 LYS B C 1
ATOM 2987 O O . LYS B 1 107 ? 7.383 -13.438 -19.328 1 98 107 LYS B O 1
ATOM 2992 N N . LEU B 1 108 ? 9.57 -13.797 -19.062 1 98.56 108 LEU B N 1
ATOM 2993 C CA . LEU B 1 108 ? 9.383 -15.242 -19 1 98.56 108 LEU B CA 1
ATOM 2994 C C . LEU B 1 108 ? 8.656 -15.648 -17.734 1 98.56 108 LEU B C 1
ATOM 2996 O O . LEU B 1 108 ? 7.773 -16.516 -17.766 1 98.56 108 LEU B O 1
ATOM 3000 N N . VAL B 1 109 ? 9 -15.031 -16.578 1 98.62 109 VAL B N 1
ATOM 3001 C CA . VAL B 1 109 ? 8.328 -15.297 -15.32 1 98.62 109 VAL B CA 1
ATOM 3002 C C . VAL B 1 109 ? 6.828 -15.047 -15.469 1 98.62 109 VAL B C 1
ATOM 3004 O O . VAL B 1 109 ? 6.008 -15.898 -15.133 1 98.62 109 VAL B O 1
ATOM 3007 N N . GLN B 1 110 ? 6.523 -13.883 -16.016 1 98.38 110 GLN B N 1
ATOM 3008 C CA . GLN B 1 110 ? 5.133 -13.492 -16.203 1 98.38 110 GLN B CA 1
ATOM 3009 C C . GLN B 1 110 ? 4.43 -14.406 -17.203 1 98.38 110 GLN B C 1
ATOM 3011 O O . GLN B 1 110 ? 3.297 -14.828 -16.969 1 98.38 110 GLN B O 1
ATOM 3016 N N . GLY B 1 111 ? 5.078 -14.711 -18.25 1 98 111 GLY B N 1
ATOM 3017 C CA . GLY B 1 111 ? 4.496 -15.578 -19.266 1 98 111 GLY B CA 1
ATOM 3018 C C . GLY B 1 111 ? 4.195 -16.969 -18.75 1 98 111 GLY B C 1
ATOM 3019 O O . GLY B 1 111 ? 3.15 -17.547 -19.078 1 98 111 GLY B O 1
ATOM 3020 N N . ILE B 1 112 ? 5.07 -17.531 -17.938 1 98 112 ILE B N 1
ATOM 3021 C CA . ILE B 1 112 ? 4.898 -18.859 -17.375 1 98 112 ILE B CA 1
ATOM 3022 C C . ILE B 1 112 ? 3.77 -18.844 -16.344 1 98 112 ILE B C 1
ATOM 3024 O O . ILE B 1 112 ? 2.891 -19.703 -16.359 1 98 112 ILE B O 1
ATOM 3028 N N . GLY B 1 113 ? 3.801 -17.844 -15.555 1 97.38 113 GLY B N 1
ATOM 3029 C CA . GLY B 1 113 ? 2.971 -17.859 -14.367 1 97.38 113 GLY B CA 1
ATOM 3030 C C . GLY B 1 113 ? 1.557 -17.375 -14.609 1 97.38 113 GLY B C 1
ATOM 3031 O O . GLY B 1 113 ? 0.638 -17.703 -13.859 1 97.38 113 GLY B O 1
ATOM 3032 N N . ALA B 1 114 ? 1.396 -16.578 -15.711 1 95.75 114 ALA B N 1
ATOM 3033 C CA . ALA B 1 114 ? 0.081 -15.992 -15.969 1 95.75 114 ALA B CA 1
ATOM 3034 C C . ALA B 1 114 ? -0.954 -17.078 -16.25 1 95.75 114 ALA B C 1
ATOM 3036 O O . ALA B 1 114 ? -0.764 -17.906 -17.141 1 95.75 114 ALA B O 1
ATOM 3037 N N . ARG B 1 115 ? -2.023 -17.125 -15.461 1 93.12 115 ARG B N 1
ATOM 3038 C CA . ARG B 1 115 ? -3.164 -18.016 -15.656 1 93.12 115 ARG B CA 1
ATOM 3039 C C . ARG B 1 115 ? -2.783 -19.469 -15.383 1 93.12 115 ARG B C 1
ATOM 3041 O O . ARG B 1 115 ? -3.492 -20.391 -15.789 1 93.12 115 ARG B O 1
ATOM 3048 N N . MET B 1 116 ? -1.705 -19.625 -14.688 1 94.06 116 MET B N 1
ATOM 3049 C CA . MET B 1 116 ? -1.235 -20.969 -14.367 1 94.06 116 MET B CA 1
ATOM 3050 C C . MET B 1 116 ? -2.074 -21.594 -13.258 1 94.06 116 MET B C 1
ATOM 3052 O O . MET B 1 116 ? -2.504 -20.891 -12.336 1 94.06 116 MET B O 1
ATOM 3056 N N . ASN B 1 117 ? -2.307 -22.859 -13.391 1 92.88 117 ASN B N 1
ATOM 3057 C CA . ASN B 1 117 ? -2.93 -23.656 -12.328 1 92.88 117 ASN B CA 1
ATOM 3058 C C . ASN B 1 117 ? -1.894 -24.422 -11.523 1 92.88 117 ASN B C 1
ATOM 3060 O O . ASN B 1 117 ? -0.691 -24.297 -11.766 1 92.88 117 ASN B O 1
ATOM 3064 N N . GLY B 1 118 ? -2.412 -25.094 -10.484 1 96.94 118 GLY B N 1
ATOM 3065 C CA . GLY B 1 118 ? -1.507 -25.891 -9.68 1 96.94 118 GLY B CA 1
ATOM 3066 C C . GLY B 1 118 ? -1.033 -27.156 -10.391 1 96.94 118 GLY B C 1
ATOM 3067 O O . GLY B 1 118 ? -1.698 -28.188 -10.336 1 96.94 118 GLY B O 1
ATOM 3068 N N . LEU B 1 119 ? 0.127 -27.062 -10.992 1 98.19 119 LEU B N 1
ATOM 3069 C CA . LEU B 1 119 ? 0.688 -28.172 -11.742 1 98.19 119 LEU B CA 1
ATOM 3070 C C . LEU B 1 119 ? 1.299 -29.219 -10.805 1 98.19 119 LEU B C 1
ATOM 3072 O O . LEU B 1 119 ? 2.135 -28.875 -9.961 1 98.19 119 LEU B O 1
ATOM 3076 N N . LEU B 1 120 ? 0.836 -30.422 -10.961 1 97.88 120 LEU B N 1
ATOM 3077 C CA . LEU B 1 120 ? 1.304 -31.5 -10.094 1 97.88 120 LEU B CA 1
ATOM 3078 C C . LEU B 1 120 ? 2.377 -32.344 -10.797 1 97.88 120 LEU B C 1
ATOM 3080 O O . LEU B 1 120 ? 3.355 -32.75 -10.172 1 97.88 120 LEU B O 1
ATOM 3084 N N . LYS B 1 121 ? 2.076 -32.594 -12 1 97.38 121 LYS B N 1
ATOM 3085 C CA . LYS B 1 121 ? 2.977 -33.406 -12.82 1 97.38 121 LYS B CA 1
ATOM 3086 C C . LYS B 1 121 ? 2.99 -32.906 -14.266 1 97.38 121 LYS B C 1
ATOM 3088 O O . LYS B 1 121 ? 1.969 -32.469 -14.781 1 97.38 121 LYS B O 1
ATOM 3093 N N . THR B 1 122 ? 4.145 -33 -14.859 1 97.56 122 THR B N 1
ATOM 3094 C CA . THR B 1 122 ? 4.258 -32.594 -16.266 1 97.56 122 THR B CA 1
ATOM 3095 C C . THR B 1 122 ? 5.309 -33.469 -16.969 1 97.56 122 THR B C 1
ATOM 3097 O O . THR B 1 122 ? 6.109 -34.125 -16.312 1 97.56 122 THR B O 1
ATOM 3100 N N . VAL B 1 123 ? 5.199 -33.5 -18.234 1 96.31 123 VAL B N 1
ATOM 3101 C CA . VAL B 1 123 ? 6.188 -34.188 -19.062 1 96.31 123 VAL B CA 1
ATOM 3102 C C . VAL B 1 123 ? 6.852 -33.188 -20 1 96.31 123 VAL B C 1
ATOM 3104 O O . VAL B 1 123 ? 6.215 -32.25 -20.453 1 96.31 123 VAL B O 1
ATOM 3107 N N . PRO B 1 124 ? 8.07 -33.438 -20.281 1 97.12 124 PRO B N 1
ATOM 3108 C CA . PRO B 1 124 ? 8.797 -32.469 -21.109 1 97.12 124 PRO B CA 1
ATOM 3109 C C . PRO B 1 124 ? 8.195 -32.344 -22.516 1 97.12 124 PRO B C 1
ATOM 3111 O O . PRO B 1 124 ? 7.82 -33.344 -23.125 1 97.12 124 PRO B O 1
ATOM 3114 N N . ILE B 1 125 ? 8.062 -31.156 -22.953 1 97.06 125 ILE B N 1
ATOM 3115 C CA . ILE B 1 125 ? 7.734 -30.797 -24.328 1 97.06 125 ILE B CA 1
ATOM 3116 C C . ILE B 1 125 ? 8.906 -30.062 -24.953 1 97.06 125 ILE B C 1
ATOM 3118 O O . ILE B 1 125 ? 9.18 -28.906 -24.609 1 97.06 125 ILE B O 1
ATOM 3122 N N . PRO B 1 126 ? 9.562 -30.672 -25.906 1 97.38 126 PRO B N 1
ATOM 3123 C CA . PRO B 1 126 ? 10.812 -30.125 -26.438 1 97.38 126 PRO B CA 1
ATOM 3124 C C . PRO B 1 126 ? 10.664 -28.703 -26.953 1 97.38 126 PRO B C 1
ATOM 3126 O O . PRO B 1 126 ? 11.531 -27.859 -26.703 1 97.38 126 PRO B O 1
ATOM 3129 N N . GLU B 1 127 ? 9.594 -28.375 -27.641 1 97.56 127 GLU B N 1
ATOM 3130 C CA . GLU B 1 127 ? 9.375 -27.047 -28.219 1 97.56 127 GLU B CA 1
ATOM 3131 C C . GLU B 1 127 ? 9.32 -25.969 -27.125 1 97.56 127 GLU B C 1
ATOM 3133 O O . GLU B 1 127 ? 9.875 -24.891 -27.297 1 97.56 127 GLU B O 1
ATOM 3138 N N . ILE B 1 128 ? 8.727 -26.328 -26 1 97.81 128 ILE B N 1
ATOM 3139 C CA . ILE B 1 128 ? 8.602 -25.391 -24.891 1 97.81 128 ILE B CA 1
ATOM 3140 C C . ILE B 1 128 ? 9.969 -25.172 -24.234 1 97.81 128 ILE B C 1
ATOM 3142 O O . ILE B 1 128 ? 10.359 -24.031 -23.969 1 97.81 128 ILE B O 1
ATOM 3146 N N . ILE B 1 129 ? 10.664 -26.234 -24.031 1 98.38 129 ILE B N 1
ATOM 3147 C CA . ILE B 1 129 ? 11.969 -26.172 -23.375 1 98.38 129 ILE B CA 1
ATOM 3148 C C . ILE B 1 129 ? 12.938 -25.344 -24.219 1 98.38 129 ILE B C 1
ATOM 3150 O O . ILE B 1 129 ? 13.695 -24.531 -23.688 1 98.38 129 ILE B O 1
ATOM 3154 N N . GLU B 1 130 ? 12.875 -25.516 -25.516 1 98.19 130 GLU B N 1
ATOM 3155 C CA . GLU B 1 130 ? 13.734 -24.766 -26.422 1 98.19 130 GLU B CA 1
ATOM 3156 C C . GLU B 1 130 ? 13.422 -23.266 -26.344 1 98.19 130 GLU B C 1
ATOM 3158 O O . GLU B 1 130 ? 14.336 -22.438 -26.297 1 98.19 130 GLU B O 1
ATOM 3163 N N . ARG B 1 131 ? 12.211 -22.906 -26.359 1 98.19 131 ARG B N 1
ATOM 3164 C CA . ARG B 1 131 ? 11.82 -21.5 -26.266 1 98.19 131 ARG B CA 1
ATOM 3165 C C . ARG B 1 131 ? 12.234 -20.906 -24.938 1 98.19 131 ARG B C 1
ATOM 3167 O O . ARG B 1 131 ? 12.641 -19.734 -24.875 1 98.19 131 ARG B O 1
ATOM 3174 N N . ILE B 1 132 ? 12.102 -21.672 -23.859 1 98.62 132 ILE B N 1
ATOM 3175 C CA . ILE B 1 132 ? 12.547 -21.219 -22.547 1 98.62 132 ILE B CA 1
ATOM 3176 C C . ILE B 1 132 ? 14.039 -20.906 -22.578 1 98.62 132 ILE B C 1
ATOM 3178 O O . ILE B 1 132 ? 14.477 -19.859 -22.094 1 98.62 132 ILE B O 1
ATOM 3182 N N . ARG B 1 133 ? 14.766 -21.797 -23.219 1 98.38 133 ARG B N 1
ATOM 3183 C CA . ARG B 1 133 ? 16.203 -21.594 -23.344 1 98.38 133 ARG B CA 1
ATOM 3184 C C . ARG B 1 133 ? 16.516 -20.344 -24.156 1 98.38 133 ARG B C 1
ATOM 3186 O O . ARG B 1 133 ? 17.391 -19.562 -23.781 1 98.38 133 ARG B O 1
ATOM 3193 N N . GLU B 1 134 ? 15.789 -20.141 -25.188 1 98.31 134 GLU B N 1
ATOM 3194 C CA . GLU B 1 134 ? 15.969 -18.969 -26.031 1 98.31 134 GLU B CA 1
ATOM 3195 C C . GLU B 1 134 ? 15.688 -17.672 -25.266 1 98.31 134 GLU B C 1
ATOM 3197 O O . GLU B 1 134 ? 16.297 -16.641 -25.547 1 98.31 134 GLU B O 1
ATOM 3202 N N . MET B 1 135 ? 14.852 -17.828 -24.312 1 98.25 135 MET B N 1
ATOM 3203 C CA . MET B 1 135 ? 14.469 -16.656 -23.531 1 98.25 135 MET B CA 1
ATOM 3204 C C . MET B 1 135 ? 15.352 -16.5 -22.297 1 98.25 135 MET B C 1
ATOM 3206 O O . MET B 1 135 ? 15.094 -15.648 -21.438 1 98.25 135 MET B O 1
ATOM 3210 N N . GLY B 1 136 ? 16.297 -17.375 -22.172 1 97.75 136 GLY B N 1
ATOM 3211 C CA . GLY B 1 136 ? 17.266 -17.25 -21.094 1 97.75 136 GLY B CA 1
ATOM 3212 C C . GLY B 1 136 ? 16.922 -18.078 -19.875 1 97.75 136 GLY B C 1
ATOM 3213 O O . GLY B 1 136 ? 17.531 -17.906 -18.812 1 97.75 136 GLY B O 1
ATOM 3214 N N . GLY B 1 137 ? 15.953 -18.969 -20 1 98.56 137 GLY B N 1
ATOM 3215 C CA . GLY B 1 137 ? 15.602 -19.844 -18.906 1 98.56 137 GLY B CA 1
ATOM 3216 C C . GLY B 1 137 ? 16.406 -21.125 -18.875 1 98.56 137 GLY B C 1
ATOM 3217 O O . GLY B 1 137 ? 16.984 -21.531 -19.891 1 98.56 137 GLY B O 1
ATOM 3218 N N . VAL B 1 138 ? 16.469 -21.703 -17.703 1 98.62 138 VAL B N 1
ATOM 3219 C CA . VAL B 1 138 ? 17.172 -22.953 -17.5 1 98.62 138 VAL B CA 1
ATOM 3220 C C . VAL B 1 138 ? 16.25 -23.969 -16.828 1 98.62 138 VAL B C 1
ATOM 3222 O O . VAL B 1 138 ? 15.539 -23.625 -15.867 1 98.62 138 VAL B O 1
ATOM 3225 N N . THR B 1 139 ? 16.234 -25.172 -17.359 1 98.44 139 THR B N 1
ATOM 3226 C CA . THR B 1 139 ? 15.492 -26.25 -16.734 1 98.44 139 THR B CA 1
ATOM 3227 C C . THR B 1 139 ? 16.438 -27.219 -16.016 1 98.44 139 THR B C 1
ATOM 3229 O O . THR B 1 139 ? 17.656 -27.156 -16.219 1 98.44 139 THR B O 1
ATOM 3232 N N . LEU B 1 140 ? 15.875 -28.031 -15.18 1 97.88 140 LEU B N 1
ATOM 3233 C CA . LEU B 1 140 ? 16.656 -29.109 -14.578 1 97.88 140 LEU B CA 1
ATOM 3234 C C . LEU B 1 140 ? 17.016 -30.172 -15.609 1 97.88 140 LEU B C 1
ATOM 3236 O O . LEU B 1 140 ? 16.328 -30.312 -16.625 1 97.88 140 LEU B O 1
ATOM 3240 N N . GLU B 1 141 ? 18.266 -30.781 -15.305 1 93.38 141 GLU B N 1
ATOM 3241 C CA . GLU B 1 141 ? 18.641 -31.953 -16.109 1 93.38 141 GLU B CA 1
ATOM 3242 C C . GLU B 1 141 ? 17.906 -33.188 -15.641 1 93.38 141 GLU B C 1
ATOM 3244 O O . GLU B 1 141 ? 18.25 -33.812 -14.625 1 93.38 141 GLU B O 1
ATOM 3249 N N . ASP B 1 142 ? 16.938 -33.594 -16.375 1 93.62 142 ASP B N 1
ATOM 3250 C CA . ASP B 1 142 ? 15.602 -34.125 -16.609 1 93.62 142 ASP B CA 1
ATOM 3251 C C . ASP B 1 142 ? 14.516 -33.188 -16.125 1 93.62 142 ASP B C 1
ATOM 3253 O O . ASP B 1 142 ? 14.445 -32.875 -14.93 1 93.62 142 ASP B O 1
ATOM 3257 N N . PRO B 1 143 ? 13.977 -32.656 -17.125 1 95.31 143 PRO B N 1
ATOM 3258 C CA . PRO B 1 143 ? 12.969 -31.672 -16.75 1 95.31 143 PRO B CA 1
ATOM 3259 C C . PRO B 1 143 ? 11.852 -32.25 -15.891 1 95.31 143 PRO B C 1
ATOM 3261 O O . PRO B 1 143 ? 11.266 -33.281 -16.25 1 95.31 143 PRO B O 1
ATOM 3264 N N . ARG B 1 144 ? 11.672 -31.719 -14.742 1 97.12 144 ARG B N 1
ATOM 3265 C CA . ARG B 1 144 ? 10.672 -32.156 -13.773 1 97.12 144 ARG B CA 1
ATOM 3266 C C . ARG B 1 144 ? 10.32 -31.031 -12.805 1 97.12 144 ARG B C 1
ATOM 3268 O O . ARG B 1 144 ? 11.031 -30.031 -12.711 1 97.12 144 ARG B O 1
ATOM 3275 N N . ILE B 1 145 ? 9.289 -31.219 -12.117 1 98.19 145 ILE B N 1
ATOM 3276 C CA . ILE B 1 145 ? 8.914 -30.281 -11.07 1 98.19 145 ILE B CA 1
ATOM 3277 C C . ILE B 1 145 ? 9.688 -30.594 -9.789 1 98.19 145 ILE B C 1
ATOM 3279 O O . ILE B 1 145 ? 9.477 -31.641 -9.18 1 98.19 145 ILE B O 1
ATOM 3283 N N . ASP B 1 146 ? 10.578 -29.781 -9.484 1 98.38 146 ASP B N 1
ATOM 3284 C CA . ASP B 1 146 ? 11.391 -29.891 -8.273 1 98.38 146 ASP B CA 1
ATOM 3285 C C . ASP B 1 146 ? 11.977 -28.531 -7.883 1 98.38 146 ASP B C 1
ATOM 3287 O O . ASP B 1 146 ? 13.094 -28.203 -8.281 1 98.38 146 ASP B O 1
ATOM 3291 N N . GLN B 1 147 ? 11.281 -27.844 -7.066 1 98.06 147 GLN B N 1
ATOM 3292 C CA . GLN B 1 147 ? 11.664 -26.484 -6.715 1 98.06 147 GLN B CA 1
ATOM 3293 C C . GLN B 1 147 ? 12.922 -26.469 -5.844 1 98.06 147 GLN B C 1
ATOM 3295 O O . GLN B 1 147 ? 13.727 -25.547 -5.922 1 98.06 147 GLN B O 1
ATOM 3300 N N . VAL B 1 148 ? 13.016 -27.453 -4.996 1 98.38 148 VAL B N 1
ATOM 3301 C CA . VAL B 1 148 ? 14.18 -27.531 -4.117 1 98.38 148 VAL B CA 1
ATOM 3302 C C . VAL B 1 148 ? 15.445 -27.719 -4.953 1 98.38 148 VAL B C 1
ATOM 3304 O O . VAL B 1 148 ? 16.406 -26.969 -4.805 1 98.38 148 VAL B O 1
ATOM 3307 N N . ALA B 1 149 ? 15.398 -28.625 -5.883 1 98.44 149 ALA B N 1
ATOM 3308 C CA . ALA B 1 149 ? 16.547 -28.859 -6.758 1 98.44 149 ALA B CA 1
ATOM 3309 C C . ALA B 1 149 ? 16.828 -27.656 -7.637 1 98.44 149 ALA B C 1
ATOM 3311 O O . ALA B 1 149 ? 17.984 -27.312 -7.887 1 98.44 149 ALA B O 1
ATOM 3312 N N . ALA B 1 150 ? 15.82 -27.047 -8.117 1 98.75 150 ALA B N 1
ATOM 3313 C CA . ALA B 1 150 ? 15.984 -25.891 -9 1 98.75 150 ALA B CA 1
ATOM 3314 C C . ALA B 1 150 ? 16.609 -24.719 -8.258 1 98.75 150 ALA B C 1
ATOM 3316 O O . ALA B 1 150 ? 17.438 -23.984 -8.812 1 98.75 150 ALA B O 1
ATOM 3317 N N . VAL B 1 151 ? 16.172 -24.469 -7.008 1 98.69 151 VAL B N 1
ATOM 3318 C CA . VAL B 1 151 ? 16.766 -23.406 -6.203 1 98.69 151 VAL B CA 1
ATOM 3319 C C . VAL B 1 151 ? 18.234 -23.703 -5.945 1 98.69 151 VAL B C 1
ATOM 3321 O O . VAL B 1 151 ? 19.078 -22.812 -6.035 1 98.69 151 VAL B O 1
ATOM 3324 N N . ARG B 1 152 ? 18.516 -24.969 -5.641 1 98.19 152 ARG B N 1
ATOM 3325 C CA . ARG B 1 152 ? 19.906 -25.359 -5.473 1 98.19 152 ARG B CA 1
ATOM 3326 C C . ARG B 1 152 ? 20.719 -25.031 -6.719 1 98.19 152 ARG B C 1
ATOM 3328 O O . ARG B 1 152 ? 21.812 -24.484 -6.625 1 98.19 152 ARG B O 1
ATOM 3335 N N . ARG B 1 153 ? 20.203 -25.391 -7.832 1 98.38 153 ARG B N 1
ATOM 3336 C CA . ARG B 1 153 ? 20.875 -25.109 -9.094 1 98.38 153 ARG B CA 1
ATOM 3337 C C . ARG B 1 153 ? 21.047 -23.609 -9.297 1 98.38 153 ARG B C 1
ATOM 3339 O O . ARG B 1 153 ? 22.094 -23.156 -9.766 1 98.38 153 ARG B O 1
ATOM 3346 N N . ALA B 1 154 ? 20.016 -22.797 -8.984 1 98.62 154 ALA B N 1
ATOM 3347 C CA . ALA B 1 154 ? 20.109 -21.344 -9.078 1 98.62 154 ALA B CA 1
ATOM 3348 C C . ALA B 1 154 ? 21.234 -20.797 -8.211 1 98.62 154 ALA B C 1
ATOM 3350 O O . ALA B 1 154 ? 21.984 -19.906 -8.625 1 98.62 154 ALA B O 1
ATOM 3351 N N . ILE B 1 155 ? 21.312 -21.344 -6.992 1 98.12 155 ILE B N 1
ATOM 3352 C CA . ILE B 1 155 ? 22.391 -20.953 -6.074 1 98.12 155 ILE B CA 1
ATOM 3353 C C . ILE B 1 155 ? 23.734 -21.281 -6.691 1 98.12 155 ILE B C 1
ATOM 3355 O O . ILE B 1 155 ? 24.656 -20.453 -6.656 1 98.12 155 ILE B O 1
ATOM 3359 N N . GLU B 1 156 ? 23.828 -22.438 -7.297 1 97.62 156 GLU B N 1
ATOM 3360 C CA . GLU B 1 156 ? 25.062 -22.859 -7.957 1 97.62 156 GLU B CA 1
ATOM 3361 C C . GLU B 1 156 ? 25.422 -21.906 -9.102 1 97.62 156 GLU B C 1
ATOM 3363 O O . GLU B 1 156 ? 26.594 -21.703 -9.406 1 97.62 156 GLU B O 1
ATOM 3368 N N . MET B 1 157 ? 24.438 -21.391 -9.727 1 97.69 157 MET B N 1
ATOM 3369 C CA . MET B 1 157 ? 24.625 -20.469 -10.844 1 97.69 157 MET B CA 1
ATOM 3370 C C . MET B 1 157 ? 25.078 -19.094 -10.336 1 97.69 157 MET B C 1
ATOM 3372 O O . MET B 1 157 ? 25.406 -18.219 -11.133 1 97.69 157 MET B O 1
ATOM 3376 N N . GLY B 1 158 ? 24.984 -18.828 -8.984 1 97.38 158 GLY B N 1
ATOM 3377 C CA . GLY B 1 158 ? 25.531 -17.625 -8.391 1 97.38 158 GLY B CA 1
ATOM 3378 C C . GLY B 1 158 ? 24.469 -16.641 -7.945 1 97.38 158 GLY B C 1
ATOM 3379 O O . GLY B 1 158 ? 24.781 -15.539 -7.496 1 97.38 158 GLY B O 1
ATOM 3380 N N . PHE B 1 159 ? 23.25 -17.047 -8.07 1 97.88 159 PHE B N 1
ATOM 3381 C CA . PHE B 1 159 ? 22.188 -16.141 -7.66 1 97.88 159 PHE B CA 1
ATOM 3382 C C . PHE B 1 159 ? 22.062 -16.094 -6.145 1 97.88 159 PHE B C 1
ATOM 3384 O O . PHE B 1 159 ? 22.25 -17.109 -5.469 1 97.88 159 PHE B O 1
ATOM 3391 N N . LYS B 1 160 ? 21.672 -14.891 -5.582 1 97.5 160 LYS B N 1
ATOM 3392 C CA . LYS B 1 160 ? 21.672 -14.695 -4.133 1 97.5 160 LYS B CA 1
ATOM 3393 C C . LYS B 1 160 ? 20.266 -14.336 -3.635 1 97.5 160 LYS B C 1
ATOM 3395 O O . LYS B 1 160 ? 19.953 -14.539 -2.461 1 97.5 160 LYS B O 1
ATOM 3400 N N . ARG B 1 161 ? 19.5 -13.664 -4.418 1 98.62 161 ARG B N 1
ATOM 3401 C CA . ARG B 1 161 ? 18.109 -13.32 -4.113 1 98.62 161 ARG B CA 1
ATOM 3402 C C . ARG B 1 161 ? 17.156 -14.008 -5.09 1 98.62 161 ARG B C 1
ATOM 3404 O O . ARG B 1 161 ? 17.031 -13.586 -6.242 1 98.62 161 ARG B O 1
ATOM 3411 N N . ILE B 1 162 ? 16.484 -15.055 -4.648 1 98.88 162 ILE B N 1
ATOM 3412 C CA . ILE B 1 162 ? 15.758 -15.953 -5.531 1 98.88 162 ILE B CA 1
ATOM 3413 C C . ILE B 1 162 ? 14.289 -16.016 -5.121 1 98.88 162 ILE B C 1
ATOM 3415 O O . ILE B 1 162 ? 13.977 -16.266 -3.955 1 98.88 162 ILE B O 1
ATOM 3419 N N . ALA B 1 163 ? 13.43 -15.734 -6.023 1 98.94 163 ALA B N 1
ATOM 3420 C CA . ALA B 1 163 ? 12.016 -16 -5.801 1 98.94 163 ALA B CA 1
ATOM 3421 C C . ALA B 1 163 ? 11.648 -17.422 -6.199 1 98.94 163 ALA B C 1
ATOM 3423 O O . ALA B 1 163 ? 12.148 -17.938 -7.203 1 98.94 163 ALA B O 1
ATOM 3424 N N . VAL B 1 164 ? 10.789 -18.047 -5.438 1 98.88 164 VAL B N 1
ATOM 3425 C CA . VAL B 1 164 ? 10.375 -19.422 -5.75 1 98.88 164 VAL B CA 1
ATOM 3426 C C . VAL B 1 164 ? 8.891 -19.594 -5.438 1 98.88 164 VAL B C 1
ATOM 3428 O O . VAL B 1 164 ? 8.406 -19.094 -4.418 1 98.88 164 VAL B O 1
ATOM 3431 N N . THR B 1 165 ? 8.164 -20.234 -6.332 1 98.75 165 THR B N 1
ATOM 3432 C CA . THR B 1 165 ? 6.758 -20.547 -6.109 1 98.75 165 THR B CA 1
ATOM 3433 C C . THR B 1 165 ? 6.582 -22 -5.672 1 98.75 165 THR B C 1
ATOM 3435 O O . THR B 1 165 ? 7.242 -22.891 -6.195 1 98.75 165 THR B O 1
ATOM 3438 N N . VAL B 1 166 ? 5.734 -22.188 -4.715 1 98.62 166 VAL B N 1
ATOM 3439 C CA . VAL B 1 166 ? 5.391 -23.516 -4.203 1 98.62 166 VAL B CA 1
ATOM 3440 C C . VAL B 1 166 ? 3.877 -23.641 -4.082 1 98.62 166 VAL B C 1
ATOM 3442 O O . VAL B 1 166 ? 3.213 -22.75 -3.541 1 98.62 166 VAL B O 1
ATOM 3445 N N . ILE B 1 167 ? 3.307 -24.75 -4.637 1 98.31 16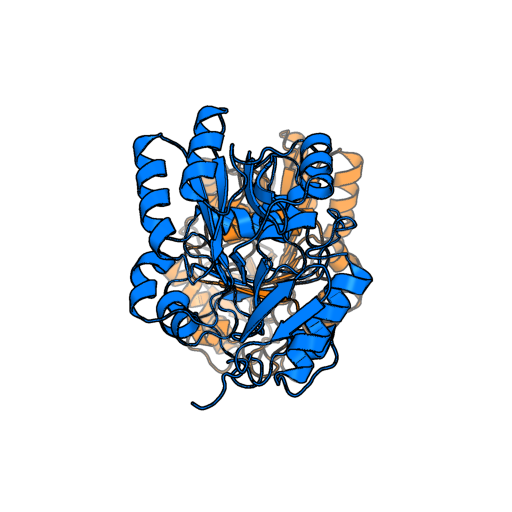7 ILE B N 1
ATOM 3446 C CA . ILE B 1 167 ? 1.861 -24.922 -4.527 1 98.31 167 ILE B CA 1
ATOM 3447 C C . ILE B 1 167 ? 1.521 -25.609 -3.205 1 98.31 167 ILE B C 1
ATOM 3449 O O . ILE B 1 167 ? 2.363 -26.297 -2.621 1 98.31 167 ILE B O 1
ATOM 3453 N N . GLY B 1 168 ? 0.322 -25.453 -2.773 1 97.19 168 GLY B N 1
ATOM 3454 C CA . GLY B 1 168 ? -0.16 -25.953 -1.499 1 97.19 168 GLY B CA 1
ATOM 3455 C C . GLY B 1 168 ? 0.164 -27.422 -1.28 1 97.19 168 GLY B C 1
ATOM 3456 O O . GLY B 1 168 ? 0.698 -27.797 -0.234 1 97.19 168 GLY B O 1
ATOM 3457 N N . PRO B 1 169 ? -0.087 -28.219 -2.252 1 96.12 169 PRO B N 1
ATOM 3458 C CA . PRO B 1 169 ? 0.178 -29.656 -2.119 1 96.12 169 PRO B CA 1
ATOM 3459 C C . PRO B 1 169 ? 1.656 -29.953 -1.891 1 96.12 169 PRO B C 1
ATOM 3461 O O . PRO B 1 169 ? 1.999 -31.047 -1.434 1 96.12 169 PRO B O 1
ATOM 3464 N N . MET B 1 170 ? 2.484 -29.047 -2.215 1 97.19 170 MET B N 1
ATOM 3465 C CA . MET B 1 170 ? 3.922 -29.234 -2.037 1 97.19 170 MET B CA 1
ATOM 3466 C C . MET B 1 170 ? 4.453 -28.328 -0.928 1 97.19 170 MET B C 1
ATOM 3468 O O . MET B 1 170 ? 5.637 -27.984 -0.918 1 97.19 170 MET B O 1
ATOM 3472 N N . ALA B 1 171 ? 3.637 -27.953 0.018 1 98 171 ALA B N 1
ATOM 3473 C CA . ALA B 1 171 ? 3.961 -26.984 1.062 1 98 171 ALA B CA 1
ATOM 3474 C C . ALA B 1 171 ? 5.172 -27.438 1.872 1 98 171 ALA B C 1
ATOM 3476 O O . ALA B 1 171 ? 5.953 -26.609 2.348 1 98 171 ALA B O 1
ATOM 3477 N N . ARG B 1 172 ? 5.426 -28.703 2.002 1 97.5 172 ARG B N 1
ATOM 3478 C CA . ARG B 1 172 ? 6.52 -29.25 2.801 1 97.5 172 ARG B CA 1
ATOM 3479 C C . ARG B 1 172 ? 7.871 -28.812 2.246 1 97.5 172 ARG B C 1
ATOM 3481 O O . ARG B 1 172 ? 8.852 -28.703 2.99 1 97.5 172 ARG B O 1
ATOM 3488 N N . ASP B 1 173 ? 7.934 -28.547 0.958 1 98.12 173 ASP B N 1
ATOM 3489 C CA . ASP B 1 173 ? 9.18 -28.125 0.322 1 98.12 173 ASP B CA 1
ATOM 3490 C C . ASP B 1 173 ? 9.664 -26.797 0.907 1 98.12 173 ASP B C 1
ATOM 3492 O O . ASP B 1 173 ? 10.852 -26.484 0.815 1 98.12 173 ASP B O 1
ATOM 3496 N N . ILE B 1 174 ? 8.773 -26.016 1.488 1 98.62 174 ILE B N 1
ATOM 3497 C CA . ILE B 1 174 ? 9.117 -24.719 2.031 1 98.62 174 ILE B CA 1
ATOM 3498 C C . ILE B 1 174 ? 10.141 -24.875 3.156 1 98.62 174 ILE B C 1
ATOM 3500 O O . ILE B 1 174 ? 11.039 -24.047 3.309 1 98.62 174 ILE B O 1
ATOM 3504 N N . GLU B 1 175 ? 9.969 -25.953 3.914 1 97.69 175 GLU B N 1
ATOM 3505 C CA . GLU B 1 175 ? 10.914 -26.219 4.996 1 97.69 175 GLU B CA 1
ATOM 3506 C C . GLU B 1 175 ? 12.328 -26.406 4.465 1 97.69 175 GLU B C 1
ATOM 3508 O O . GLU B 1 175 ? 13.281 -25.828 4.996 1 97.69 175 GLU B O 1
ATOM 3513 N N . GLU B 1 176 ? 12.398 -27.156 3.486 1 97.06 176 GLU B N 1
ATOM 3514 C CA . GLU B 1 176 ? 13.703 -27.406 2.885 1 97.06 176 GLU B CA 1
ATOM 3515 C C . GLU B 1 176 ? 14.273 -26.141 2.256 1 97.06 176 GLU B C 1
ATOM 3517 O O . GLU B 1 176 ? 15.477 -25.891 2.348 1 97.06 176 GLU B O 1
ATOM 3522 N N . LEU B 1 177 ? 13.469 -25.406 1.641 1 98.5 177 LEU B N 1
ATOM 3523 C CA . LEU B 1 177 ? 13.898 -24.156 1.024 1 98.5 177 LEU B CA 1
ATOM 3524 C C . LEU B 1 177 ? 14.453 -23.203 2.07 1 98.5 177 LEU B C 1
ATOM 3526 O O . LEU B 1 177 ? 15.516 -22.594 1.869 1 98.5 177 LEU B O 1
ATOM 3530 N N . ARG B 1 178 ? 13.797 -23.031 3.203 1 97.94 178 ARG B N 1
ATOM 3531 C CA . ARG B 1 178 ? 14.258 -22.156 4.273 1 97.94 178 ARG B CA 1
ATOM 3532 C C . ARG B 1 178 ? 15.586 -22.641 4.848 1 97.94 178 ARG B C 1
ATOM 3534 O O . ARG B 1 178 ? 16.469 -21.844 5.152 1 97.94 178 ARG B O 1
ATOM 3541 N N . ALA B 1 179 ? 15.68 -23.938 4.945 1 96.31 179 ALA B N 1
ATOM 3542 C CA . ALA B 1 179 ? 16.938 -24.5 5.438 1 96.31 179 ALA B CA 1
ATOM 3543 C C . ALA B 1 179 ? 18.094 -24.156 4.508 1 96.31 179 ALA B C 1
ATOM 3545 O O . ALA B 1 179 ? 19.203 -23.891 4.965 1 96.31 179 ALA B O 1
ATOM 3546 N N . MET B 1 180 ? 17.828 -24.125 3.256 1 95.5 180 MET B N 1
ATOM 3547 C CA . MET B 1 180 ? 18.844 -23.797 2.262 1 95.5 180 MET B CA 1
ATOM 3548 C C . MET B 1 180 ? 19.266 -22.328 2.383 1 95.5 180 MET B C 1
ATOM 3550 O O . MET B 1 180 ? 20.438 -22 2.178 1 95.5 180 MET B O 1
ATOM 3554 N N . GLU B 1 181 ? 18.297 -21.438 2.602 1 95 181 GLU B N 1
ATOM 3555 C CA . GLU B 1 181 ? 18.578 -20.016 2.74 1 95 181 GLU B CA 1
ATOM 3556 C C . GLU B 1 181 ? 19.625 -19.766 3.822 1 95 181 GLU B C 1
ATOM 3558 O O . GLU B 1 181 ? 20.594 -19.031 3.605 1 95 181 GLU B O 1
ATOM 3563 N N . SER B 1 182 ? 19.469 -20.406 4.918 1 89.88 182 SER B N 1
ATOM 3564 C CA . SER B 1 182 ? 20.375 -20.25 6.059 1 89.88 182 SER B CA 1
ATOM 3565 C C . SER B 1 182 ? 21.75 -20.844 5.758 1 89.88 182 SER B C 1
ATOM 3567 O O . SER B 1 182 ? 22.766 -20.219 6.047 1 89.88 182 SER B O 1
ATOM 3569 N N . ALA B 1 183 ? 21.719 -21.938 5.098 1 93.12 183 ALA B N 1
ATOM 3570 C CA . ALA B 1 183 ? 22.953 -22.672 4.863 1 93.12 183 ALA B CA 1
ATOM 3571 C C . ALA B 1 183 ? 23.812 -22 3.799 1 93.12 183 ALA B C 1
ATOM 3573 O O . ALA B 1 183 ? 25.047 -22 3.896 1 93.12 183 ALA B O 1
ATOM 3574 N N . GLU B 1 184 ? 23.203 -21.453 2.82 1 93.81 184 GLU B N 1
ATOM 3575 C CA . GLU B 1 184 ? 23.938 -20.969 1.651 1 93.81 184 GLU B CA 1
ATOM 3576 C C . GLU B 1 184 ? 24.016 -19.438 1.652 1 93.81 184 GLU B C 1
ATOM 3578 O O . GLU B 1 184 ? 24.594 -18.844 0.734 1 93.81 184 GLU B O 1
ATOM 3583 N N . SER B 1 185 ? 23.562 -18.75 2.635 1 92.81 185 SER B N 1
ATOM 3584 C CA . SER B 1 185 ? 23.578 -17.297 2.779 1 92.81 185 SER B CA 1
ATOM 3585 C C . SER B 1 185 ? 22.922 -16.609 1.587 1 92.81 185 SER B C 1
ATOM 3587 O O . SER B 1 185 ? 23.5 -15.719 0.969 1 92.81 185 SER B O 1
ATOM 3589 N N . VAL B 1 186 ? 21.797 -17.172 1.18 1 97.69 186 VAL B N 1
ATOM 3590 C CA . VAL B 1 186 ? 20.969 -16.578 0.136 1 97.69 186 VAL B CA 1
ATOM 3591 C C . VAL B 1 186 ? 19.656 -16.094 0.731 1 97.69 186 VAL B C 1
ATOM 3593 O O . VAL B 1 186 ? 19.312 -16.422 1.869 1 97.69 186 VAL B O 1
ATOM 3596 N N . LYS B 1 187 ? 19 -15.234 0.051 1 98.19 187 LYS B N 1
ATOM 3597 C CA . LYS B 1 187 ? 17.688 -14.742 0.441 1 98.19 187 LYS B CA 1
ATOM 3598 C C . LYS B 1 187 ? 16.594 -15.258 -0.503 1 98.19 187 LYS B C 1
ATOM 3600 O O . LYS B 1 187 ? 16.656 -15.031 -1.713 1 98.19 187 LYS B O 1
ATOM 3605 N N . LEU B 1 188 ? 15.68 -15.984 0.033 1 98.75 188 LEU B N 1
ATOM 3606 C CA . LEU B 1 188 ? 14.594 -16.531 -0.777 1 98.75 188 LEU B CA 1
ATOM 3607 C C . LEU B 1 188 ? 13.297 -15.773 -0.534 1 98.75 188 LEU B C 1
ATOM 3609 O O . LEU B 1 188 ? 12.977 -15.43 0.607 1 98.75 188 LEU B O 1
ATOM 3613 N N . ALA B 1 189 ? 12.641 -15.43 -1.6 1 98.88 189 ALA B N 1
ATOM 3614 C CA . ALA B 1 189 ? 11.234 -15.023 -1.537 1 98.88 189 ALA B CA 1
ATOM 3615 C C . ALA B 1 189 ? 10.312 -16.172 -1.9 1 98.88 189 ALA B C 1
ATOM 3617 O O . ALA B 1 189 ? 10.188 -16.531 -3.074 1 98.88 189 ALA B O 1
ATOM 3618 N N . ILE B 1 190 ? 9.672 -16.719 -0.927 1 98.88 190 ILE B N 1
ATOM 3619 C CA . ILE B 1 190 ? 8.859 -17.906 -1.149 1 98.88 190 ILE B CA 1
ATOM 3620 C C . ILE B 1 190 ? 7.391 -17.5 -1.304 1 98.88 190 ILE B C 1
ATOM 3622 O O . ILE B 1 190 ? 6.797 -16.938 -0.387 1 98.88 190 ILE B O 1
ATOM 3626 N N . PHE B 1 191 ? 6.844 -17.844 -2.455 1 98.88 191 PHE B N 1
ATOM 3627 C CA . PHE B 1 191 ? 5.441 -17.609 -2.783 1 98.88 191 PHE B CA 1
ATOM 3628 C C . PHE B 1 191 ? 4.648 -18.906 -2.732 1 98.88 191 PHE B C 1
ATOM 3630 O O . PHE B 1 191 ? 4.891 -19.828 -3.521 1 98.88 191 PHE B O 1
ATOM 3637 N N . SER B 1 192 ? 3.729 -18.969 -1.821 1 98.75 192 SER B N 1
ATOM 3638 C CA . SER B 1 192 ? 2.824 -20.109 -1.783 1 98.75 192 SER B CA 1
ATOM 3639 C C . SER B 1 192 ? 1.548 -19.828 -2.57 1 98.75 192 SER B C 1
ATOM 3641 O O . SER B 1 192 ? 0.825 -18.875 -2.273 1 98.75 192 SER B O 1
ATOM 3643 N N . THR B 1 193 ? 1.325 -20.672 -3.529 1 97.19 193 THR B N 1
ATOM 3644 C CA . THR B 1 193 ? 0.185 -20.469 -4.414 1 97.19 193 THR B CA 1
ATOM 3645 C C . THR B 1 193 ? -0.661 -21.734 -4.504 1 97.19 193 THR B C 1
ATOM 3647 O O . THR B 1 193 ? -0.282 -22.781 -3.969 1 97.19 193 THR B O 1
ATOM 3650 N N . CYS B 1 194 ? -1.852 -21.656 -5.113 1 96.44 194 CYS B N 1
ATOM 3651 C CA . CYS B 1 194 ? -2.754 -22.781 -5.301 1 96.44 194 CYS B CA 1
ATOM 3652 C C . CYS B 1 194 ? -3.023 -23.5 -3.98 1 96.44 194 CYS B C 1
ATOM 3654 O O . CYS B 1 194 ? -2.811 -24.703 -3.867 1 96.44 194 CYS B O 1
ATOM 3656 N N . ASN B 1 195 ? -3.678 -22.828 -3.045 1 97.81 195 ASN B N 1
ATOM 3657 C CA . ASN B 1 195 ? -3.789 -23.312 -1.673 1 97.81 195 ASN B CA 1
ATOM 3658 C C . ASN B 1 195 ? -5.207 -23.766 -1.355 1 97.81 195 ASN B C 1
ATOM 3660 O O . ASN B 1 195 ? -5.547 -24 -0.192 1 97.81 195 ASN B O 1
ATOM 3664 N N . THR B 1 196 ? -6.012 -23.938 -2.346 1 96.56 196 THR B N 1
ATOM 3665 C CA . THR B 1 196 ? -7.414 -24.297 -2.168 1 96.56 196 THR B CA 1
ATOM 3666 C C . THR B 1 196 ? -7.543 -25.547 -1.295 1 96.56 196 THR B C 1
ATOM 3668 O O . THR B 1 196 ? -8.406 -25.609 -0.414 1 96.56 196 THR B O 1
ATOM 3671 N N . LEU B 1 197 ? -6.629 -26.469 -1.446 1 95.81 197 LEU B N 1
ATOM 3672 C CA . LEU B 1 197 ? -6.801 -27.781 -0.831 1 95.81 197 LEU B CA 1
ATOM 3673 C C . LEU B 1 197 ? -5.848 -27.953 0.348 1 95.81 197 LEU B C 1
ATOM 3675 O O . LEU B 1 197 ? -5.613 -29.078 0.799 1 95.81 197 LEU B O 1
ATOM 3679 N N . VAL B 1 198 ? -5.297 -26.953 0.809 1 96.44 198 VAL B N 1
ATOM 3680 C CA . VAL B 1 198 ? -4.379 -27.031 1.941 1 96.44 198 VAL B CA 1
ATOM 3681 C C . VAL B 1 198 ? -5.129 -27.531 3.174 1 96.44 198 VAL B C 1
ATOM 3683 O O . VAL B 1 198 ? -6.324 -27.281 3.326 1 96.44 198 VAL B O 1
ATOM 3686 N N . ARG B 1 199 ? -4.391 -28.375 4.055 1 96.81 199 ARG B N 1
ATOM 3687 C CA . ARG B 1 199 ? -4.891 -28.938 5.312 1 96.81 199 ARG B CA 1
ATOM 3688 C C . ARG B 1 199 ? -4.148 -28.328 6.504 1 96.81 199 ARG B C 1
ATOM 3690 O O . ARG B 1 199 ? -3.143 -27.641 6.332 1 96.81 199 ARG B O 1
ATOM 3697 N N . GLU B 1 200 ? -4.664 -28.578 7.605 1 97.81 200 GLU B N 1
ATOM 3698 C CA . GLU B 1 200 ? -4.086 -28.062 8.844 1 97.81 200 GLU B CA 1
ATOM 3699 C C . GLU B 1 200 ? -2.607 -28.422 8.953 1 97.81 200 GLU B C 1
ATOM 3701 O O . GLU B 1 200 ? -1.8 -27.625 9.438 1 97.81 200 GLU B O 1
ATOM 3706 N N . GLU B 1 201 ? -2.271 -29.547 8.531 1 97.75 201 GLU B N 1
ATOM 3707 C CA . GLU B 1 201 ? -0.901 -30.047 8.648 1 97.75 201 GLU B CA 1
ATOM 3708 C C . GLU B 1 201 ? 0.052 -29.234 7.777 1 97.75 201 GLU B C 1
ATOM 3710 O O . GLU B 1 201 ? 1.27 -29.281 7.961 1 97.75 201 GLU B O 1
ATOM 3715 N N . ASP B 1 202 ? -0.5 -28.562 6.785 1 97.88 202 ASP B N 1
ATOM 3716 C CA . ASP B 1 202 ? 0.315 -27.75 5.875 1 97.88 202 ASP B CA 1
ATOM 3717 C C . ASP B 1 202 ? 0.629 -26.391 6.48 1 97.88 202 ASP B C 1
ATOM 3719 O O . ASP B 1 202 ? 1.547 -25.703 6.031 1 97.88 202 ASP B O 1
ATOM 3723 N N . VAL B 1 203 ? -0.112 -25.969 7.551 1 98.19 203 VAL B N 1
ATOM 3724 C CA . VAL B 1 203 ? -0.098 -24.609 8.086 1 98.19 203 VAL B CA 1
ATOM 3725 C C . VAL B 1 203 ? 1.305 -24.266 8.586 1 98.19 203 VAL B C 1
ATOM 3727 O O . VAL B 1 203 ? 1.847 -23.219 8.25 1 98.19 203 VAL B O 1
ATOM 3730 N N . PRO B 1 204 ? 2.01 -25.156 9.305 1 98.38 204 PRO B N 1
ATOM 3731 C CA . PRO B 1 204 ? 3.342 -24.812 9.805 1 98.38 204 PRO B CA 1
ATOM 3732 C C . PRO B 1 204 ? 4.332 -24.516 8.68 1 98.38 204 PRO B C 1
ATOM 3734 O O . PRO B 1 204 ? 5.266 -23.734 8.867 1 98.38 204 PRO B O 1
ATOM 3737 N N . TYR B 1 205 ? 4.117 -25.109 7.52 1 98.62 205 TYR B N 1
ATOM 3738 C CA . TYR B 1 205 ? 4.988 -24.859 6.375 1 98.62 205 TYR B CA 1
ATOM 3739 C C . TYR B 1 205 ? 4.625 -23.547 5.695 1 98.62 205 TYR B C 1
ATOM 3741 O O . TYR B 1 205 ? 5.508 -22.75 5.34 1 98.62 205 TYR B O 1
ATOM 3749 N N . LEU B 1 206 ? 3.328 -23.281 5.551 1 98.62 206 LEU B N 1
ATOM 3750 C CA . LEU B 1 206 ? 2.852 -22.078 4.898 1 98.62 206 LEU B CA 1
ATOM 3751 C C . LEU B 1 206 ? 3.273 -20.828 5.68 1 98.62 206 LEU B C 1
ATOM 3753 O O . LEU B 1 206 ? 3.553 -19.781 5.09 1 98.62 206 LEU B O 1
ATOM 3757 N N . GLU B 1 207 ? 3.369 -20.938 6.992 1 98.31 207 GLU B N 1
ATOM 3758 C CA . GLU B 1 207 ? 3.758 -19.828 7.859 1 98.31 207 GLU B CA 1
ATOM 3759 C C . GLU B 1 207 ? 5.191 -19.391 7.582 1 98.31 207 GLU B C 1
ATOM 3761 O O . GLU B 1 207 ? 5.586 -18.281 7.949 1 98.31 207 GLU B O 1
ATOM 3766 N N . LYS B 1 208 ? 5.918 -20.219 6.934 1 98.44 208 LYS B N 1
ATOM 3767 C CA . LYS B 1 208 ? 7.32 -19.938 6.656 1 98.44 208 LYS B CA 1
ATOM 3768 C C . LYS B 1 208 ? 7.48 -19.266 5.289 1 98.44 208 LYS B C 1
ATOM 3770 O O . LYS B 1 208 ? 8.586 -18.891 4.906 1 98.44 208 LYS B O 1
ATOM 3775 N N . ALA B 1 209 ? 6.406 -19.156 4.551 1 98.75 209 ALA B N 1
ATOM 3776 C CA . ALA B 1 209 ? 6.449 -18.469 3.264 1 98.75 209 ALA B CA 1
ATOM 3777 C C . ALA B 1 209 ? 6.465 -16.953 3.453 1 98.75 209 ALA B C 1
ATOM 3779 O O . ALA B 1 209 ? 6.23 -16.453 4.559 1 98.75 209 ALA B O 1
ATOM 3780 N N . ASP B 1 210 ? 6.832 -16.219 2.42 1 98.81 210 ASP B N 1
ATOM 3781 C CA . ASP B 1 210 ? 6.828 -14.766 2.461 1 98.81 210 ASP B CA 1
ATOM 3782 C C . ASP B 1 210 ? 5.469 -14.203 2.049 1 98.81 210 ASP B C 1
ATOM 3784 O O . ASP B 1 210 ? 5.012 -13.203 2.6 1 98.81 210 ASP B O 1
ATOM 3788 N N . ILE B 1 211 ? 4.895 -14.797 1.013 1 98.88 211 ILE B N 1
ATOM 3789 C CA . ILE B 1 211 ? 3.602 -14.391 0.472 1 98.88 211 ILE B CA 1
ATOM 3790 C C . ILE B 1 211 ? 2.736 -15.617 0.208 1 98.88 211 ILE B C 1
ATOM 3792 O O . ILE B 1 211 ? 3.186 -16.578 -0.428 1 98.88 211 ILE B O 1
ATOM 3796 N N . VAL B 1 212 ? 1.506 -15.594 0.718 1 98.88 212 VAL B N 1
ATOM 3797 C CA . VAL B 1 212 ? 0.621 -16.75 0.64 1 98.88 212 VAL B CA 1
ATOM 3798 C C . VAL B 1 212 ? -0.718 -16.344 0.033 1 98.88 212 VAL B C 1
ATOM 3800 O O . VAL B 1 212 ? -1.421 -15.492 0.584 1 98.88 212 VAL B O 1
ATOM 3803 N N . CYS B 1 213 ? -1.014 -16.938 -1.093 1 98.19 213 CYS B N 1
ATOM 3804 C CA . CYS B 1 213 ? -2.334 -16.734 -1.682 1 98.19 213 CYS B CA 1
ATOM 3805 C C . CYS B 1 213 ? -3.371 -17.641 -1.013 1 98.19 213 CYS B C 1
ATOM 3807 O O . CYS B 1 213 ? -3.18 -18.844 -0.914 1 98.19 213 CYS B O 1
ATOM 3809 N N . ALA B 1 214 ? -4.449 -17.078 -0.615 1 97.5 214 ALA B N 1
ATOM 3810 C CA . ALA B 1 214 ? -5.461 -17.859 0.097 1 97.5 214 ALA B CA 1
ATOM 3811 C C . ALA B 1 214 ? -6.215 -18.781 -0.854 1 97.5 214 ALA B C 1
ATOM 3813 O O . ALA B 1 214 ? -6.613 -19.875 -0.473 1 97.5 214 ALA B O 1
ATOM 3814 N N . SER B 1 215 ? -6.344 -18.297 -2.125 1 95.25 215 SER B N 1
ATOM 3815 C CA . SER B 1 215 ? -7.254 -19 -3.027 1 95.25 215 SER B CA 1
ATOM 3816 C C . SER B 1 215 ? -8.641 -19.125 -2.414 1 95.25 215 SER B C 1
ATOM 3818 O O . SER B 1 215 ? -9.25 -18.141 -2.004 1 95.25 215 SER B O 1
ATOM 3820 N N . ALA B 1 216 ? -9.227 -20.344 -2.367 1 95.75 216 ALA B N 1
ATOM 3821 C CA . ALA B 1 216 ? -10.531 -20.547 -1.748 1 95.75 216 ALA B CA 1
ATOM 3822 C C . ALA B 1 216 ? -10.391 -21.125 -0.346 1 95.75 216 ALA B C 1
ATOM 3824 O O . ALA B 1 216 ? -11.383 -21.5 0.28 1 95.75 216 ALA B O 1
ATOM 3825 N N . SER B 1 217 ? -9.234 -21.156 0.247 1 96.12 217 SER B N 1
ATOM 3826 C CA . SER B 1 217 ? -8.953 -21.922 1.462 1 96.12 217 SER B CA 1
ATOM 3827 C C . SER B 1 217 ? -9.359 -21.141 2.707 1 96.12 217 SER B C 1
ATOM 3829 O O . SER B 1 217 ? -8.75 -20.109 3.027 1 96.12 217 SER B O 1
ATOM 3831 N N . ARG B 1 218 ? -10.195 -21.656 3.494 1 94.44 218 ARG B N 1
ATOM 3832 C CA . ARG B 1 218 ? -10.578 -21.078 4.777 1 94.44 218 ARG B CA 1
ATOM 3833 C C . ARG B 1 218 ? -9.461 -21.234 5.805 1 94.44 218 ARG B C 1
ATOM 3835 O O . ARG B 1 218 ? -9.258 -20.344 6.641 1 94.44 218 ARG B O 1
ATOM 3842 N N . ILE B 1 219 ? -8.82 -22.297 5.688 1 97 219 ILE B N 1
ATOM 3843 C CA . ILE B 1 219 ? -7.715 -22.578 6.598 1 97 219 ILE B CA 1
ATOM 3844 C C . ILE B 1 219 ? -6.652 -21.484 6.48 1 97 219 ILE B C 1
ATOM 3846 O O . ILE B 1 219 ? -6.191 -20.938 7.488 1 97 219 ILE B O 1
ATOM 3850 N N . VAL B 1 220 ? -6.312 -21.109 5.262 1 98.25 220 VAL B N 1
ATOM 3851 C CA . VAL B 1 220 ? -5.309 -20.078 5.047 1 98.25 220 VAL B CA 1
ATOM 3852 C C . VAL B 1 220 ? -5.816 -18.75 5.602 1 98.25 220 VAL B C 1
ATOM 3854 O O . VAL B 1 220 ? -5.086 -18.047 6.301 1 98.25 220 VAL B O 1
ATOM 3857 N N . MET B 1 221 ? -7.055 -18.469 5.34 1 97.81 221 MET B N 1
ATOM 3858 C CA . MET B 1 221 ? -7.621 -17.188 5.797 1 97.81 221 MET B CA 1
ATOM 3859 C C . MET B 1 221 ? -7.656 -17.141 7.32 1 97.81 221 MET B C 1
ATOM 3861 O O . MET B 1 221 ? -7.312 -16.109 7.914 1 97.81 221 MET B O 1
ATOM 3865 N N . GLU B 1 222 ? -7.887 -18.188 7.977 1 97.25 222 GLU B N 1
ATOM 3866 C CA . GLU B 1 222 ? -8.094 -18.188 9.422 1 97.25 222 GLU B CA 1
ATOM 3867 C C . GLU B 1 222 ? -6.777 -18.359 10.172 1 97.25 222 GLU B C 1
ATOM 3869 O O . GLU B 1 222 ? -6.594 -17.797 11.25 1 97.25 222 GLU B O 1
ATOM 3874 N N . ARG B 1 223 ? -5.891 -19.141 9.57 1 98.12 223 ARG B N 1
ATOM 3875 C CA . ARG B 1 223 ? -4.688 -19.5 10.312 1 98.12 223 ARG B CA 1
ATOM 3876 C C . ARG B 1 223 ? -3.514 -18.609 9.906 1 98.12 223 ARG B C 1
ATOM 3878 O O . ARG B 1 223 ? -2.629 -18.328 10.727 1 98.12 223 ARG B O 1
ATOM 3885 N N . ILE B 1 224 ? -3.477 -18.188 8.664 1 98.62 224 ILE B N 1
ATOM 3886 C CA . ILE B 1 224 ? -2.355 -17.406 8.148 1 98.62 224 ILE B CA 1
ATOM 3887 C C . ILE B 1 224 ? -2.709 -15.922 8.148 1 98.62 224 ILE B C 1
ATOM 3889 O O . ILE B 1 224 ? -1.872 -15.078 8.492 1 98.62 224 ILE B O 1
ATOM 3893 N N . GLY B 1 225 ? -3.969 -15.602 7.871 1 98.38 225 GLY B N 1
ATOM 3894 C CA . GLY B 1 225 ? -4.461 -14.234 7.742 1 98.38 225 GLY B CA 1
ATOM 3895 C C . GLY B 1 225 ? -4.121 -13.367 8.938 1 98.38 225 GLY B C 1
ATOM 3896 O O . GLY B 1 225 ? -3.586 -12.266 8.773 1 98.38 225 GLY B O 1
ATOM 3897 N N . PRO B 1 226 ? -4.32 -13.82 10.141 1 98.12 226 PRO B N 1
ATOM 3898 C CA . PRO B 1 226 ? -4.105 -12.992 11.328 1 98.12 226 PRO B CA 1
ATOM 3899 C C . PRO B 1 226 ? -2.637 -12.633 11.531 1 98.12 226 PRO B C 1
ATOM 3901 O O . PRO B 1 226 ? -2.326 -11.703 12.289 1 98.12 226 PRO B O 1
ATOM 3904 N N . ARG B 1 227 ? -1.753 -13.305 10.82 1 97.25 227 ARG B N 1
ATOM 3905 C CA . ARG B 1 227 ? -0.322 -13.094 11.008 1 97.25 227 ARG B CA 1
ATOM 3906 C C . ARG B 1 227 ? 0.239 -12.172 9.93 1 97.25 227 ARG B C 1
ATOM 3908 O O . ARG B 1 227 ? 1.418 -11.82 9.961 1 97.25 227 ARG B O 1
ATOM 3915 N N . ALA B 1 228 ? -0.569 -11.828 9.039 1 98.62 228 ALA B N 1
ATOM 3916 C CA . ALA B 1 228 ? -0.092 -11.102 7.867 1 98.62 228 ALA B CA 1
ATOM 3917 C C . ALA B 1 228 ? 0.235 -9.656 8.219 1 98.62 228 ALA B C 1
ATOM 3919 O O . ALA B 1 228 ? -0.437 -9.047 9.047 1 98.62 228 ALA B O 1
ATOM 3920 N N . LEU B 1 229 ? 1.28 -9.125 7.598 1 98.5 229 LEU B N 1
ATOM 3921 C CA . LEU B 1 229 ? 1.61 -7.703 7.645 1 98.5 229 LEU B CA 1
ATOM 3922 C C . LEU B 1 229 ? 0.739 -6.91 6.676 1 98.5 229 LEU B C 1
ATOM 3924 O O . LEU B 1 229 ? 0.394 -5.758 6.945 1 98.5 229 LEU B O 1
ATOM 3928 N N . ILE B 1 230 ? 0.503 -7.539 5.574 1 98.81 230 ILE B N 1
ATOM 3929 C CA . ILE B 1 230 ? -0.331 -6.941 4.535 1 98.81 230 ILE B CA 1
ATOM 3930 C C . ILE B 1 230 ? -1.301 -7.988 3.99 1 98.81 230 ILE B C 1
ATOM 3932 O O . ILE B 1 230 ? -0.926 -9.148 3.789 1 98.81 230 ILE B O 1
ATOM 3936 N N . GLN B 1 231 ? -2.498 -7.633 3.797 1 98.81 231 GLN B N 1
ATOM 3937 C CA . GLN B 1 231 ? -3.422 -8.359 2.936 1 98.81 231 GLN B CA 1
ATOM 3938 C C . GLN B 1 231 ? -3.639 -7.625 1.615 1 98.81 231 GLN B C 1
ATOM 3940 O O . GLN B 1 231 ? -4.012 -6.449 1.606 1 98.81 231 GLN B O 1
ATOM 3945 N N . LEU B 1 232 ? -3.334 -8.258 0.519 1 98.5 232 LEU B N 1
ATOM 3946 C CA . LEU B 1 232 ? -3.623 -7.746 -0.815 1 98.5 232 LEU B CA 1
ATOM 3947 C C . LEU B 1 232 ? -4.934 -8.32 -1.346 1 98.5 232 LEU B C 1
ATOM 3949 O O . LEU B 1 232 ? -5.086 -9.539 -1.447 1 98.5 232 LEU B O 1
ATOM 3953 N N . GLY B 1 233 ? -5.836 -7.445 -1.65 1 96.75 233 GLY B N 1
ATOM 3954 C CA . GLY B 1 233 ? -7.105 -7.859 -2.23 1 96.75 233 GLY B CA 1
ATOM 3955 C C . GLY B 1 233 ? -8.102 -8.344 -1.196 1 96.75 233 GLY B C 1
ATOM 3956 O O . GLY B 1 233 ? -7.719 -8.781 -0.11 1 96.75 233 GLY B O 1
ATOM 3957 N N . VAL B 1 234 ? -9.398 -8.32 -1.655 1 94.69 234 VAL B N 1
ATOM 3958 C CA . VAL B 1 234 ? -10.484 -8.695 -0.75 1 94.69 234 VAL B CA 1
ATOM 3959 C C . VAL B 1 234 ? -11.203 -9.922 -1.293 1 94.69 234 VAL B C 1
ATOM 3961 O O . VAL B 1 234 ? -11.719 -10.742 -0.524 1 94.69 234 VAL B O 1
ATOM 3964 N N . HIS B 1 235 ? -11.234 -10.07 -2.604 1 94.69 235 HIS B N 1
ATOM 3965 C CA . HIS B 1 235 ? -11.961 -11.172 -3.223 1 94.69 235 HIS B CA 1
ATOM 3966 C C . HIS B 1 235 ? -11.164 -12.477 -3.141 1 94.69 235 HIS B C 1
ATOM 3968 O O . HIS B 1 235 ? -11.734 -13.539 -2.865 1 94.69 235 HIS B O 1
ATOM 3974 N N . ILE B 1 236 ? -9.984 -12.422 -3.486 1 95.5 236 ILE B N 1
ATOM 3975 C CA . ILE B 1 236 ? -9.023 -13.492 -3.277 1 95.5 236 ILE B CA 1
ATOM 3976 C C . ILE B 1 236 ? -7.82 -12.961 -2.494 1 95.5 236 ILE B C 1
ATOM 3978 O O . ILE B 1 236 ? -6.844 -12.5 -3.084 1 95.5 236 ILE B O 1
ATOM 3982 N N . PRO B 1 237 ? -7.871 -13.141 -1.201 1 97.62 237 PRO B N 1
ATOM 3983 C CA . PRO B 1 237 ? -6.844 -12.523 -0.364 1 97.62 237 PRO B CA 1
ATOM 3984 C C . PRO B 1 237 ? -5.453 -13.117 -0.59 1 97.62 237 PRO B C 1
ATOM 3986 O O . PRO B 1 237 ? -5.324 -14.328 -0.768 1 97.62 237 PRO B O 1
ATOM 3989 N N . VAL B 1 238 ? -4.508 -12.289 -0.67 1 98.69 238 VAL B N 1
ATOM 3990 C CA . VAL B 1 238 ? -3.096 -12.656 -0.647 1 98.69 238 VAL B CA 1
ATOM 3991 C C . VAL B 1 238 ? -2.434 -12.07 0.601 1 98.69 238 VAL B C 1
ATOM 3993 O O . VAL B 1 238 ? -2.496 -10.867 0.839 1 98.69 238 VAL B O 1
ATOM 3996 N N . PHE B 1 239 ? -1.769 -12.875 1.414 1 98.88 239 PHE B N 1
ATOM 3997 C CA . PHE B 1 239 ? -1.212 -12.461 2.695 1 98.88 239 PHE B CA 1
ATOM 3998 C C . PHE B 1 239 ? 0.306 -12.352 2.617 1 98.88 239 PHE B C 1
ATOM 4000 O O . PHE B 1 239 ? 0.98 -13.305 2.225 1 98.88 239 PHE B O 1
ATOM 4007 N N . VAL B 1 240 ? 0.823 -11.203 2.928 1 98.88 240 VAL B N 1
ATOM 4008 C CA . VAL B 1 240 ? 2.258 -10.953 3.027 1 98.88 240 VAL B CA 1
ATOM 4009 C C . VAL B 1 240 ? 2.717 -11.148 4.473 1 98.88 240 VAL B C 1
ATOM 4011 O O . VAL B 1 240 ? 2.221 -10.477 5.383 1 98.88 240 VAL B O 1
ATOM 4014 N N . LEU B 1 241 ? 3.738 -11.992 4.695 1 98.69 241 LEU B N 1
ATOM 4015 C CA . LEU B 1 241 ? 4 -12.445 6.059 1 98.69 241 LEU B CA 1
ATOM 4016 C C . LEU B 1 241 ? 5.324 -11.891 6.57 1 98.69 241 LEU B C 1
ATOM 4018 O O . LEU B 1 241 ? 5.562 -11.867 7.781 1 98.69 241 LEU B O 1
ATOM 4022 N N . THR B 1 242 ? 6.207 -11.516 5.723 1 98.25 242 THR B N 1
ATOM 4023 C CA . THR B 1 242 ? 7.551 -11.125 6.148 1 98.25 242 THR B CA 1
ATOM 4024 C C . THR B 1 242 ? 7.895 -9.727 5.652 1 98.25 242 THR B C 1
ATOM 4026 O O . THR B 1 242 ? 7.219 -9.195 4.77 1 98.25 242 THR B O 1
ATOM 4029 N N . SER B 1 243 ? 8.984 -9.148 6.219 1 97.62 243 SER B N 1
ATOM 4030 C CA . SER B 1 243 ? 9.453 -7.84 5.781 1 97.62 243 SER B CA 1
ATOM 4031 C C . SER B 1 243 ? 9.938 -7.879 4.336 1 97.62 243 SER B C 1
ATOM 4033 O O . SER B 1 243 ? 9.781 -6.898 3.602 1 97.62 243 SER B O 1
ATOM 4035 N N . PHE B 1 244 ? 10.547 -9.016 3.957 1 98.06 244 PHE B N 1
ATOM 4036 C CA . PHE B 1 244 ? 10.984 -9.148 2.572 1 98.06 244 PHE B CA 1
ATOM 4037 C C . PHE B 1 244 ? 9.781 -9.203 1.63 1 98.06 244 PHE B C 1
ATOM 4039 O O . PHE B 1 244 ? 9.766 -8.531 0.598 1 98.06 244 PHE B O 1
ATOM 4046 N N . GLY B 1 245 ? 8.766 -10.016 1.987 1 98.56 245 GLY B N 1
ATOM 4047 C CA . GLY B 1 245 ? 7.531 -10.016 1.224 1 98.56 245 GLY B CA 1
ATOM 4048 C C . GLY B 1 245 ? 6.879 -8.648 1.134 1 98.56 245 GLY B C 1
ATOM 4049 O O . GLY B 1 245 ? 6.352 -8.273 0.084 1 98.56 245 GLY B O 1
ATOM 4050 N N . LYS B 1 246 ? 6.914 -7.965 2.221 1 98.5 246 LYS B N 1
ATOM 4051 C CA . LYS B 1 246 ? 6.359 -6.613 2.262 1 98.5 246 LYS B CA 1
ATOM 4052 C C . LYS B 1 246 ? 7.07 -5.699 1.269 1 98.5 246 LYS B C 1
ATOM 4054 O O . LYS B 1 246 ? 6.422 -4.965 0.517 1 98.5 246 LYS B O 1
ATOM 4059 N N . ALA B 1 247 ? 8.391 -5.719 1.248 1 97.94 247 ALA B N 1
ATOM 4060 C CA . ALA B 1 247 ? 9.172 -4.922 0.306 1 97.94 247 ALA B CA 1
ATOM 4061 C C . ALA B 1 247 ? 8.797 -5.254 -1.136 1 97.94 247 ALA B C 1
ATOM 4063 O O . ALA B 1 247 ? 8.641 -4.355 -1.964 1 97.94 247 ALA B O 1
ATOM 4064 N N . ILE B 1 248 ? 8.609 -6.527 -1.427 1 98.5 248 ILE B N 1
ATOM 4065 C CA . ILE B 1 248 ? 8.266 -6.984 -2.77 1 98.5 248 ILE B CA 1
ATOM 4066 C C . ILE B 1 248 ? 6.891 -6.453 -3.16 1 98.5 248 ILE B C 1
ATOM 4068 O O . ILE B 1 248 ? 6.723 -5.879 -4.238 1 98.5 248 ILE B O 1
ATOM 4072 N N . ALA B 1 249 ? 5.973 -6.629 -2.295 1 98.56 249 ALA B N 1
ATOM 4073 C CA . ALA B 1 249 ? 4.609 -6.191 -2.57 1 98.56 249 ALA B CA 1
ATOM 4074 C C . ALA B 1 249 ? 4.551 -4.684 -2.801 1 98.56 249 ALA B C 1
ATOM 4076 O O . ALA B 1 249 ? 3.926 -4.223 -3.76 1 98.56 249 ALA B O 1
ATOM 4077 N N . LEU B 1 250 ? 5.215 -3.951 -1.946 1 98.19 250 LEU B N 1
ATOM 4078 C CA . LEU B 1 250 ? 5.164 -2.496 -2.045 1 98.19 250 LEU B CA 1
ATOM 4079 C C . LEU B 1 250 ? 5.902 -2.012 -3.291 1 98.19 250 LEU B C 1
ATOM 4081 O O . LEU B 1 250 ? 5.48 -1.045 -3.93 1 98.19 250 LEU B O 1
ATOM 4085 N N . ARG B 1 251 ? 6.98 -2.66 -3.646 1 97.38 251 ARG B N 1
ATOM 4086 C CA . ARG B 1 251 ? 7.676 -2.32 -4.883 1 97.38 251 ARG B CA 1
ATOM 4087 C C . ARG B 1 251 ? 6.793 -2.574 -6.098 1 97.38 251 ARG B C 1
ATOM 4089 O O . ARG B 1 251 ? 6.773 -1.773 -7.035 1 97.38 251 ARG B O 1
ATOM 4096 N N . TYR B 1 252 ? 6.113 -3.67 -6.078 1 97.81 252 TYR B N 1
ATOM 4097 C CA . TYR B 1 252 ? 5.18 -3.988 -7.152 1 97.81 252 TYR B CA 1
ATOM 4098 C C . TYR B 1 252 ? 4.125 -2.896 -7.305 1 97.81 252 TYR B C 1
ATOM 4100 O O . TYR B 1 252 ? 3.812 -2.48 -8.422 1 97.81 252 TYR B O 1
ATOM 4108 N N . LEU B 1 253 ? 3.66 -2.383 -6.219 1 97.56 253 LEU B N 1
ATOM 4109 C CA . LEU B 1 253 ? 2.592 -1.391 -6.227 1 97.56 253 LEU B CA 1
ATOM 4110 C C . LEU B 1 253 ? 3.07 -0.078 -6.836 1 97.56 253 LEU B C 1
ATOM 4112 O O . LEU B 1 253 ? 2.266 0.708 -7.34 1 97.56 253 LEU B O 1
ATOM 4116 N N . GLU B 1 254 ? 4.316 0.168 -6.77 1 95.38 254 GLU B N 1
ATOM 4117 C CA . GLU B 1 254 ? 4.859 1.395 -7.344 1 95.38 254 GLU B CA 1
ATOM 4118 C C . GLU B 1 254 ? 4.539 1.5 -8.828 1 95.38 254 GLU B C 1
ATOM 4120 O O . GLU B 1 254 ? 4.281 2.592 -9.336 1 95.38 254 GLU B O 1
ATOM 4125 N N . GLY B 1 255 ? 4.516 0.368 -9.492 1 93.06 255 GLY B N 1
ATOM 4126 C CA . GLY B 1 255 ? 4.305 0.368 -10.93 1 93.06 255 GLY B CA 1
ATOM 4127 C C . GLY B 1 255 ? 2.848 0.185 -11.32 1 93.06 255 GLY B C 1
ATOM 4128 O O . GLY B 1 255 ? 2.498 0.279 -12.5 1 93.06 255 GLY B O 1
ATOM 4129 N N . MET B 1 256 ? 2.053 -0.03 -10.383 1 93.19 256 MET B N 1
ATOM 4130 C CA . MET B 1 256 ? 0.643 -0.267 -10.672 1 93.19 256 MET B CA 1
ATOM 4131 C C . MET B 1 256 ? -0.049 1.024 -11.094 1 93.19 256 MET B C 1
ATOM 4133 O O . MET B 1 256 ? 0.098 2.057 -10.438 1 93.19 256 MET B O 1
ATOM 4137 N N . ARG B 1 257 ? -0.831 0.957 -12.117 1 90.62 257 ARG B N 1
ATOM 4138 C CA . ARG B 1 257 ? -1.491 2.139 -12.664 1 90.62 257 ARG B CA 1
ATOM 4139 C C . ARG B 1 257 ? -2.898 2.291 -12.094 1 90.62 257 ARG B C 1
ATOM 4141 O O . ARG B 1 257 ? -3.414 3.406 -11.992 1 90.62 257 ARG B O 1
ATOM 4148 N N . SER B 1 258 ? -3.463 1.193 -11.742 1 94.44 258 SER B N 1
ATOM 4149 C CA . SER B 1 258 ? -4.812 1.241 -11.188 1 94.44 258 SER B CA 1
ATOM 4150 C C . SER B 1 258 ? -4.812 1.82 -9.781 1 94.44 258 SER B C 1
ATOM 4152 O O . SER B 1 258 ? -3.91 1.539 -8.984 1 94.44 258 SER B O 1
ATOM 4154 N N . PRO B 1 259 ? -5.855 2.605 -9.461 1 97.25 259 PRO B N 1
ATOM 4155 C CA . PRO B 1 259 ? -5.93 3.184 -8.117 1 97.25 259 PRO B CA 1
ATOM 4156 C C . PRO B 1 259 ? -6.098 2.125 -7.031 1 97.25 259 PRO B C 1
ATOM 4158 O O . PRO B 1 259 ? -6.766 1.11 -7.25 1 97.25 259 PRO B O 1
ATOM 4161 N N . ILE B 1 260 ? -5.523 2.455 -5.883 1 97.88 260 ILE B N 1
ATOM 4162 C CA . ILE B 1 260 ? -5.617 1.467 -4.816 1 97.88 260 ILE B CA 1
ATOM 4163 C C . ILE B 1 260 ? -6 2.156 -3.506 1 97.88 260 ILE B C 1
ATOM 4165 O O . ILE B 1 260 ? -5.719 3.342 -3.316 1 97.88 260 ILE B O 1
ATOM 4169 N N . LEU B 1 261 ? -6.738 1.457 -2.695 1 98.38 261 LEU B N 1
ATOM 4170 C CA . LEU B 1 261 ? -7.078 1.835 -1.328 1 98.38 261 LEU B CA 1
ATOM 4171 C C . LEU B 1 261 ? -6.172 1.124 -0.328 1 98.38 261 LEU B C 1
ATOM 4173 O O . LEU B 1 261 ? -6 -0.096 -0.396 1 98.38 261 LEU B O 1
ATOM 4177 N N . ILE B 1 262 ? -5.527 1.877 0.515 1 98.56 262 ILE B N 1
ATOM 4178 C CA . ILE B 1 262 ? -4.719 1.335 1.603 1 98.56 262 ILE B CA 1
ATOM 4179 C C . ILE B 1 262 ? -5.305 1.768 2.945 1 98.56 262 ILE B C 1
ATOM 4181 O O . ILE B 1 262 ? -5.52 2.959 3.182 1 98.56 262 ILE B O 1
ATOM 4185 N N . SER B 1 263 ? -5.578 0.85 3.836 1 97.06 263 SER B N 1
ATOM 4186 C CA . SER B 1 263 ? -6.145 1.176 5.141 1 97.06 263 SER B CA 1
ATOM 4187 C C . SER B 1 263 ? -5.602 0.25 6.227 1 97.06 263 SER B C 1
ATOM 4189 O O . SER B 1 263 ? -5.23 -0.892 5.945 1 97.06 263 SER B O 1
ATOM 4191 N N . ARG B 1 264 ? -5.488 0.774 7.43 1 94.62 264 ARG B N 1
ATOM 4192 C CA . ARG B 1 264 ? -5.227 -0.096 8.57 1 94.62 264 ARG B CA 1
ATOM 4193 C C . ARG B 1 264 ? -6.418 -1.003 8.852 1 94.62 264 ARG B C 1
ATOM 4195 O O . ARG B 1 264 ? -7.57 -0.573 8.75 1 94.62 264 ARG B O 1
ATOM 4202 N N . SER B 1 265 ? -6.129 -2.199 9.102 1 94 265 SER B N 1
ATOM 4203 C CA . SER B 1 265 ? -7.195 -3.166 9.352 1 94 265 SER B CA 1
ATOM 4204 C C . SER B 1 265 ? -6.672 -4.379 10.117 1 94 265 SER B C 1
ATOM 4206 O O . SER B 1 265 ? -5.52 -4.777 9.938 1 94 265 SER B O 1
ATOM 4208 N N . ARG B 1 266 ? -7.527 -4.832 10.992 1 94.94 266 ARG B N 1
ATOM 4209 C CA . ARG B 1 266 ? -7.242 -6.172 11.492 1 94.94 266 ARG B CA 1
ATOM 4210 C C . ARG B 1 266 ? -7.355 -7.211 10.383 1 94.94 266 ARG B C 1
ATOM 4212 O O . ARG B 1 266 ? -8.289 -7.176 9.586 1 94.94 266 ARG B O 1
ATOM 4219 N N . LEU B 1 267 ? -6.434 -8.031 10.32 1 97.62 267 LEU B N 1
ATOM 4220 C CA . LEU B 1 267 ? -6.422 -9.031 9.258 1 97.62 267 LEU B CA 1
ATOM 4221 C C . LEU B 1 267 ? -6.75 -10.414 9.812 1 97.62 267 LEU B C 1
ATOM 4223 O O . LEU B 1 267 ? -6.434 -10.719 10.969 1 97.62 267 LEU B O 1
ATOM 4227 N N . PRO B 1 268 ? -7.422 -11.258 9.172 1 98 268 PRO B N 1
ATOM 4228 C CA . PRO B 1 268 ? -7.816 -11.023 7.781 1 98 268 PRO B CA 1
ATOM 4229 C C . PRO B 1 268 ? -9.078 -10.164 7.664 1 98 268 PRO B C 1
ATOM 4231 O O . PRO B 1 268 ? -9.984 -10.281 8.492 1 98 268 PRO B O 1
ATOM 4234 N N . PHE B 1 269 ? -9.117 -9.359 6.73 1 97.12 269 PHE B N 1
ATOM 4235 C CA . PHE B 1 269 ? -10.328 -8.648 6.336 1 97.12 269 PHE B CA 1
ATOM 4236 C C . PHE B 1 269 ? -11.141 -9.469 5.34 1 97.12 269 PHE B C 1
ATOM 4238 O O . PHE B 1 269 ? -10.75 -9.602 4.176 1 97.12 269 PHE B O 1
ATOM 4245 N N . LEU B 1 270 ? -12.305 -9.953 5.785 1 95.94 270 LEU B N 1
ATOM 4246 C CA . LEU B 1 270 ? -13.078 -10.867 4.953 1 95.94 270 LEU B CA 1
ATOM 4247 C C . LEU B 1 270 ? -14.484 -10.336 4.73 1 95.94 270 LEU B C 1
ATOM 4249 O O . LEU B 1 270 ? -15.156 -9.914 5.68 1 95.94 270 LEU B O 1
ATOM 4253 N N . LYS B 1 271 ? -14.844 -10.273 3.5 1 91.81 271 LYS B N 1
ATOM 4254 C CA . LYS B 1 271 ? -16.234 -10.086 3.105 1 91.81 271 LYS B CA 1
ATOM 4255 C C . LYS B 1 271 ? -16.844 -11.391 2.604 1 91.81 271 LYS B C 1
ATOM 4257 O O . LYS B 1 271 ? -16.672 -11.75 1.436 1 91.81 271 LYS B O 1
ATOM 4262 N N . GLU B 1 272 ? -17.578 -12.008 3.393 1 89.56 272 GLU B N 1
ATOM 4263 C CA . GLU B 1 272 ? -18.016 -13.391 3.195 1 89.56 272 GLU B CA 1
ATOM 4264 C C . GLU B 1 272 ? -18.734 -13.555 1.858 1 89.56 272 GLU B C 1
ATOM 4266 O O . GLU B 1 272 ? -18.547 -14.562 1.169 1 89.56 272 GLU B O 1
ATOM 4271 N N . ASP B 1 273 ? -19.406 -12.594 1.473 1 89.88 273 ASP B N 1
ATOM 4272 C CA . ASP B 1 273 ? -20.219 -12.703 0.262 1 89.88 273 ASP B CA 1
ATOM 4273 C C . ASP B 1 273 ? -19.375 -12.469 -0.987 1 89.88 273 ASP B C 1
ATOM 4275 O O . ASP B 1 273 ? -19.844 -12.688 -2.107 1 89.88 273 ASP B O 1
ATOM 4279 N N . ALA B 1 274 ? -18.125 -12.164 -0.766 1 91.56 274 ALA B N 1
ATOM 4280 C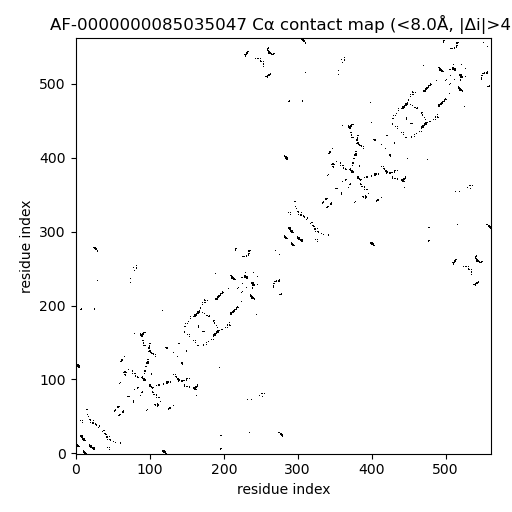 CA . ALA B 1 274 ? -17.281 -11.82 -1.908 1 91.56 274 ALA B CA 1
ATOM 4281 C C . ALA B 1 274 ? -16.188 -12.867 -2.113 1 91.56 274 ALA B C 1
ATOM 4283 O O . ALA B 1 274 ? -15.414 -12.781 -3.064 1 91.56 274 ALA B O 1
ATOM 4284 N N . LEU B 1 275 ? -16.141 -13.844 -1.277 1 95 275 LEU B N 1
ATOM 4285 C CA . LEU B 1 275 ? -15.094 -14.844 -1.306 1 95 275 LEU B CA 1
ATOM 4286 C C . LEU B 1 275 ? -15.5 -16.047 -2.154 1 95 275 LEU B C 1
ATOM 4288 O O . LEU B 1 275 ? -16.688 -16.281 -2.373 1 95 275 LEU B O 1
ATOM 4292 N N . PRO B 1 276 ? -14.484 -16.781 -2.684 1 94.69 276 PRO B N 1
ATOM 4293 C CA . PRO B 1 276 ? -14.828 -18.078 -3.256 1 94.69 276 PRO B CA 1
ATOM 4294 C C . PRO B 1 276 ? -15.484 -19.016 -2.242 1 94.69 276 PRO B C 1
ATOM 4296 O O . PRO B 1 276 ? -15.188 -18.953 -1.048 1 94.69 276 PRO B O 1
ATOM 4299 N N . LYS B 1 277 ? -16.344 -19.844 -2.773 1 94.12 277 LYS B N 1
ATOM 4300 C CA . LYS B 1 277 ? -17.062 -20.766 -1.902 1 94.12 277 LYS B CA 1
ATOM 4301 C C . LYS B 1 277 ? -16.641 -22.219 -2.176 1 94.12 277 LYS B C 1
ATOM 4303 O O . LYS B 1 277 ? -16.531 -22.625 -3.334 1 94.12 277 LYS B O 1
ATOM 4308 N N . LEU B 1 278 ? -16.344 -22.906 -1.116 1 93.88 278 LEU B N 1
ATOM 4309 C CA . LEU B 1 278 ? -16.047 -24.328 -1.216 1 93.88 278 LEU B CA 1
ATOM 4310 C C . LEU B 1 278 ? -17.328 -25.156 -1.177 1 93.88 278 LEU B C 1
ATOM 4312 O O . LEU B 1 278 ? -18.312 -24.75 -0.563 1 93.88 278 LEU B O 1
ATOM 4316 N N . ARG B 1 279 ? -17.188 -26.234 -1.854 1 91.19 279 ARG B N 1
ATOM 4317 C CA . ARG B 1 279 ? -18.328 -27.172 -1.812 1 91.19 279 ARG B CA 1
ATOM 4318 C C . ARG B 1 279 ? -18.469 -27.797 -0.428 1 91.19 279 ARG B C 1
ATOM 4320 O O . ARG B 1 279 ? -17.469 -28.062 0.245 1 91.19 279 ARG B O 1
ATOM 4327 N N . ASP B 1 280 ? -19.828 -27.812 0.099 1 76.19 280 ASP B N 1
ATOM 4328 C CA . ASP B 1 280 ? -20.109 -28.516 1.342 1 76.19 280 ASP B CA 1
ATOM 4329 C C . ASP B 1 280 ? -19.844 -30.016 1.19 1 76.19 280 ASP B C 1
ATOM 4331 O O . ASP B 1 280 ? -20.406 -30.672 0.308 1 76.19 280 ASP B O 1
ATOM 4335 N N . ILE B 1 281 ? -18.688 -30.484 1.486 1 50.81 281 ILE B N 1
ATOM 4336 C CA . ILE B 1 281 ? -18.562 -31.938 1.426 1 50.81 281 ILE B CA 1
ATOM 4337 C C . ILE B 1 281 ? -19.297 -32.562 2.605 1 50.81 281 ILE B C 1
ATOM 4339 O O . ILE B 1 281 ? -19.281 -32.031 3.713 1 50.81 281 ILE B O 1
#

InterPro domains:
  IPR009181 Methanogenesis marker 8 protein [PF09872] (6-251)